Protein AF-A0A3N5IRU5-F1 (afdb_monomer)

Secondary structure (DSSP, 8-state):
-HHHHHHTS-GGGS-SSHHHHHHHHHHHHHHHTTS---PPP---------PPPP---TTSTTSSTTSSTTTHHHHHHTS---------------EEEEEEEEESS-EEEEEEETTEEEEEEEEE--SSEEEEEESEEEEEEEE-TTB--EEEEEEEPTTPEEEEEEEPPBP--PEEEEEEEESS--EEEETTEEEEESSEEEEEE-SEEEEEEEEETTEEEEEEEEEE-TT-SEEEEEEEPP----S---EEEEEEEEESSS-EEEE-STT----EE---SSSPEEEEEESEEEEEEEE-TTEE-EEEEEEEPTT-EEEEEEEPEEP-EEEEEEESSS-EEEETTEEEEESPEEEEE--SEEEEEEEE-TTB--EEEEEEE-SEEEEEEEPPBPEEEEEEEEESSTTEEEEETTEEE---SSEEEEEEESEEEEEEEEEEETTEEEEEEEEEEE-TT-EEEEEEETT-EEEEEEEEES---EEEETTEEPB-TTSPBPBSSEEEEEESEEEEEEEE-SS-TTSEEEEEEEE-GGGTT-EEEEETTTTEEEEE--

Radius of gyration: 56.51 Å; Cα contacts (8 Å, |Δi|>4): 1141; chains: 1; bounding box: 123×98×131 Å

Solvent-accessible surface area (backbone atoms only — not comparable to full-atom values): 31836 Å² total; per-residue (Å²): 109,68,70,60,58,57,69,72,41,57,82,93,70,45,77,91,47,70,68,60,51,52,54,52,49,54,54,50,56,60,62,54,75,74,56,82,83,80,84,79,84,87,76,90,78,80,97,70,91,82,86,87,84,88,82,88,76,96,80,66,78,82,72,65,67,71,67,60,68,67,64,59,62,66,64,57,70,78,73,74,80,84,85,82,92,74,95,72,75,88,76,77,75,48,42,11,35,40,34,38,37,56,41,70,67,50,37,32,34,25,40,48,56,96,88,43,77,43,82,73,43,70,63,45,77,58,80,62,34,76,45,82,41,62,44,42,81,44,36,37,38,39,38,40,88,43,36,46,71,46,78,47,79,46,79,36,48,57,82,38,76,48,79,48,79,48,75,62,51,67,53,84,64,59,24,27,39,28,40,39,42,44,71,66,63,22,42,31,24,50,73,87,39,79,76,49,51,29,71,40,74,71,42,77,39,63,33,32,80,45,38,42,35,37,39,39,95,97,43,59,69,38,74,50,76,51,76,41,56,92,80,49,72,67,46,82,45,77,48,67,55,57,91,68,96,70,88,74,74,51,43,11,34,40,33,40,30,37,40,66,45,60,34,43,38,32,41,67,53,94,87,50,72,50,84,45,78,31,87,44,53,84,57,55,41,77,41,83,39,60,45,39,84,40,40,40,38,40,38,40,93,62,34,50,67,48,75,47,79,44,76,34,50,61,80,40,76,47,79,48,78,49,72,57,50,76,38,24,27,41,28,41,40,41,41,69,63,63,21,44,31,22,54,76,81,44,79,75,50,51,29,69,40,76,69,40,79,50,76,76,42,82,43,40,42,36,41,39,42,92,49,34,50,69,44,76,46,78,46,72,34,64,39,79,34,81,47,78,46,80,47,54,66,38,50,12,36,39,38,39,33,38,36,65,48,71,55,50,49,38,26,49,76,88,40,81,48,85,71,85,45,41,66,37,79,44,82,39,64,31,43,81,45,40,42,41,38,38,38,55,56,91,95,46,75,37,38,42,76,49,78,47,70,36,43,75,86,36,75,42,77,49,78,48,48,57,77,44,70,26,42,30,32,41,34,44,41,79,60,68,24,36,39,24,51,72,87,40,74,40,54,48,99,86,69,47,69,38,42,29,68,38,80,45,78,38,56,29,22,54,41,41,42,32,42,24,36,78,93,46,66,86,50,59,54,70,48,79,44,76,40,49,81,90,47,56,57,32,26,42,38,39,32,66,88,72,77,44,75,48,81,41,84,108

pLDDT: mean 79.83, std 17.32, range [30.16, 98.25]

Mean predicted aligned error: 21.23 Å

Structure (mmCIF, N/CA/C/O backbone):
data_AF-A0A3N5IRU5-F1
#
_entry.id   AF-A0A3N5IRU5-F1
#
loop_
_atom_site.group_PDB
_atom_site.id
_atom_site.type_symbol
_atom_site.label_atom_id
_atom_site.label_alt_id
_atom_site.label_comp_id
_atom_site.label_asym_id
_atom_site.label_entity_id
_atom_site.label_seq_id
_atom_site.pdbx_PDB_ins_code
_atom_site.Cartn_x
_atom_site.Cartn_y
_atom_site.Cartn_z
_atom_site.occupancy
_atom_site.B_iso_or_equiv
_atom_site.auth_seq_id
_atom_site.auth_comp_id
_atom_site.auth_asym_id
_atom_site.auth_atom_id
_atom_site.pdbx_PDB_model_num
ATOM 1 N N . ARG A 1 1 ? -39.796 9.857 10.392 1.00 51.38 1 ARG A N 1
ATOM 2 C CA . ARG A 1 1 ? -41.106 9.360 9.883 1.00 51.38 1 ARG A CA 1
ATOM 3 C C . ARG A 1 1 ? -41.136 7.840 9.714 1.00 51.38 1 ARG A C 1
ATOM 5 O O . ARG A 1 1 ? -42.096 7.245 10.180 1.00 51.38 1 ARG A O 1
ATOM 12 N N . ILE A 1 2 ? -40.112 7.212 9.124 1.00 52.91 2 ILE A N 1
ATOM 13 C CA . ILE A 1 2 ? -40.054 5.744 8.968 1.00 52.91 2 ILE A CA 1
ATOM 14 C C . ILE A 1 2 ? -40.011 5.037 10.332 1.00 52.91 2 ILE A C 1
ATOM 16 O O . ILE A 1 2 ? -40.853 4.193 10.592 1.00 52.91 2 ILE A O 1
ATOM 20 N N . ILE A 1 3 ? -39.138 5.470 11.250 1.00 54.38 3 ILE A N 1
ATOM 21 C CA . ILE A 1 3 ? -39.042 4.907 12.615 1.00 54.38 3 ILE A CA 1
ATOM 22 C C . ILE A 1 3 ? -40.376 5.025 13.379 1.00 54.38 3 ILE A C 1
ATOM 24 O O . ILE A 1 3 ? -40.806 4.081 14.029 1.00 54.38 3 ILE A O 1
ATOM 28 N N . ALA A 1 4 ? -41.091 6.146 13.229 1.00 56.34 4 ALA A N 1
ATOM 29 C CA . ALA A 1 4 ? -42.418 6.321 13.825 1.00 56.34 4 ALA A CA 1
ATOM 30 C C . ALA A 1 4 ? -43.462 5.355 13.223 1.00 56.34 4 ALA A C 1
ATOM 32 O O . ALA A 1 4 ? -44.220 4.739 13.962 1.00 56.34 4 ALA A O 1
ATOM 33 N N . LYS A 1 5 ? -43.444 5.141 11.896 1.00 59.91 5 LYS A N 1
ATOM 34 C CA . LYS A 1 5 ? -44.290 4.137 11.223 1.00 59.91 5 LYS A CA 1
ATOM 35 C C . LYS A 1 5 ? -43.909 2.688 11.564 1.00 59.91 5 LYS A C 1
ATOM 37 O O . LYS A 1 5 ? -44.760 1.814 11.448 1.00 59.91 5 LYS A O 1
ATOM 42 N N . MET A 1 6 ? -42.664 2.417 11.967 1.00 57.34 6 MET A N 1
ATOM 43 C CA . MET A 1 6 ? -42.232 1.084 12.416 1.00 57.34 6 MET A CA 1
ATOM 44 C C . MET A 1 6 ? -42.795 0.732 13.799 1.00 57.34 6 MET A C 1
ATOM 46 O O . MET A 1 6 ? -43.127 -0.427 14.041 1.00 57.34 6 MET A O 1
ATOM 50 N N . ILE A 1 7 ? -42.924 1.722 14.689 1.00 58.00 7 ILE A N 1
ATOM 51 C CA . ILE A 1 7 ? -43.428 1.532 16.059 1.00 58.00 7 ILE A CA 1
ATOM 52 C C . ILE A 1 7 ? -44.951 1.299 16.068 1.00 58.00 7 ILE A C 1
ATOM 54 O O . ILE A 1 7 ? -45.430 0.470 16.842 1.00 58.00 7 ILE A O 1
ATOM 58 N N . ASP A 1 8 ? -45.685 1.940 15.153 1.00 62.62 8 ASP A N 1
ATOM 59 C CA . ASP A 1 8 ? -47.152 1.843 15.033 1.00 62.62 8 ASP A CA 1
ATOM 60 C C . ASP A 1 8 ? -47.670 0.557 14.354 1.00 62.62 8 ASP A C 1
ATOM 62 O O . ASP A 1 8 ? -48.881 0.356 14.248 1.00 62.62 8 ASP A O 1
ATOM 66 N N . LYS A 1 9 ? -46.798 -0.350 13.887 1.00 66.75 9 LYS A N 1
ATOM 67 C CA . LYS A 1 9 ? -47.245 -1.624 13.295 1.00 66.75 9 LYS A CA 1
ATOM 68 C C . LYS A 1 9 ? -47.661 -2.633 14.374 1.00 66.75 9 LYS A C 1
ATOM 70 O O . LYS A 1 9 ? -46.914 -2.886 15.327 1.00 66.75 9 LYS A O 1
ATOM 75 N N . GLU A 1 10 ? -48.827 -3.259 14.172 1.00 63.91 10 GLU A N 1
ATOM 76 C CA . GLU A 1 10 ? -49.318 -4.390 14.976 1.00 63.91 10 GLU A CA 1
ATOM 77 C C . GLU A 1 10 ? -48.222 -5.469 15.117 1.00 63.91 10 GLU A C 1
ATOM 79 O O . GLU A 1 10 ? -47.542 -5.755 14.128 1.00 63.91 10 GLU A O 1
ATOM 84 N N . PRO A 1 11 ? -48.036 -6.100 16.295 1.00 63.22 11 PRO A N 1
ATOM 85 C CA . PRO A 1 11 ? -46.896 -6.983 16.574 1.00 63.22 11 PRO A CA 1
ATOM 86 C C . PRO A 1 11 ? -46.661 -8.100 15.544 1.00 63.22 11 PRO A C 1
ATOM 88 O O . PRO A 1 11 ? -45.515 -8.379 15.207 1.00 63.22 11 PRO A O 1
ATOM 91 N N . GLY A 1 12 ? -47.727 -8.687 14.986 1.00 63.50 12 GLY A N 1
ATOM 92 C CA . GLY A 1 12 ? -47.637 -9.734 13.956 1.00 63.50 12 GLY A CA 1
ATOM 93 C C . GLY A 1 12 ? -47.301 -9.236 12.543 1.00 63.50 12 GLY A C 1
ATOM 94 O O . GLY A 1 12 ? -47.066 -10.046 11.654 1.00 63.50 12 GLY A O 1
ATOM 95 N N . LYS A 1 13 ? -47.276 -7.916 12.321 1.00 65.06 13 LYS A N 1
ATOM 96 C CA . LYS A 1 13 ? -46.966 -7.264 11.034 1.00 65.06 13 LYS A CA 1
ATOM 97 C C . LYS A 1 13 ? -45.659 -6.464 11.068 1.00 65.06 13 LYS A C 1
ATOM 99 O O . LYS A 1 13 ? -45.368 -5.718 10.130 1.00 65.06 13 LYS A O 1
ATOM 104 N N . ARG A 1 14 ? -44.892 -6.571 12.155 1.00 70.12 14 ARG A N 1
ATOM 105 C CA . ARG A 1 14 ? -43.560 -5.965 12.269 1.00 70.12 14 ARG A CA 1
ATOM 106 C C . ARG A 1 14 ? -42.564 -6.743 11.412 1.00 70.12 14 ARG A C 1
ATOM 108 O O . ARG A 1 14 ? -42.720 -7.945 11.212 1.00 70.12 14 ARG A O 1
ATOM 115 N N . TYR A 1 15 ? -41.563 -6.037 10.900 1.00 73.00 15 TYR A N 1
ATOM 116 C CA . TYR A 1 15 ? -40.494 -6.640 10.111 1.00 73.00 15 TYR A CA 1
ATOM 117 C C . TYR A 1 15 ? -39.727 -7.646 10.974 1.00 73.00 15 TYR A C 1
ATOM 119 O O . TYR A 1 15 ? -39.381 -7.339 12.114 1.00 73.00 15 TYR A O 1
ATOM 127 N N . GLN A 1 16 ? -39.513 -8.849 10.442 1.00 74.00 16 GLN A N 1
ATOM 128 C CA . GLN A 1 16 ? -38.939 -9.979 11.187 1.00 74.00 16 GLN A CA 1
ATOM 129 C C . GLN A 1 16 ? -37.425 -10.120 10.967 1.00 74.00 16 GLN A C 1
ATOM 131 O O . GLN A 1 16 ? -36.774 -10.914 11.641 1.00 74.00 16 GLN A O 1
ATOM 136 N N . SER A 1 17 ? -36.853 -9.350 10.037 1.00 77.38 17 SER A N 1
ATOM 137 C CA . SER A 1 17 ? -35.416 -9.315 9.766 1.00 77.38 17 SER A CA 1
ATOM 138 C C . SER A 1 17 ? -34.943 -7.908 9.399 1.00 77.38 17 SER A C 1
ATOM 140 O O . SER A 1 17 ? -35.727 -7.064 8.956 1.00 77.38 17 SER A O 1
ATOM 142 N N . ALA A 1 18 ? -33.644 -7.663 9.581 1.00 71.44 18 ALA A N 1
ATOM 143 C CA . ALA A 1 18 ? -33.001 -6.401 9.222 1.00 71.44 18 ALA A CA 1
ATOM 144 C C . ALA A 1 18 ? -33.104 -6.107 7.714 1.00 71.44 18 ALA A C 1
ATOM 146 O O . ALA A 1 18 ? -33.324 -4.960 7.330 1.00 71.44 18 ALA A O 1
ATOM 147 N N . ASP A 1 19 ? -33.052 -7.143 6.874 1.00 77.75 19 ASP A N 1
ATOM 148 C CA . ASP A 1 19 ? -33.130 -7.010 5.415 1.00 77.75 19 ASP A CA 1
ATOM 149 C C . ASP A 1 19 ? -34.468 -6.414 4.959 1.00 77.75 19 ASP A C 1
ATOM 151 O O . ASP A 1 19 ? -34.499 -5.523 4.113 1.00 77.75 19 ASP A O 1
ATOM 155 N N . GLN A 1 20 ? -35.579 -6.817 5.588 1.00 76.56 20 GLN A N 1
ATOM 156 C CA . GLN A 1 20 ? -36.905 -6.268 5.279 1.00 76.56 20 GLN A CA 1
ATOM 157 C C . GLN A 1 20 ? -37.032 -4.786 5.659 1.00 76.56 20 GLN A C 1
ATOM 159 O O . GLN A 1 20 ? -37.760 -4.032 5.014 1.00 76.56 20 GLN A O 1
ATOM 164 N N . VAL A 1 21 ? -36.334 -4.361 6.716 1.00 77.12 21 VAL A N 1
ATOM 165 C CA . VAL A 1 21 ? -36.304 -2.956 7.140 1.00 77.12 21 VAL A CA 1
ATOM 166 C C . VAL A 1 21 ? -35.479 -2.126 6.159 1.00 77.12 21 VAL A C 1
ATOM 168 O O . VAL A 1 21 ? -35.904 -1.035 5.779 1.00 77.12 21 VAL A O 1
ATOM 171 N N . LEU A 1 22 ? -34.331 -2.648 5.721 1.00 78.50 22 LEU A N 1
ATOM 172 C CA . LEU A 1 22 ? -33.447 -1.988 4.759 1.00 78.50 22 LEU A CA 1
ATOM 173 C C . LEU A 1 22 ? -34.115 -1.812 3.390 1.00 78.50 22 LEU A C 1
ATOM 175 O O . LEU A 1 22 ? -34.012 -0.742 2.789 1.00 78.50 22 LEU A O 1
ATOM 179 N N . GLU A 1 23 ? -34.863 -2.813 2.929 1.00 80.56 23 GLU A N 1
ATOM 180 C CA . GLU A 1 23 ? -35.589 -2.738 1.659 1.00 80.56 23 GLU A CA 1
ATOM 181 C C . GLU A 1 23 ? -36.679 -1.649 1.675 1.00 80.56 23 GLU A C 1
ATOM 183 O O . GLU A 1 23 ? -36.864 -0.913 0.701 1.00 80.56 23 GLU A O 1
ATOM 188 N N . GLU A 1 24 ? -37.373 -1.487 2.805 1.00 78.12 24 GLU A N 1
ATOM 189 C CA . GLU A 1 24 ? -38.404 -0.459 2.954 1.00 78.12 24 GLU A CA 1
ATOM 190 C C . GLU A 1 24 ? -37.813 0.955 3.078 1.00 78.12 24 GLU A C 1
ATOM 192 O O . GLU A 1 24 ? -38.398 1.918 2.574 1.00 78.12 24 GLU A O 1
ATOM 197 N N . ILE A 1 25 ? -36.645 1.089 3.720 1.00 76.62 25 ILE A N 1
ATOM 198 C CA . ILE A 1 25 ? -35.892 2.351 3.774 1.00 76.62 25 ILE A CA 1
ATOM 199 C C . ILE A 1 25 ? -35.480 2.763 2.359 1.00 76.62 25 ILE A C 1
ATOM 201 O O . ILE A 1 25 ? -35.762 3.890 1.957 1.00 76.62 25 ILE A O 1
ATOM 205 N N . SER A 1 26 ? -34.932 1.833 1.573 1.00 78.19 26 SER A N 1
ATOM 206 C CA . SER A 1 26 ? -34.519 2.101 0.192 1.00 78.19 26 SER A CA 1
ATOM 207 C C . SER A 1 26 ? -35.696 2.503 -0.711 1.00 78.19 26 SER A C 1
ATOM 209 O O . SER A 1 26 ? -35.582 3.436 -1.510 1.00 78.19 26 SER A O 1
ATOM 211 N N . ARG A 1 27 ? -36.874 1.874 -0.555 1.00 76.25 27 ARG A N 1
ATOM 212 C CA . ARG A 1 27 ? -38.096 2.296 -1.272 1.00 76.25 27 ARG A CA 1
ATOM 213 C C . ARG A 1 27 ? -38.570 3.692 -0.868 1.00 76.25 27 ARG A C 1
ATOM 215 O O . ARG A 1 27 ? -39.045 4.438 -1.721 1.00 76.25 27 ARG A O 1
ATOM 222 N N . PHE A 1 28 ? -38.460 4.052 0.409 1.00 73.38 28 PHE A N 1
ATOM 223 C CA . PHE A 1 28 ? -38.833 5.386 0.879 1.00 73.38 28 PHE A CA 1
ATOM 224 C C . PHE A 1 28 ? -37.863 6.467 0.383 1.00 73.38 28 PHE A C 1
ATOM 226 O O . PHE A 1 28 ? -38.312 7.533 -0.030 1.00 73.38 28 PHE A O 1
ATOM 233 N N . GLU A 1 29 ? -36.560 6.192 0.371 1.00 71.75 29 GLU A N 1
ATOM 234 C CA . GLU A 1 29 ? -35.548 7.112 -0.162 1.00 71.75 29 GLU A CA 1
ATOM 235 C C . GLU A 1 29 ? -35.773 7.399 -1.648 1.00 71.75 29 GLU A C 1
ATOM 237 O O . GLU A 1 29 ? -35.820 8.563 -2.036 1.00 71.75 29 GLU A O 1
ATOM 242 N N . LYS A 1 30 ? -36.081 6.373 -2.452 1.00 73.50 30 LYS A N 1
ATOM 243 C CA . LYS A 1 30 ? -36.492 6.570 -3.852 1.00 73.50 30 LYS A CA 1
ATOM 244 C C . LYS A 1 30 ? -37.750 7.427 -4.007 1.00 73.50 30 LYS A C 1
ATOM 246 O O . LYS A 1 30 ? -37.857 8.173 -4.969 1.00 73.50 30 LYS A O 1
ATOM 251 N N . SER A 1 31 ? -38.696 7.353 -3.068 1.00 68.81 31 SER A N 1
ATOM 252 C CA . SER A 1 31 ? -39.912 8.184 -3.113 1.00 68.81 31 SER A CA 1
ATOM 253 C C . SER A 1 31 ? -39.672 9.661 -2.775 1.00 68.81 31 SER A C 1
ATOM 255 O O . SER A 1 31 ? -40.542 10.486 -3.036 1.00 68.81 31 SER A O 1
ATOM 257 N N . LEU A 1 32 ? -38.513 9.998 -2.197 1.00 61.50 32 LEU A N 1
ATOM 258 C CA . LEU A 1 32 ? -38.115 11.375 -1.893 1.00 61.50 32 LEU A CA 1
ATOM 259 C C . LEU A 1 32 ? -37.395 12.061 -3.063 1.00 61.50 32 LEU A C 1
ATOM 261 O O . LEU A 1 32 ? -37.363 13.287 -3.098 1.00 61.50 32 LEU A O 1
ATOM 265 N N . GLU A 1 33 ? -36.837 11.303 -4.012 1.00 58.28 33 GLU A N 1
ATOM 266 C CA . GLU A 1 33 ? -36.152 11.857 -5.192 1.00 58.28 33 GLU A CA 1
ATOM 267 C C . GLU A 1 33 ? -37.126 12.459 -6.227 1.00 58.28 33 GLU A C 1
ATOM 269 O O . GLU A 1 33 ? -36.723 13.323 -7.003 1.00 58.28 33 GLU A O 1
ATOM 274 N N . ASP A 1 34 ? -38.411 12.079 -6.194 1.00 52.53 34 ASP A N 1
ATOM 275 C CA . ASP A 1 34 ? -39.458 12.596 -7.098 1.00 52.53 34 ASP A CA 1
ATOM 276 C C . ASP A 1 34 ? -40.180 13.861 -6.577 1.00 52.53 34 ASP A C 1
ATOM 278 O O . ASP A 1 34 ? -40.899 14.523 -7.332 1.00 52.53 34 ASP A O 1
ATOM 282 N N . GLU A 1 35 ? -39.999 14.256 -5.310 1.00 47.53 35 GLU A N 1
ATOM 283 C CA . GLU A 1 35 ? -40.574 15.503 -4.789 1.00 47.53 35 GLU A CA 1
ATOM 284 C C . GLU A 1 35 ? -39.601 16.674 -5.002 1.00 47.53 35 GLU A C 1
ATOM 286 O O . GLU A 1 35 ? -38.681 16.917 -4.222 1.00 47.53 35 GLU A O 1
ATOM 291 N N . THR A 1 36 ? -39.829 17.441 -6.074 1.00 45.06 36 THR A N 1
ATOM 292 C CA . THR A 1 36 ? -39.135 18.704 -6.375 1.00 45.06 36 THR A CA 1
ATOM 293 C C . THR A 1 36 ? -39.055 19.617 -5.147 1.00 45.06 36 THR A C 1
ATOM 295 O O . THR A 1 36 ? -40.063 20.175 -4.702 1.00 45.06 36 THR A O 1
ATOM 298 N N . ILE A 1 37 ? -37.842 19.805 -4.626 1.00 42.19 37 ILE A N 1
ATOM 299 C CA . ILE A 1 37 ? -37.542 20.705 -3.511 1.00 42.19 37 ILE A CA 1
ATOM 300 C C . ILE A 1 37 ? -37.709 22.155 -3.988 1.00 42.19 37 ILE A C 1
ATOM 302 O O . ILE A 1 37 ? -36.890 22.686 -4.735 1.00 42.19 37 ILE A O 1
ATOM 306 N N . ILE A 1 38 ? -38.779 22.815 -3.540 1.00 47.69 38 ILE A N 1
ATOM 307 C CA . ILE A 1 38 ? -38.935 24.270 -3.628 1.00 47.69 38 ILE A CA 1
ATOM 308 C C . ILE A 1 38 ? -38.273 24.873 -2.386 1.00 47.69 38 ILE A C 1
ATOM 310 O O . ILE A 1 38 ? -38.819 24.785 -1.287 1.00 47.69 38 ILE A O 1
ATOM 314 N N . GLU A 1 39 ? -37.110 25.504 -2.541 1.00 39.56 39 GLU A N 1
ATOM 315 C CA . GLU A 1 39 ? -36.483 26.277 -1.463 1.00 39.56 39 GLU A CA 1
ATOM 316 C C . GLU A 1 39 ? -37.209 27.618 -1.236 1.00 39.56 39 GLU A C 1
ATOM 318 O O . GLU A 1 39 ? -37.305 28.432 -2.163 1.00 39.56 39 GLU A O 1
ATOM 323 N N . PRO A 1 40 ? -37.660 27.946 -0.008 1.00 35.09 40 PRO A N 1
ATOM 324 C CA . PRO A 1 40 ? -38.080 29.296 0.318 1.00 35.09 40 PRO A CA 1
ATOM 325 C C . PRO A 1 40 ? -36.927 30.107 0.927 1.00 35.09 40 PRO A C 1
ATOM 327 O O . PRO A 1 40 ? -36.373 29.780 1.976 1.00 35.09 40 PRO A O 1
ATOM 330 N N . LYS A 1 41 ? -36.627 31.237 0.277 1.00 32.91 41 LYS A N 1
ATOM 331 C CA . LYS A 1 41 ? -35.730 32.304 0.749 1.00 32.91 41 LYS A CA 1
ATOM 332 C C . LYS A 1 41 ? -36.099 32.773 2.162 1.00 32.91 41 LYS A C 1
ATOM 334 O O . LYS A 1 41 ? -37.170 33.345 2.372 1.00 32.91 41 LYS A O 1
ATOM 339 N N . VAL A 1 42 ? -35.165 32.647 3.101 1.00 31.64 42 VAL A N 1
ATOM 340 C CA . VAL A 1 42 ? -35.280 33.226 4.446 1.00 31.64 42 VAL A CA 1
ATOM 341 C C . VAL A 1 42 ? -35.001 34.732 4.380 1.00 31.64 42 VAL A C 1
ATOM 343 O O . VAL A 1 42 ? -33.878 35.162 4.128 1.00 31.64 42 VAL A O 1
ATOM 346 N N . LYS A 1 43 ? -36.035 35.551 4.610 1.00 32.12 43 LYS A N 1
ATOM 347 C CA . LYS A 1 43 ? -35.902 36.980 4.934 1.00 32.12 43 LYS A CA 1
ATOM 348 C C . LYS A 1 43 ? -36.055 37.171 6.440 1.00 32.12 43 LYS A C 1
ATOM 350 O O . LYS A 1 43 ? -37.096 36.869 7.012 1.00 32.12 43 LYS A O 1
ATOM 355 N N . THR A 1 44 ? -35.025 37.731 7.057 1.00 34.81 44 THR A N 1
ATOM 356 C CA . THR A 1 44 ? -34.999 38.214 8.439 1.00 34.81 44 THR A CA 1
ATOM 357 C C . THR A 1 44 ? -36.016 39.343 8.634 1.00 34.81 44 THR A C 1
ATOM 359 O O . THR A 1 44 ? -35.964 40.322 7.888 1.00 34.81 44 THR A O 1
ATOM 362 N N . ARG A 1 45 ? -36.890 39.267 9.654 1.00 30.16 45 ARG A N 1
ATOM 363 C CA . ARG A 1 45 ? -37.422 40.448 10.370 1.00 30.16 45 ARG A CA 1
ATOM 364 C C . ARG A 1 45 ? -38.194 40.096 11.651 1.00 30.16 45 ARG A C 1
ATOM 366 O O . ARG A 1 45 ? -39.165 39.356 11.622 1.00 30.16 45 ARG A O 1
ATOM 373 N N . GLN A 1 46 ? -37.691 40.689 12.734 1.00 33.03 46 GLN A N 1
ATOM 374 C CA . GLN A 1 46 ? -38.329 41.248 13.934 1.00 33.03 46 GLN A CA 1
ATOM 375 C C . GLN A 1 46 ? -39.746 40.790 14.326 1.00 33.03 46 GLN A C 1
ATOM 377 O O . GLN A 1 46 ? -40.718 40.951 13.593 1.00 33.03 46 GLN A O 1
ATOM 382 N N . HIS A 1 47 ? -39.831 40.315 15.571 1.00 32.56 47 HIS A N 1
ATOM 383 C CA . HIS A 1 47 ? -41.048 39.971 16.296 1.00 32.56 47 HIS A CA 1
ATOM 384 C C . HIS A 1 47 ? -41.883 41.235 16.564 1.00 32.56 47 HIS A C 1
ATOM 386 O O . HIS A 1 47 ? -41.507 42.079 17.374 1.00 32.56 47 HIS A O 1
ATOM 392 N N . GLY A 1 48 ? -43.001 41.358 15.851 1.00 31.91 48 GLY A N 1
ATOM 393 C CA . GLY A 1 48 ? -44.091 42.282 16.138 1.00 31.91 48 GLY A CA 1
ATOM 394 C C . GLY A 1 48 ? -45.352 41.477 16.438 1.00 31.91 48 GLY A C 1
ATOM 395 O O . GLY A 1 48 ? -45.692 40.555 15.696 1.00 31.91 48 GLY A O 1
ATOM 396 N N . GLU A 1 49 ? -46.005 41.818 17.543 1.00 35.16 49 GLU A N 1
ATOM 397 C CA . GLU A 1 49 ? -47.259 41.249 18.038 1.00 35.16 49 GLU A CA 1
ATOM 398 C C . GLU A 1 49 ? -48.353 41.181 16.963 1.00 35.16 49 GLU A C 1
ATOM 400 O O . GLU A 1 49 ? -48.565 42.148 16.225 1.00 35.16 49 GLU A O 1
ATOM 405 N N . ARG A 1 50 ? -49.119 40.078 16.936 1.00 31.02 50 ARG A N 1
ATOM 406 C CA . ARG A 1 50 ? -50.455 40.027 16.318 1.00 31.02 50 ARG A CA 1
ATOM 407 C C . ARG A 1 50 ? -51.428 39.094 17.064 1.00 31.02 50 ARG A C 1
ATOM 409 O O . ARG A 1 50 ? -50.985 38.162 17.729 1.00 31.02 50 ARG A O 1
ATOM 416 N N . PRO A 1 51 ? -52.747 39.364 16.967 1.00 39.31 51 PRO A N 1
ATOM 417 C CA . PRO A 1 51 ? -53.767 38.956 17.932 1.00 39.31 51 PRO A CA 1
ATOM 418 C C . PRO A 1 51 ? -54.504 37.660 17.555 1.00 39.31 51 PRO A C 1
ATOM 420 O O . PRO A 1 51 ? -54.535 37.257 16.394 1.00 39.31 51 PRO A O 1
ATOM 423 N N . VAL A 1 52 ? -55.174 37.055 18.543 1.00 36.66 52 VAL A N 1
ATOM 424 C CA . VAL A 1 52 ? -56.066 35.892 18.379 1.00 36.66 52 VAL A CA 1
ATOM 425 C C . VAL A 1 52 ? -57.525 36.359 18.208 1.00 36.66 52 VAL A C 1
ATOM 427 O O . VAL A 1 52 ? -58.011 37.102 19.064 1.00 36.66 52 VAL A O 1
ATOM 430 N N . PRO A 1 53 ? -58.259 35.930 17.158 1.00 36.75 53 PRO A N 1
ATOM 431 C CA . PRO A 1 53 ? -59.680 36.228 16.994 1.00 36.75 53 PRO A CA 1
ATOM 432 C C . PRO A 1 53 ? -60.622 35.231 17.686 1.00 36.75 53 PRO A C 1
ATOM 434 O O . PRO A 1 53 ? -60.344 34.045 17.844 1.00 36.75 53 PRO A O 1
ATOM 437 N N . HIS A 1 54 ? -61.783 35.779 18.039 1.00 36.88 54 HIS A N 1
ATOM 438 C CA . HIS A 1 54 ? -62.954 35.208 18.697 1.00 36.88 5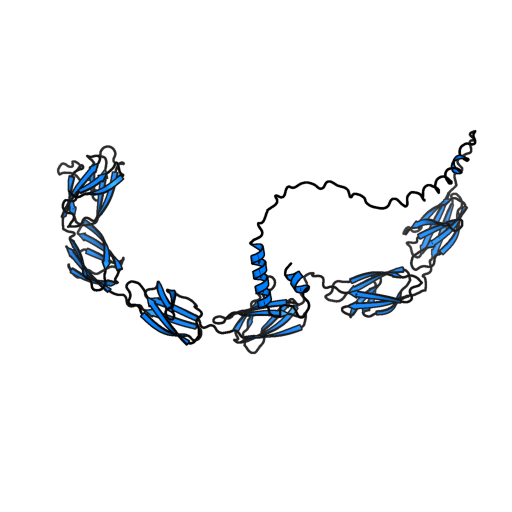4 HIS A CA 1
ATOM 439 C C . HIS A 1 54 ? -63.562 33.943 18.072 1.00 36.88 54 HIS A C 1
ATOM 441 O O . HIS A 1 54 ? -63.908 33.939 16.895 1.00 36.88 54 HIS A O 1
ATOM 447 N N . SER A 1 55 ? -63.995 33.013 18.933 1.00 32.84 55 SER A N 1
ATOM 448 C CA . SER A 1 55 ? -65.416 32.637 18.964 1.00 32.84 55 SER A CA 1
ATOM 449 C C . SER A 1 55 ? -65.843 32.053 20.322 1.00 32.84 55 SER A C 1
ATOM 451 O O . SER A 1 55 ? -65.139 31.268 20.943 1.00 32.84 5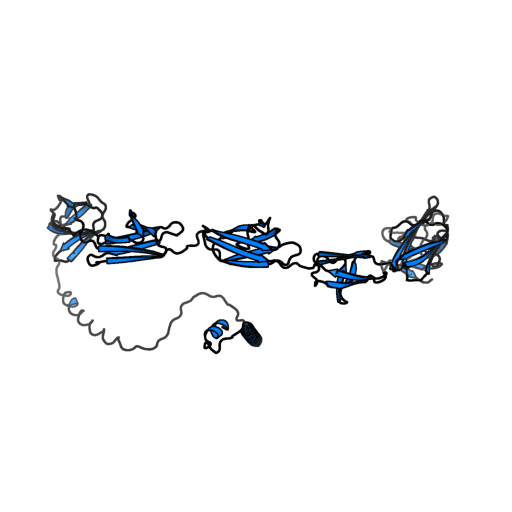5 SER A O 1
ATOM 453 N N . ILE A 1 56 ? -67.056 32.443 20.729 1.00 37.28 56 ILE A N 1
ATOM 454 C CA . ILE A 1 56 ? -67.894 31.904 21.813 1.00 37.28 56 ILE A CA 1
ATOM 455 C C . ILE A 1 56 ? -67.467 32.248 23.255 1.00 37.28 56 ILE A C 1
ATOM 457 O O . ILE A 1 56 ? -66.722 31.526 23.903 1.00 37.28 56 ILE A O 1
ATOM 461 N N . ARG A 1 57 ? -68.097 33.291 23.819 1.00 33.75 57 ARG A N 1
ATOM 462 C CA . ARG A 1 57 ? -69.063 33.162 24.941 1.00 33.75 57 ARG A CA 1
ATOM 463 C C . ARG A 1 57 ? -69.632 34.534 25.343 1.00 33.75 57 ARG A C 1
ATOM 465 O O . ARG A 1 57 ? -69.397 35.060 26.427 1.00 33.75 57 ARG A O 1
ATOM 472 N N . LYS A 1 58 ? -70.502 35.083 24.486 1.00 37.97 58 LYS A N 1
ATOM 473 C CA . LYS A 1 58 ? -71.605 35.947 24.938 1.00 37.97 58 LYS A CA 1
ATOM 474 C C . LYS A 1 58 ? -72.522 35.091 25.821 1.00 37.97 58 LYS A C 1
ATOM 476 O O . LYS A 1 58 ? -73.362 34.396 25.260 1.00 37.97 58 LYS A O 1
ATOM 481 N N . LYS A 1 59 ? -72.321 35.072 27.151 1.00 47.53 59 LYS A N 1
ATOM 482 C CA . LYS A 1 59 ? -73.353 34.673 28.146 1.00 47.53 59 LYS A CA 1
ATOM 483 C C . LYS A 1 59 ? -73.024 34.857 29.646 1.00 47.53 59 LYS A C 1
ATOM 485 O O . LYS A 1 59 ? -73.754 34.309 30.457 1.00 47.53 59 LYS A O 1
ATOM 490 N N . ILE A 1 60 ? -72.009 35.633 30.056 1.00 45.75 60 ILE A N 1
ATOM 491 C CA . ILE A 1 60 ? -71.734 35.844 31.507 1.00 45.75 60 ILE A CA 1
ATOM 492 C C . ILE A 1 60 ? -71.741 37.327 31.953 1.00 45.75 60 ILE A C 1
ATOM 494 O O . ILE A 1 60 ? -71.842 37.618 33.138 1.00 45.75 60 ILE A O 1
ATOM 498 N N . ILE A 1 61 ? -71.784 38.302 31.036 1.00 45.94 61 ILE A N 1
ATOM 499 C CA . ILE A 1 61 ? -71.682 39.736 31.399 1.00 45.94 61 ILE A CA 1
ATOM 500 C C . ILE A 1 61 ? -73.019 40.365 31.867 1.00 45.94 61 ILE A C 1
ATOM 502 O O . ILE A 1 61 ? -73.025 41.448 32.439 1.00 45.94 61 ILE A O 1
ATOM 506 N N . ALA A 1 62 ? -74.158 39.676 31.745 1.00 43.28 62 ALA A N 1
ATOM 507 C CA . ALA A 1 62 ? -75.453 40.225 32.180 1.00 43.28 62 ALA A CA 1
ATOM 508 C C . ALA A 1 62 ? -75.766 40.043 33.684 1.00 43.28 62 ALA A C 1
ATOM 510 O O . ALA A 1 62 ? -76.689 40.676 34.183 1.00 43.28 62 ALA A O 1
ATOM 511 N N . ALA A 1 63 ? -75.012 39.221 34.425 1.00 45.72 63 ALA A N 1
ATOM 512 C CA . ALA A 1 63 ? -75.315 38.926 35.834 1.00 45.72 63 ALA A CA 1
ATOM 513 C C . ALA A 1 63 ? -74.509 39.765 36.848 1.00 45.72 63 ALA A C 1
ATOM 515 O O . ALA A 1 63 ? -74.891 39.858 38.009 1.00 45.72 63 ALA A O 1
ATOM 516 N N . VAL A 1 64 ? -73.420 40.415 36.424 1.00 48.66 64 VAL A N 1
ATOM 517 C CA . VAL A 1 64 ? -72.523 41.166 37.330 1.00 48.66 64 VAL A CA 1
ATOM 518 C C . VAL A 1 64 ? -72.899 42.657 37.428 1.00 48.66 64 VAL A C 1
ATOM 520 O O . VAL A 1 64 ? -72.499 43.340 38.366 1.00 48.66 64 VAL A O 1
ATOM 523 N N . LEU A 1 65 ? -73.752 43.165 36.529 1.00 47.69 65 LEU A N 1
ATOM 524 C CA . LEU A 1 65 ? -74.130 44.586 36.491 1.00 47.69 65 LEU A CA 1
ATOM 525 C C . LEU A 1 65 ? -75.234 44.986 37.493 1.00 47.69 65 LEU A C 1
ATOM 527 O O . LEU A 1 65 ? -75.398 46.170 37.769 1.00 47.69 65 LEU A O 1
ATOM 531 N N . PHE A 1 66 ? -75.963 44.029 38.077 1.00 52.84 66 PHE A N 1
ATOM 532 C CA . PHE A 1 66 ? -77.041 44.324 39.037 1.00 52.84 66 PHE A CA 1
ATOM 533 C C . PHE A 1 66 ? -76.580 44.422 40.501 1.00 52.84 66 PHE A C 1
ATOM 535 O O . PHE A 1 66 ? -77.309 44.959 41.329 1.00 52.84 66 PHE A O 1
ATOM 542 N N . LEU A 1 67 ? -75.361 43.978 40.833 1.00 49.31 67 LEU A N 1
ATOM 543 C CA . LEU A 1 67 ? -74.844 44.043 42.208 1.00 49.31 67 LEU A CA 1
ATOM 544 C C . LEU A 1 67 ? -74.107 45.364 42.520 1.00 49.31 67 LEU A C 1
ATOM 546 O O . LEU A 1 67 ? -73.954 45.727 43.683 1.00 49.31 67 LEU A O 1
ATOM 550 N N . PHE A 1 68 ? -73.685 46.116 41.496 1.00 48.50 68 PHE A N 1
ATOM 551 C CA . PHE A 1 68 ? -72.887 47.341 41.666 1.00 48.50 68 PHE A CA 1
ATOM 552 C C . PHE A 1 68 ? -73.712 48.624 41.881 1.00 48.50 68 PHE A C 1
ATOM 554 O O . PHE A 1 68 ? -73.187 49.607 42.399 1.00 48.50 68 PHE A O 1
ATOM 561 N N . ILE A 1 69 ? -75.009 48.620 41.554 1.00 52.16 69 ILE A N 1
ATOM 562 C CA . ILE A 1 69 ? -75.877 49.810 41.665 1.00 52.16 69 ILE A CA 1
ATOM 563 C C . ILE A 1 69 ? -76.447 49.986 43.090 1.00 52.16 69 ILE A C 1
ATOM 565 O O . ILE A 1 69 ? -76.826 51.088 43.473 1.00 52.16 69 ILE A O 1
ATOM 569 N N . GLY A 1 70 ? -76.417 48.948 43.934 1.00 47.28 70 GLY A N 1
ATOM 570 C CA . GLY A 1 70 ? -76.877 49.038 45.329 1.00 47.28 70 GLY A CA 1
ATOM 571 C C . GLY A 1 70 ? -75.862 49.642 46.311 1.00 47.28 70 GLY A C 1
ATOM 572 O O . GLY A 1 70 ? -76.253 50.248 47.304 1.00 47.28 70 GLY A O 1
ATOM 573 N N . ILE A 1 71 ? -74.558 49.517 46.043 1.00 51.72 71 ILE A N 1
ATOM 574 C CA . ILE A 1 71 ? -73.503 49.881 47.012 1.00 51.72 71 ILE A CA 1
ATOM 575 C C . ILE A 1 71 ? -73.082 51.359 46.882 1.00 51.72 71 ILE A C 1
ATOM 577 O O . ILE A 1 71 ? -72.646 51.973 47.853 1.00 51.72 71 ILE A O 1
ATOM 581 N N . LEU A 1 72 ? -73.303 51.983 45.721 1.00 49.47 72 LEU A N 1
ATOM 582 C CA . LEU A 1 72 ? -72.981 53.397 45.476 1.00 49.47 72 LEU A CA 1
ATOM 583 C C . LEU A 1 72 ? -74.043 54.386 45.998 1.00 49.47 72 LEU A C 1
ATOM 585 O O . LEU A 1 72 ? -73.728 55.553 46.211 1.00 49.47 72 LEU A O 1
ATOM 589 N N . GLY A 1 73 ? -75.270 53.928 46.275 1.00 49.91 73 GLY A N 1
ATOM 590 C CA . GLY A 1 73 ? -76.356 54.778 46.789 1.00 49.91 73 GLY A CA 1
ATOM 591 C C . GLY A 1 73 ? -76.229 55.149 48.272 1.00 49.91 73 GLY A C 1
ATOM 592 O O . GLY A 1 73 ? -76.639 56.233 48.675 1.00 49.91 73 GLY A O 1
ATOM 593 N N . VAL A 1 74 ? -75.601 54.296 49.087 1.00 55.12 74 VAL A N 1
ATOM 594 C CA . VAL A 1 74 ? -75.389 54.564 50.525 1.00 55.12 74 VAL A CA 1
ATOM 595 C C . VAL A 1 74 ? -74.148 55.440 50.757 1.00 55.12 74 VAL A C 1
ATOM 597 O O . VAL A 1 74 ? -74.091 56.199 51.722 1.00 55.12 74 VAL A O 1
ATOM 600 N N . GLY A 1 75 ? -73.182 55.411 49.832 1.00 51.47 75 GLY A N 1
ATOM 601 C CA . GLY A 1 75 ? -71.960 56.221 49.898 1.00 51.47 75 GLY A CA 1
ATOM 602 C C . GLY A 1 75 ? -72.162 57.716 49.625 1.00 51.47 75 GLY A C 1
ATOM 603 O O . GLY A 1 75 ? -71.351 58.521 50.072 1.00 51.47 75 GLY A O 1
ATOM 604 N N . LEU A 1 76 ? -73.245 58.107 48.942 1.00 48.50 76 LEU A N 1
ATOM 605 C CA . LEU A 1 76 ? -73.489 59.503 48.556 1.00 48.50 76 LEU A CA 1
ATOM 606 C C . LEU A 1 76 ? -74.396 60.269 49.540 1.00 48.50 76 LEU A C 1
ATOM 608 O O . LEU A 1 76 ? -74.364 61.495 49.572 1.00 48.50 76 LEU A O 1
ATOM 612 N N . TYR A 1 77 ? -75.150 59.567 50.396 1.00 51.59 77 TYR A N 1
ATOM 613 C CA . TYR A 1 77 ? -76.028 60.192 51.398 1.00 51.59 77 TYR A CA 1
ATOM 614 C C . TYR A 1 77 ? -75.259 60.754 52.612 1.00 51.59 77 TYR A C 1
ATOM 616 O O . TYR A 1 77 ? -75.704 61.714 53.232 1.00 51.59 77 TYR A O 1
ATOM 624 N N . ASN A 1 78 ? -74.062 60.234 52.910 1.00 49.06 78 ASN A N 1
ATOM 625 C CA . ASN A 1 78 ? -73.210 60.742 53.998 1.00 49.06 78 ASN A CA 1
ATOM 626 C C . ASN A 1 78 ? -72.214 61.840 53.572 1.00 49.06 78 ASN A C 1
ATOM 628 O O . ASN A 1 78 ? -71.439 62.296 54.409 1.00 49.06 78 ASN A O 1
ATOM 632 N N . LEU A 1 79 ? -72.216 62.279 52.305 1.00 45.78 79 LEU A N 1
ATOM 633 C CA . LEU A 1 79 ? -71.230 63.245 51.790 1.00 45.78 79 LEU A CA 1
ATOM 634 C C . LEU A 1 79 ? -71.801 64.648 51.495 1.00 45.78 79 LEU A C 1
ATOM 636 O O . LEU A 1 79 ? -71.070 65.505 51.009 1.00 45.78 79 LEU A O 1
ATOM 640 N N . LEU A 1 80 ? -73.087 64.907 51.761 1.00 48.44 80 LEU A N 1
ATOM 641 C CA . LEU A 1 80 ? -73.747 66.170 51.379 1.00 48.44 80 LEU A CA 1
ATOM 642 C C . LEU A 1 80 ? -74.682 66.748 52.458 1.00 48.44 80 LEU A C 1
ATOM 644 O O . LEU A 1 80 ? -75.684 67.383 52.138 1.00 48.44 80 LEU A O 1
ATOM 648 N N . VAL A 1 81 ? -74.337 66.588 53.741 1.00 47.16 81 VAL A N 1
ATOM 649 C CA . VAL A 1 81 ? -74.872 67.454 54.807 1.00 47.16 81 VAL A CA 1
ATOM 650 C C . VAL A 1 81 ? -73.766 68.390 55.276 1.00 47.16 81 VAL A C 1
ATOM 652 O O . VAL A 1 81 ? -72.681 67.983 55.681 1.00 47.16 81 VAL A O 1
ATOM 655 N N . THR A 1 82 ? -74.071 69.667 55.115 1.00 35.84 82 THR A N 1
ATOM 656 C CA . THR A 1 82 ? -73.196 70.826 55.118 1.00 35.84 82 THR A CA 1
ATOM 657 C C . THR A 1 82 ? -72.791 71.300 56.516 1.00 35.84 82 THR A C 1
ATOM 659 O O . THR A 1 82 ? -73.614 71.371 57.424 1.00 35.84 82 THR A O 1
ATOM 662 N N . ASP A 1 83 ? -71.570 71.827 56.559 1.00 31.20 83 ASP A N 1
ATOM 663 C CA . ASP A 1 83 ? -71.212 73.142 57.106 1.00 31.20 83 ASP A CA 1
ATOM 664 C C . ASP A 1 83 ? -70.528 73.273 58.482 1.00 31.20 83 ASP A C 1
ATOM 666 O O . ASP A 1 83 ? -70.971 72.776 59.516 1.00 31.20 83 ASP A O 1
ATOM 670 N N . LYS A 1 84 ? -69.521 74.156 58.430 1.00 33.12 84 LYS A N 1
ATOM 671 C CA . LYS A 1 84 ? -68.796 74.909 59.467 1.00 33.12 84 LYS A CA 1
ATOM 672 C C . LYS A 1 84 ? -67.539 74.306 60.119 1.00 33.12 84 LYS A C 1
ATOM 674 O O . LYS A 1 84 ? -67.575 73.223 60.699 1.00 33.12 84 LYS A O 1
ATOM 679 N N . PRO A 1 85 ? -66.422 75.069 60.118 1.00 40.44 85 PRO A N 1
ATOM 680 C CA . PRO A 1 85 ? -65.171 74.652 60.725 1.00 40.44 85 PRO A CA 1
ATOM 681 C C . PRO A 1 85 ? -65.243 74.826 62.243 1.00 40.44 85 PRO A C 1
ATOM 683 O O . PRO A 1 85 ? -65.645 75.874 62.754 1.00 40.44 85 PRO A O 1
ATOM 686 N N . LYS A 1 86 ? -64.795 73.806 62.974 1.00 34.91 86 LYS A N 1
ATOM 687 C CA . LYS A 1 86 ? -64.416 73.932 64.380 1.00 34.91 86 LYS A CA 1
ATOM 688 C C . LYS A 1 86 ? -62.994 73.425 64.543 1.00 34.91 86 LYS A C 1
ATOM 690 O O . LYS A 1 86 ? -62.722 72.240 64.390 1.00 34.91 86 LYS A O 1
ATOM 695 N N . ASN A 1 87 ? -62.110 74.367 64.850 1.00 32.88 87 ASN A N 1
ATOM 696 C CA . ASN A 1 87 ? -60.790 74.121 65.406 1.00 32.88 87 ASN A CA 1
ATOM 697 C C . ASN A 1 87 ? -60.906 73.170 66.600 1.00 32.88 87 ASN A C 1
ATOM 699 O O . ASN A 1 87 ? -61.448 73.564 67.628 1.00 32.88 87 ASN A O 1
ATOM 703 N N . HIS A 1 88 ? -60.348 71.968 66.478 1.00 38.41 88 HIS A N 1
ATOM 704 C CA . HIS A 1 88 ? -59.941 71.147 67.612 1.00 38.41 88 HIS A CA 1
ATOM 705 C C . HIS A 1 88 ? -58.640 70.432 67.240 1.00 38.41 88 HIS A C 1
ATOM 707 O O . HIS A 1 88 ? -58.635 69.396 66.589 1.00 38.41 88 HIS A O 1
ATOM 713 N N . THR A 1 89 ? -57.550 71.113 67.589 1.00 33.19 89 THR A N 1
ATOM 714 C CA . THR A 1 89 ? -56.365 70.587 68.272 1.00 33.19 89 THR A CA 1
ATOM 715 C C . THR A 1 89 ? -55.932 69.163 67.914 1.00 33.19 89 THR A C 1
ATOM 717 O O . THR A 1 89 ? -56.586 68.193 68.292 1.00 33.19 89 THR A O 1
ATOM 720 N N . GLU A 1 90 ? -54.755 69.047 67.291 1.00 35.09 90 GLU A N 1
ATOM 721 C CA . GLU A 1 90 ? -53.938 67.831 67.296 1.00 35.09 90 GLU A CA 1
ATOM 722 C C . GLU A 1 90 ? -53.843 67.279 68.728 1.00 35.09 90 GLU A C 1
ATOM 724 O O . GLU A 1 90 ? -53.113 67.799 69.570 1.00 35.09 90 GLU A O 1
ATOM 729 N N . GLN A 1 91 ? -54.588 66.213 69.028 1.00 34.50 91 GLN A N 1
ATOM 730 C CA . GLN A 1 91 ? -54.258 65.362 70.161 1.00 34.50 91 GLN A CA 1
ATOM 731 C C . GLN A 1 91 ? -53.025 64.563 69.752 1.00 34.50 91 GLN A C 1
ATOM 733 O O . GLN A 1 91 ? -53.124 63.536 69.082 1.00 34.50 91 GLN A O 1
ATOM 738 N N . GLN A 1 92 ? -51.850 65.064 70.140 1.00 40.78 92 GLN A N 1
ATOM 739 C CA . GLN A 1 92 ? -50.640 64.260 70.257 1.00 40.78 92 GLN A CA 1
ATOM 740 C C . GLN A 1 92 ? -51.002 62.989 71.036 1.00 40.78 92 GLN A C 1
ATOM 742 O O . GLN A 1 92 ? -51.149 63.020 72.255 1.00 40.78 92 GLN A O 1
ATOM 747 N N . THR A 1 93 ? -51.185 61.860 70.344 1.00 52.03 93 THR A N 1
ATOM 748 C CA . THR A 1 93 ? -51.214 60.551 71.001 1.00 52.03 93 THR A CA 1
ATOM 749 C C . THR A 1 93 ? -49.841 60.353 71.605 1.00 52.03 93 THR A C 1
ATOM 751 O O . THR A 1 93 ? -48.883 60.039 70.893 1.00 52.03 93 THR A O 1
ATOM 754 N N . GLU A 1 94 ? -49.730 60.609 72.900 1.00 72.88 94 GLU A N 1
ATOM 755 C CA . GLU A 1 94 ? -48.475 60.447 73.596 1.00 72.88 94 GLU A CA 1
ATOM 756 C C . GLU A 1 94 ? -48.052 58.968 73.506 1.00 72.88 94 GLU A C 1
ATOM 758 O O . GLU A 1 94 ? -48.819 58.058 73.832 1.00 72.88 94 GLU A O 1
ATOM 763 N N . LYS A 1 95 ? -46.855 58.701 72.973 1.00 80.31 95 LYS A N 1
ATOM 764 C CA . LYS A 1 95 ? -46.329 57.340 72.791 1.00 80.31 95 LYS A CA 1
ATOM 765 C C . LYS A 1 95 ? -45.412 56.962 73.953 1.00 80.31 95 LYS A C 1
ATOM 767 O O . LYS A 1 95 ? -44.727 57.814 74.517 1.00 80.31 95 LYS A O 1
ATOM 772 N N . GLY A 1 96 ? -45.375 55.677 74.288 1.00 83.31 96 GLY A N 1
ATOM 773 C CA . GLY A 1 96 ? -44.353 55.068 75.143 1.00 83.31 96 GLY A CA 1
ATOM 774 C C . GLY A 1 96 ? -43.474 54.101 74.345 1.00 83.31 96 GLY A C 1
ATOM 775 O O . GLY A 1 96 ? -43.741 53.820 73.173 1.00 83.31 96 GLY A O 1
ATOM 776 N N . THR A 1 97 ? -42.412 53.590 74.970 1.00 84.25 97 THR A N 1
ATOM 777 C CA . THR A 1 97 ? -41.501 52.613 74.344 1.00 84.25 97 THR A CA 1
ATOM 778 C C . THR A 1 97 ? -41.573 51.273 75.074 1.00 84.25 97 THR A C 1
ATOM 780 O O . THR A 1 97 ? -41.428 51.212 76.289 1.00 84.25 97 THR A O 1
ATOM 783 N N . LEU A 1 98 ? -41.772 50.177 74.350 1.00 85.38 98 LEU A N 1
ATOM 784 C CA . LEU A 1 98 ? -41.596 48.818 74.861 1.00 85.38 98 LEU A CA 1
ATOM 785 C C . LEU A 1 98 ? -40.189 48.339 74.506 1.00 85.38 98 LEU A C 1
ATOM 787 O O . LEU A 1 98 ? -39.833 48.340 73.335 1.00 85.38 98 LEU A O 1
ATOM 791 N N . SER A 1 99 ? -39.420 47.910 75.501 1.00 85.88 99 SER A N 1
ATOM 792 C CA . SER A 1 99 ? -38.119 47.254 75.361 1.00 85.88 99 SER A CA 1
ATOM 793 C C . SER A 1 99 ? -38.295 45.756 75.633 1.00 85.88 99 SER A C 1
ATOM 795 O O . SER A 1 99 ? -38.486 45.352 76.778 1.00 85.88 99 SER A O 1
ATOM 797 N N . LEU A 1 100 ? -38.273 44.928 74.592 1.00 85.75 100 LEU A N 1
ATOM 798 C CA . LEU A 1 100 ? -38.584 43.499 74.656 1.00 85.75 100 LEU A CA 1
ATOM 799 C C . LEU A 1 100 ? -37.342 42.641 74.380 1.00 85.75 100 LEU A C 1
ATOM 801 O O . LEU A 1 100 ? -36.706 42.788 73.341 1.00 85.75 100 LEU A O 1
ATOM 805 N N . THR A 1 101 ? -37.057 41.695 75.271 1.00 84.44 101 THR A N 1
ATOM 806 C CA . THR A 1 101 ? -36.039 40.648 75.074 1.00 84.44 101 THR A CA 1
ATOM 807 C C . THR A 1 101 ? -36.728 39.288 75.005 1.00 84.44 101 THR A C 1
ATOM 809 O O . THR A 1 101 ? -37.459 38.933 75.932 1.00 84.44 101 THR A O 1
ATOM 812 N N . THR A 1 102 ? -36.495 38.510 73.944 1.00 83.50 102 THR A N 1
ATOM 813 C CA . THR A 1 102 ? -37.072 37.164 73.784 1.00 83.50 102 THR A CA 1
ATOM 814 C C . THR A 1 102 ? -36.011 36.071 73.763 1.00 83.50 102 THR A C 1
ATOM 816 O O . THR A 1 102 ? -34.934 36.249 73.205 1.00 83.50 102 THR A O 1
ATOM 819 N N . ILE A 1 103 ? -36.327 34.917 74.350 1.00 80.56 103 ILE A N 1
ATOM 820 C CA . ILE A 1 103 ? -35.513 33.700 74.271 1.00 80.56 103 ILE A CA 1
ATOM 821 C C . ILE A 1 103 ? -36.406 32.583 73.712 1.00 80.56 103 ILE A C 1
ATOM 823 O O . ILE A 1 103 ? -37.373 32.212 74.377 1.00 80.56 103 ILE A O 1
ATOM 827 N N . PRO A 1 104 ? -36.125 32.028 72.519 1.00 81.62 104 PRO A N 1
ATOM 828 C CA . PRO A 1 104 ? -35.072 32.421 71.571 1.00 81.62 104 PRO A CA 1
ATOM 829 C C . PRO A 1 104 ? -35.340 33.773 70.869 1.00 81.62 104 PRO A C 1
ATOM 831 O O . PRO A 1 104 ? -36.443 34.320 70.921 1.00 81.62 104 PRO A O 1
ATOM 834 N N . TYR A 1 105 ? -34.317 34.284 70.176 1.00 80.19 105 TYR A N 1
ATOM 835 C CA . TYR A 1 105 ? -34.391 35.447 69.277 1.00 80.19 105 TYR A CA 1
ATOM 836 C C . TYR A 1 105 ? -35.146 35.119 67.973 1.00 80.19 105 TYR A C 1
ATOM 838 O O . TYR A 1 105 ? -35.515 33.964 67.757 1.00 80.19 105 TYR A O 1
ATOM 846 N N . ASP A 1 106 ? -35.380 36.101 67.095 1.00 81.06 106 ASP A N 1
ATOM 847 C CA . ASP A 1 106 ? -36.102 35.961 65.816 1.00 81.06 106 ASP A CA 1
ATOM 848 C C . ASP A 1 106 ? -37.544 35.461 65.980 1.00 81.06 106 ASP A C 1
ATOM 850 O O . ASP A 1 106 ? -37.919 34.375 65.518 1.00 81.06 106 ASP A O 1
ATOM 854 N N . VAL A 1 107 ? -38.340 36.257 66.687 1.00 83.69 107 VAL A N 1
ATOM 855 C CA . VAL A 1 107 ? -39.775 36.035 66.900 1.00 83.69 107 VAL A CA 1
ATOM 856 C C . VAL A 1 107 ? -40.596 37.026 66.074 1.00 83.69 107 VAL A C 1
ATOM 858 O O . VAL A 1 107 ? -40.131 38.130 65.773 1.00 83.69 107 VAL A O 1
ATOM 861 N N . ASP A 1 108 ? -41.827 36.649 65.739 1.00 87.38 108 ASP A N 1
ATOM 862 C CA . ASP A 1 108 ? -42.823 37.556 65.174 1.00 87.38 108 ASP A CA 1
ATOM 863 C C . ASP A 1 108 ? -43.723 38.084 66.295 1.00 87.38 108 ASP A C 1
ATOM 865 O O . ASP A 1 108 ? -44.217 37.318 67.124 1.00 87.38 108 ASP A O 1
ATOM 869 N N . ILE A 1 109 ? -43.940 39.397 66.331 1.00 85.94 109 ILE A N 1
ATOM 870 C CA . ILE A 1 109 ? -44.699 40.074 67.386 1.00 85.94 109 ILE A CA 1
ATOM 871 C C . ILE A 1 109 ? -45.914 40.738 66.762 1.00 85.94 109 ILE A C 1
ATOM 873 O O . ILE A 1 109 ? -45.796 41.535 65.831 1.00 85.94 109 ILE A O 1
ATOM 877 N N . TYR A 1 110 ? -47.077 40.456 67.326 1.00 86.88 110 TYR A N 1
ATOM 878 C CA . TYR A 1 110 ? -48.366 40.961 66.886 1.00 86.88 110 TYR A CA 1
ATOM 879 C C . TYR A 1 110 ? -49.014 41.771 68.007 1.00 86.88 110 TYR A C 1
ATOM 881 O O . TYR A 1 110 ? -48.930 41.399 69.176 1.00 86.88 110 TYR A O 1
ATOM 889 N N . SER A 1 111 ? -49.696 42.856 67.648 1.00 84.38 111 SER A N 1
ATOM 890 C CA . SER A 1 111 ? -50.693 43.492 68.509 1.00 84.38 111 SER A CA 1
ATOM 891 C C . SER A 1 111 ? -52.048 42.858 68.231 1.00 84.38 111 SER A C 1
ATOM 893 O O . SER A 1 111 ? -52.423 42.678 67.070 1.00 84.38 111 SER A O 1
ATOM 895 N N . VAL A 1 112 ? -52.790 42.535 69.283 1.00 82.38 112 VAL A N 1
ATOM 896 C CA . VAL A 1 112 ? -54.119 41.936 69.190 1.00 82.38 112 VAL A CA 1
ATOM 897 C C . VAL A 1 112 ? -55.148 42.959 69.655 1.00 82.38 112 VAL A C 1
ATOM 899 O O . VAL A 1 112 ? -55.165 43.370 70.811 1.00 82.38 112 VAL A O 1
ATOM 902 N N . THR A 1 113 ? -56.029 43.395 68.753 1.00 75.38 113 THR A N 1
ATOM 903 C CA . THR A 1 113 ? -57.132 44.312 69.088 1.00 75.38 113 THR A CA 1
ATOM 904 C C . THR A 1 113 ? -58.446 43.733 68.586 1.00 75.38 113 THR A C 1
ATOM 906 O O . THR A 1 113 ? -58.610 43.495 67.391 1.00 75.38 113 THR A O 1
ATOM 909 N N . ARG A 1 114 ? -59.403 43.501 69.497 1.00 70.12 114 ARG A N 1
ATOM 910 C CA . ARG A 1 114 ? -60.724 42.910 69.184 1.00 70.12 114 ARG A CA 1
ATOM 911 C C . ARG A 1 114 ? -60.622 41.634 68.324 1.00 70.12 114 ARG A C 1
ATOM 913 O O . ARG A 1 114 ? -61.373 41.462 67.369 1.00 70.12 114 ARG A O 1
ATOM 920 N N . GLY A 1 115 ? -59.657 40.769 68.641 1.00 67.88 115 GLY A N 1
ATOM 921 C CA . GLY A 1 115 ? -59.440 39.489 67.958 1.00 67.88 115 GLY A CA 1
ATOM 922 C C . GLY A 1 115 ? -58.754 39.568 66.588 1.00 67.88 115 GLY A C 1
ATOM 923 O O . GLY A 1 115 ? -58.531 38.525 65.981 1.00 67.88 115 GLY A O 1
ATOM 924 N N . LYS A 1 116 ? -58.393 40.760 66.092 1.00 74.19 116 LYS A N 1
ATOM 925 C CA . LYS A 1 116 ? -57.550 40.913 64.897 1.00 74.19 116 LYS A CA 1
ATOM 926 C C . LYS A 1 116 ? -56.088 41.085 65.298 1.00 74.19 116 LYS A C 1
ATOM 928 O O . LYS A 1 116 ? -55.781 41.918 66.149 1.00 74.19 116 LYS A O 1
ATOM 933 N N . GLU A 1 117 ? -55.215 40.304 64.667 1.00 85.69 117 GLU A N 1
ATOM 934 C CA . GLU A 1 117 ? -53.763 40.388 64.823 1.00 85.69 117 GLU A CA 1
ATOM 935 C C . GLU A 1 117 ? -53.179 41.357 63.785 1.00 85.69 117 GLU A C 1
ATOM 937 O O . GLU A 1 117 ? -53.428 41.218 62.587 1.00 85.69 117 GLU A O 1
ATOM 942 N N . SER A 1 118 ? -52.378 42.315 64.245 1.00 82.38 118 SER A N 1
ATOM 943 C CA . SER A 1 118 ? -51.598 43.226 63.405 1.00 82.38 118 SER A CA 1
ATOM 944 C C . SER A 1 118 ? -50.119 43.016 63.697 1.00 82.38 118 SER A C 1
ATOM 946 O O . SER A 1 118 ? -49.686 43.208 64.834 1.00 82.38 118 SER A O 1
ATOM 948 N N . LEU A 1 119 ? -49.342 42.620 62.688 1.00 84.19 119 LEU A N 1
ATOM 949 C CA . LEU A 1 119 ? -47.901 42.413 62.825 1.00 84.19 119 LEU A CA 1
ATOM 950 C C . LEU A 1 119 ? -47.222 43.736 63.203 1.00 84.19 119 LEU A C 1
ATOM 952 O O . LEU A 1 119 ? -47.282 44.708 62.453 1.00 84.19 119 LEU A O 1
ATOM 956 N N . LEU A 1 120 ? -46.582 43.763 64.368 1.00 81.94 120 LEU A N 1
ATOM 957 C CA . LEU A 1 120 ? -45.772 44.890 64.826 1.00 81.94 120 LEU A CA 1
ATOM 958 C C . LEU A 1 120 ? -44.335 44.775 64.323 1.00 81.94 120 LEU A C 1
ATOM 960 O O . LEU A 1 120 ? -43.743 45.774 63.932 1.00 81.94 120 LEU A O 1
ATOM 964 N N . GLN A 1 121 ? -43.779 43.563 64.348 1.00 79.31 121 GLN A N 1
ATOM 965 C CA . GLN A 1 121 ? -42.417 43.289 63.906 1.00 79.31 121 GLN A CA 1
ATOM 966 C C . GLN A 1 121 ? -42.284 41.815 63.525 1.00 79.31 121 GLN A C 1
ATOM 968 O O . GLN A 1 121 ? -42.744 40.951 64.269 1.00 79.31 121 GLN A O 1
ATOM 973 N N . SER A 1 122 ? -41.621 41.528 62.404 1.00 79.38 122 SER A N 1
ATOM 974 C CA . SER A 1 122 ? -41.255 40.160 62.021 1.00 79.38 122 SER A CA 1
ATOM 975 C C . SER A 1 122 ? -39.756 39.925 62.177 1.00 79.38 122 SER A C 1
ATOM 977 O O . SER A 1 122 ? -38.970 40.850 61.940 1.00 79.38 122 SER A O 1
ATOM 979 N N . LYS A 1 123 ? -39.387 38.702 62.587 1.00 70.19 123 LYS A N 1
ATOM 980 C CA . LYS A 1 123 ? -38.013 38.161 62.633 1.00 70.19 123 LYS A CA 1
ATOM 981 C C . LYS A 1 123 ? -36.956 39.160 63.122 1.00 70.19 123 LYS A C 1
ATOM 983 O O . LYS A 1 123 ? -35.960 39.409 62.447 1.00 70.19 123 LYS A O 1
ATOM 988 N N . SER A 1 124 ? -37.192 39.779 64.277 1.00 62.47 124 SER A N 1
ATOM 989 C CA . SER A 1 124 ? -36.237 40.741 64.834 1.00 62.47 124 SER A CA 1
ATOM 990 C C . SER A 1 124 ? -35.140 40.049 65.642 1.00 62.47 124 SER A C 1
ATOM 992 O O . SER A 1 124 ? -35.437 39.338 66.604 1.00 62.47 124 SER A O 1
ATOM 994 N N . SER A 1 125 ? -33.886 40.358 65.310 1.00 58.00 125 SER A N 1
ATOM 995 C CA . SER A 1 125 ? -32.680 39.944 66.038 1.00 58.00 125 SER A CA 1
ATOM 996 C C . SER A 1 125 ? -32.153 41.008 67.014 1.00 58.00 125 SER A C 1
ATOM 998 O O . SER A 1 125 ? -31.154 40.783 67.694 1.00 58.00 125 SER A O 1
ATOM 1000 N N . ALA A 1 126 ? -32.803 42.177 67.098 1.00 63.00 126 ALA A N 1
ATOM 1001 C CA . ALA A 1 126 ? -32.415 43.247 68.016 1.00 63.00 126 ALA A CA 1
ATOM 1002 C C . ALA A 1 126 ? -32.735 42.880 69.479 1.00 63.00 126 ALA A C 1
ATOM 1004 O O . ALA A 1 126 ? -33.885 42.565 69.789 1.00 63.00 126 ALA A O 1
ATOM 1005 N N . ASP A 1 127 ? -31.742 42.972 70.373 1.00 69.81 127 ASP A N 1
ATOM 1006 C CA . ASP A 1 127 ? -31.892 42.720 71.814 1.00 69.81 127 ASP A CA 1
ATOM 1007 C C . ASP A 1 127 ? -31.358 43.905 72.655 1.00 69.81 127 ASP A C 1
ATOM 1009 O O . ASP A 1 127 ? -30.160 44.197 72.604 1.00 69.81 127 ASP A O 1
ATOM 1013 N N . PRO A 1 128 ? -32.208 44.612 73.426 1.00 78.50 128 PRO A N 1
ATOM 1014 C CA . PRO A 1 128 ? -33.664 44.502 73.435 1.00 78.50 128 PRO A CA 1
ATOM 1015 C C . PRO A 1 128 ? -34.295 45.194 72.216 1.00 78.50 128 PRO A C 1
ATOM 1017 O O . PRO A 1 128 ? -33.900 46.298 71.826 1.00 78.50 128 PRO A O 1
ATOM 1020 N N . LEU A 1 129 ? -35.342 44.592 71.653 1.00 82.25 129 LEU A N 1
ATOM 1021 C CA . LEU A 1 129 ? -36.162 45.199 70.609 1.00 82.25 129 LEU A CA 1
ATOM 1022 C C . LEU A 1 129 ? -36.972 46.362 71.194 1.00 82.25 129 LEU A C 1
ATOM 1024 O O . LEU A 1 129 ? -37.726 46.181 72.149 1.00 82.25 129 LEU A O 1
ATOM 1028 N N . ARG A 1 130 ? -36.855 47.553 70.598 1.00 84.50 130 ARG A N 1
ATOM 1029 C CA . ARG A 1 130 ? -37.600 48.749 71.017 1.00 84.50 130 ARG A CA 1
ATOM 1030 C C . ARG A 1 130 ? -38.759 49.047 70.068 1.00 84.50 130 ARG A C 1
ATOM 1032 O O . ARG A 1 130 ? -38.531 49.394 68.915 1.00 84.50 130 ARG A O 1
ATOM 1039 N N . LEU A 1 131 ? -39.993 48.961 70.564 1.00 83.69 131 LEU A N 1
ATOM 1040 C CA . LEU A 1 131 ? -41.216 49.280 69.819 1.00 83.69 131 LEU A CA 1
ATOM 1041 C C . LEU A 1 131 ? -41.873 50.541 70.389 1.00 83.69 131 LEU A C 1
ATOM 1043 O O . LEU A 1 131 ? -42.108 50.631 71.593 1.00 83.69 131 LEU A O 1
ATOM 1047 N N . SER A 1 132 ? -42.196 51.511 69.531 1.00 84.56 132 SER A N 1
ATOM 1048 C CA . SER A 1 132 ? -42.955 52.702 69.933 1.00 84.56 132 SER A CA 1
ATOM 1049 C C . SER A 1 132 ? -44.451 52.431 69.791 1.00 84.56 132 SER A C 1
ATOM 1051 O O . SER A 1 132 ? -44.954 52.267 68.680 1.00 84.56 132 SER A O 1
ATOM 1053 N N . LEU A 1 133 ? -45.158 52.379 70.919 1.00 84.44 133 LEU A N 1
ATOM 1054 C CA . LEU A 1 133 ? -46.588 52.075 70.992 1.00 84.44 133 LEU A CA 1
ATOM 1055 C C . LEU A 1 133 ? -47.337 53.274 71.590 1.00 84.44 133 LEU A C 1
ATOM 1057 O O . LEU A 1 133 ? -46.799 53.999 72.426 1.00 84.44 133 LEU A O 1
ATOM 1061 N N . ALA A 1 134 ? -48.579 53.507 71.160 1.00 82.00 134 ALA A N 1
ATOM 1062 C CA . ALA A 1 134 ? -49.423 54.546 71.758 1.00 82.00 134 ALA A CA 1
ATOM 1063 C C . ALA A 1 134 ? -49.636 54.274 73.258 1.00 82.00 134 ALA A C 1
ATOM 1065 O O . ALA A 1 134 ? -49.712 53.111 73.655 1.00 82.00 134 ALA A O 1
ATOM 1066 N N . ALA A 1 135 ? -49.741 55.309 74.095 1.00 80.88 135 ALA A N 1
ATOM 1067 C CA . ALA A 1 135 ? -50.072 55.106 75.502 1.00 80.88 135 ALA A CA 1
ATOM 1068 C C . ALA A 1 135 ? -51.443 54.414 75.639 1.00 80.88 135 ALA A C 1
ATOM 1070 O O . ALA A 1 135 ? -52.409 54.789 74.975 1.00 80.88 135 ALA A O 1
ATOM 1071 N N . GLY A 1 136 ? -51.519 53.378 76.474 1.00 81.81 136 GLY A N 1
ATOM 1072 C CA . GLY A 1 136 ? -52.703 52.536 76.638 1.00 81.81 136 GLY A CA 1
ATOM 1073 C C . GLY A 1 136 ? -52.376 51.063 76.889 1.00 81.81 136 GLY A C 1
ATOM 1074 O O . GLY A 1 136 ? -51.214 50.667 76.990 1.00 81.81 136 GLY A O 1
ATOM 1075 N N . SER A 1 137 ? -53.426 50.251 77.005 1.00 82.44 137 SER A N 1
ATOM 1076 C CA . SER A 1 137 ? -53.315 48.798 77.164 1.00 82.44 137 SER A CA 1
ATOM 1077 C C . SER A 1 137 ? -53.161 48.124 75.800 1.00 82.44 137 SER A C 1
ATOM 1079 O O . SER A 1 137 ? -53.966 48.374 74.903 1.00 82.44 137 SER A O 1
ATOM 1081 N N . HIS A 1 138 ? -52.152 47.267 75.645 1.00 84.69 138 HIS A N 1
ATOM 1082 C CA . HIS A 1 138 ? -51.892 46.505 74.420 1.00 84.69 138 HIS A CA 1
ATOM 1083 C C . HIS A 1 138 ? -51.822 45.016 74.733 1.00 84.69 138 HIS A C 1
ATOM 1085 O O . HIS A 1 138 ? -51.071 44.613 75.618 1.00 84.69 138 HIS A O 1
ATOM 1091 N N . GLN A 1 139 ? -52.553 44.194 73.978 1.00 88.81 139 GLN A N 1
ATOM 1092 C CA . GLN A 1 139 ? -52.335 42.749 73.965 1.00 88.81 139 GLN A CA 1
ATOM 1093 C C . GLN A 1 139 ? -51.287 42.411 72.913 1.00 88.81 139 GLN A C 1
ATOM 1095 O O . GLN A 1 139 ? -51.432 42.769 71.746 1.00 88.81 139 GLN A O 1
ATOM 1100 N N . LEU A 1 140 ? -50.234 41.730 73.336 1.00 89.25 140 LEU A N 1
ATOM 1101 C CA . LEU A 1 140 ? -49.158 41.258 72.490 1.00 89.25 140 LEU A CA 1
ATOM 1102 C C . LEU A 1 140 ? -49.242 39.748 72.357 1.00 89.25 140 LEU A C 1
ATOM 1104 O O . LEU A 1 140 ? -49.379 39.053 73.361 1.00 89.25 140 LEU A O 1
ATOM 1108 N N . ARG A 1 141 ? -49.077 39.269 71.126 1.00 89.56 141 ARG A N 1
ATOM 1109 C CA . ARG A 1 141 ? -48.851 37.862 70.817 1.00 89.56 141 ARG A CA 1
ATOM 1110 C C . ARG A 1 141 ? -47.484 37.703 70.179 1.00 89.56 141 ARG A C 1
ATOM 1112 O O . ARG A 1 141 ? -47.188 38.362 69.185 1.00 89.56 141 ARG A O 1
ATOM 1119 N N . ILE A 1 142 ? -46.663 36.831 70.739 1.00 89.12 142 ILE A N 1
ATOM 1120 C CA . ILE A 1 142 ? -45.322 36.531 70.247 1.00 89.12 142 ILE A CA 1
ATOM 1121 C C . ILE A 1 142 ? -45.339 35.107 69.709 1.00 89.12 142 ILE A C 1
ATOM 1123 O O . ILE A 1 142 ? -45.664 34.172 70.440 1.00 89.12 142 ILE A O 1
ATOM 1127 N N . LYS A 1 143 ? -45.002 34.950 68.430 1.00 87.75 143 LYS A N 1
ATOM 1128 C CA . LYS A 1 143 ? -44.997 33.666 67.729 1.00 87.75 143 LYS A CA 1
ATOM 1129 C C . LYS A 1 143 ? -43.591 33.322 67.269 1.00 87.75 143 LYS A C 1
ATOM 1131 O O . LYS A 1 143 ? -42.842 34.182 66.803 1.00 87.75 143 LYS A O 1
ATOM 1136 N N . LYS A 1 144 ? -43.257 32.038 67.348 1.00 84.38 144 LYS A N 1
ATOM 1137 C CA . LYS A 1 144 ? -42.092 31.465 66.678 1.00 84.38 144 LYS A CA 1
ATOM 1138 C C . LYS A 1 144 ? -42.407 30.044 66.244 1.00 84.38 144 LYS A C 1
ATOM 1140 O O . LYS A 1 144 ? -42.995 29.272 66.996 1.00 84.38 144 LYS A O 1
ATOM 1145 N N . GLU A 1 145 ? -42.005 29.701 65.029 1.00 78.81 145 GLU A N 1
ATOM 1146 C CA . GLU A 1 145 ? -42.149 28.349 64.495 1.00 78.81 145 GLU A CA 1
ATOM 1147 C C . GLU A 1 145 ? -41.474 27.315 65.415 1.00 78.81 145 GLU A C 1
ATOM 1149 O O . GLU A 1 145 ? -40.355 27.536 65.875 1.00 78.81 145 GLU A O 1
ATOM 1154 N N . GLY A 1 146 ? -42.172 26.218 65.730 1.00 72.69 146 GLY A N 1
ATOM 1155 C CA . GLY A 1 146 ? -41.727 25.200 66.695 1.00 72.69 146 GLY A CA 1
ATOM 1156 C C . GLY A 1 146 ? -41.938 25.549 68.178 1.00 72.69 146 GLY A C 1
ATOM 1157 O O . GLY A 1 146 ? -41.705 24.706 69.046 1.00 72.69 146 GLY A O 1
ATOM 1158 N N . TYR A 1 147 ? -42.428 26.751 68.495 1.00 83.69 147 TYR A N 1
ATOM 1159 C CA . TYR A 1 147 ? -42.691 27.211 69.863 1.00 83.69 147 TYR A CA 1
ATOM 1160 C C . TYR A 1 147 ? -44.179 27.476 70.092 1.00 83.69 147 TYR A C 1
ATOM 1162 O O . TYR A 1 147 ? -44.954 27.654 69.151 1.00 83.69 147 TYR A O 1
ATOM 1170 N N . GLN A 1 148 ? -44.595 27.437 71.355 1.00 83.38 148 GLN A N 1
ATOM 1171 C CA . GLN A 1 148 ? -45.932 27.838 71.773 1.00 83.38 148 GLN A CA 1
ATOM 1172 C C . GLN A 1 148 ? -46.063 29.362 71.676 1.00 83.38 148 GLN A C 1
ATOM 1174 O O . GLN A 1 148 ? -45.140 30.090 72.047 1.00 83.38 148 GLN A O 1
ATOM 1179 N N . ASP A 1 149 ? -47.204 29.832 71.174 1.00 88.69 149 ASP A N 1
ATOM 1180 C CA . ASP A 1 149 ? -47.509 31.260 71.108 1.00 88.69 149 ASP A CA 1
ATOM 1181 C C . ASP A 1 149 ? -47.595 31.829 72.532 1.00 88.69 149 ASP A C 1
ATOM 1183 O O . ASP A 1 149 ? -48.202 31.223 73.417 1.00 88.69 149 ASP A O 1
ATOM 1187 N N . PHE A 1 150 ? -47.000 33.001 72.755 1.00 87.06 150 PHE A N 1
ATOM 1188 C CA . PHE A 1 150 ? -47.047 33.688 74.043 1.00 87.06 150 PHE A CA 1
ATOM 1189 C C . PHE A 1 150 ? -47.929 34.928 73.959 1.00 87.06 150 PHE A C 1
ATOM 1191 O O . PHE A 1 150 ? -47.658 35.829 73.166 1.00 87.06 150 PHE A O 1
ATOM 1198 N N . ASP A 1 151 ? -48.947 34.992 74.812 1.00 89.31 151 ASP A N 1
ATOM 1199 C CA . ASP A 1 151 ? -49.879 36.111 74.913 1.00 89.31 151 ASP A CA 1
ATOM 1200 C C . ASP A 1 151 ? -49.658 36.897 76.210 1.00 89.31 151 ASP A C 1
ATOM 1202 O O . ASP A 1 151 ? -49.585 36.324 77.297 1.00 89.31 151 ASP A O 1
ATOM 1206 N N . SER A 1 152 ? -49.585 38.226 76.122 1.00 85.06 152 SER A N 1
ATOM 1207 C CA . SER A 1 152 ? -49.459 39.094 77.297 1.00 85.06 152 SER A CA 1
ATOM 1208 C C . SER A 1 152 ? -50.139 40.442 77.093 1.00 85.06 152 SER A C 1
ATOM 1210 O O . SER A 1 152 ? -50.136 40.989 75.996 1.00 85.06 152 SER A O 1
ATOM 1212 N N . THR A 1 153 ? -50.713 41.005 78.156 1.00 86.62 153 THR A N 1
ATOM 1213 C CA . THR A 1 153 ? -51.256 42.370 78.138 1.00 86.62 153 THR A CA 1
ATOM 1214 C C . THR A 1 153 ? -50.282 43.303 78.842 1.00 86.62 153 THR A C 1
ATOM 1216 O O . THR A 1 153 ? -49.969 43.097 80.013 1.00 86.62 153 THR A O 1
ATOM 1219 N N . ILE A 1 154 ? -49.824 44.340 78.146 1.00 87.25 154 ILE A N 1
ATOM 1220 C CA . ILE A 1 154 ? -48.930 45.359 78.698 1.00 87.25 154 ILE A CA 1
ATOM 1221 C C . ILE A 1 154 ? -49.635 46.711 78.777 1.00 87.25 154 ILE A C 1
ATOM 1223 O O . ILE A 1 154 ? -50.446 47.059 77.921 1.00 87.25 154 ILE A O 1
ATOM 1227 N N . GLN A 1 155 ? -49.290 47.501 79.790 1.00 84.25 155 GLN A N 1
ATOM 1228 C CA . GLN A 1 155 ? -49.738 48.884 79.911 1.00 84.25 155 GLN A CA 1
ATOM 1229 C C . GLN A 1 155 ? -48.593 49.816 79.511 1.00 84.25 155 GLN A C 1
ATOM 1231 O O . GLN A 1 155 ? -47.577 49.901 80.203 1.00 84.25 155 GLN A O 1
ATOM 1236 N N . VAL A 1 156 ? -48.750 50.517 78.392 1.00 84.94 156 VAL A N 1
ATOM 1237 C CA . VAL A 1 156 ? -47.765 51.482 77.897 1.00 84.94 156 VAL A CA 1
ATOM 1238 C C . VAL A 1 156 ? -48.153 52.864 78.405 1.00 84.94 156 VAL A C 1
ATOM 1240 O O . VAL A 1 156 ? -49.227 53.368 78.095 1.00 84.94 156 VAL A O 1
ATOM 1243 N N . ASN A 1 157 ? -47.276 53.486 79.186 1.00 82.44 157 ASN A N 1
ATOM 1244 C CA . ASN A 1 157 ? -47.470 54.855 79.655 1.00 82.44 157 ASN A CA 1
ATOM 1245 C C . ASN A 1 157 ? -46.695 55.826 78.760 1.00 82.44 157 ASN A C 1
ATOM 1247 O O . ASN A 1 157 ? -45.573 55.532 78.344 1.00 82.44 157 ASN A O 1
ATOM 1251 N N . SER A 1 158 ? -47.289 56.989 78.507 1.00 81.56 158 SER A N 1
ATOM 1252 C CA . SER A 1 158 ? -46.676 58.094 77.769 1.00 81.56 158 SER A CA 1
ATOM 1253 C C . SER A 1 158 ? -45.261 58.422 78.261 1.00 81.56 158 SER A C 1
ATOM 1255 O O . SER A 1 158 ? -45.017 58.482 79.469 1.00 81.56 158 SER A O 1
ATOM 1257 N N . GLY A 1 159 ? -44.315 58.578 77.328 1.00 78.88 159 GLY A N 1
ATOM 1258 C CA . GLY A 1 159 ? -42.932 58.994 77.593 1.00 78.88 159 GLY A CA 1
ATOM 1259 C C . GLY A 1 159 ? -42.069 58.001 78.386 1.00 78.88 159 GLY A C 1
ATOM 1260 O O . GLY A 1 159 ? -40.870 58.227 78.541 1.00 78.88 159 GLY A O 1
ATOM 1261 N N . LYS A 1 160 ? -42.635 56.892 78.883 1.00 84.19 160 LYS A N 1
ATOM 1262 C CA . LYS A 1 160 ? -41.917 55.879 79.670 1.00 84.19 160 LYS A CA 1
ATOM 1263 C C . LYS A 1 160 ? -41.492 54.696 78.803 1.00 84.19 160 LYS A C 1
ATOM 1265 O O . LYS A 1 160 ? -42.143 54.358 77.814 1.00 84.19 160 LYS A O 1
ATOM 1270 N N . THR A 1 161 ? -40.402 54.048 79.214 1.00 82.62 161 THR A N 1
ATOM 1271 C CA . THR A 1 161 ? -39.979 52.758 78.658 1.00 82.62 161 THR A CA 1
ATOM 1272 C C . THR A 1 161 ? -40.396 51.631 79.598 1.00 82.62 161 THR A C 1
ATOM 1274 O O . THR A 1 161 ? -40.062 51.678 80.781 1.00 82.62 161 THR A O 1
ATOM 1277 N N . ILE A 1 162 ? -41.117 50.632 79.090 1.00 85.56 162 ILE A N 1
ATOM 1278 C CA . ILE A 1 162 ? -41.437 49.394 79.812 1.00 85.56 162 ILE A CA 1
ATOM 1279 C C . ILE A 1 162 ? -40.552 48.265 79.291 1.00 85.56 162 ILE A C 1
ATOM 1281 O O . ILE A 1 162 ? -40.443 48.079 78.082 1.00 85.56 162 ILE A O 1
ATOM 1285 N N . SER A 1 163 ? -39.924 47.514 80.193 1.00 83.25 163 SER A N 1
ATOM 1286 C CA . SER A 1 163 ? -39.067 46.384 79.830 1.00 83.25 163 SER A CA 1
ATOM 1287 C C . SER A 1 163 ? -39.779 45.063 80.094 1.00 83.25 163 SER A C 1
ATOM 1289 O O . SER A 1 163 ? -40.283 44.845 81.194 1.00 83.25 163 SER A O 1
ATOM 1291 N N . CYS A 1 164 ? -39.804 44.177 79.101 1.00 83.25 164 CYS A N 1
ATOM 1292 C CA . CYS A 1 164 ? -40.387 42.843 79.207 1.00 83.25 164 CYS A CA 1
ATOM 1293 C C . CYS A 1 164 ? -39.377 41.799 78.722 1.00 83.25 164 CYS A C 1
ATOM 1295 O O . CYS A 1 164 ? -38.730 41.987 77.691 1.00 83.25 164 CYS A O 1
ATOM 1297 N N . LYS A 1 165 ? -39.244 40.694 79.459 1.00 85.00 165 LYS A N 1
ATOM 1298 C CA . LYS A 1 165 ? -38.436 39.543 79.053 1.00 85.00 165 LYS A CA 1
ATOM 1299 C C . LYS A 1 165 ? -39.348 38.333 78.901 1.00 85.00 165 LYS A C 1
ATOM 1301 O O . LYS A 1 165 ? -40.038 37.975 79.851 1.00 85.00 165 LYS A O 1
ATOM 1306 N N . VAL A 1 166 ? -39.340 37.716 77.724 1.00 85.69 166 VAL A N 1
ATOM 1307 C CA . VAL A 1 166 ? -40.203 36.580 77.375 1.00 85.69 166 VAL A CA 1
ATOM 1308 C C . VAL A 1 166 ? -39.340 35.380 77.010 1.00 85.69 166 VAL A C 1
ATOM 1310 O O . VAL A 1 166 ? -38.432 35.490 76.193 1.00 85.69 166 VAL A O 1
ATOM 1313 N N . SER A 1 167 ? -39.628 34.224 77.600 1.00 86.81 167 SER A N 1
ATOM 1314 C CA . SER A 1 167 ? -39.026 32.951 77.203 1.00 86.81 167 SER A CA 1
ATOM 1315 C C . SER A 1 167 ? -40.123 32.076 76.608 1.00 86.81 167 SER A C 1
ATOM 1317 O O . SER A 1 167 ? -41.080 31.760 77.307 1.00 86.81 167 SER A O 1
ATOM 1319 N N . LEU A 1 168 ? -40.012 31.721 75.327 1.00 85.69 168 LEU A N 1
ATOM 1320 C CA . LEU A 1 168 ? -40.985 30.859 74.656 1.00 85.69 168 LEU A CA 1
ATOM 1321 C C . LEU A 1 168 ? -40.690 29.386 74.962 1.00 85.69 168 LEU A C 1
ATOM 1323 O O . LEU A 1 168 ? -39.535 28.956 74.931 1.00 85.69 168 LEU A O 1
ATOM 1327 N N . GLU A 1 169 ? -41.736 28.598 75.195 1.00 82.94 169 GLU A N 1
ATOM 1328 C CA . GLU A 1 169 ? -41.630 27.147 75.372 1.00 82.94 169 GLU A CA 1
ATOM 1329 C C . GLU A 1 169 ? -41.727 26.423 74.022 1.00 82.94 169 GLU A C 1
ATOM 1331 O O . GLU A 1 169 ? -42.585 26.742 73.198 1.00 82.94 169 GLU A O 1
ATOM 1336 N N . GLN A 1 170 ? -40.865 25.432 73.775 1.00 79.44 170 GLN A N 1
ATOM 1337 C CA . GLN A 1 170 ? -40.962 24.598 72.569 1.00 79.44 170 GLN A CA 1
ATOM 1338 C C . GLN A 1 170 ? -42.221 23.722 72.606 1.00 79.44 170 GLN A C 1
ATOM 1340 O O . GLN A 1 170 ? -42.610 23.197 73.655 1.00 79.44 170 GLN A O 1
ATOM 1345 N N . LYS A 1 171 ? -42.860 23.531 71.448 1.00 76.62 171 LYS A N 1
ATOM 1346 C CA . LYS A 1 171 ? -43.958 22.567 71.303 1.00 76.62 171 LYS A CA 1
ATOM 1347 C C . LYS A 1 171 ? -43.407 21.148 71.490 1.00 76.62 171 LYS A C 1
ATOM 1349 O O . LYS A 1 171 ? -42.392 20.795 70.903 1.00 76.62 171 LYS A O 1
ATOM 1354 N N . LYS A 1 172 ? -44.088 20.332 72.304 1.00 65.69 172 LYS A N 1
ATOM 1355 C CA . LYS A 1 172 ? -43.684 18.946 72.627 1.00 65.69 172 LYS A CA 1
ATOM 1356 C C . LYS A 1 172 ? -44.262 17.877 71.689 1.00 65.69 172 LYS A C 1
ATOM 1358 O O . LYS A 1 172 ? -44.033 16.697 71.917 1.00 65.69 172 LYS A O 1
ATOM 1363 N N . ILE A 1 173 ? -45.044 18.261 70.682 1.00 64.44 173 ILE A N 1
ATOM 1364 C CA . ILE A 1 173 ? -45.632 17.304 69.736 1.00 64.44 173 ILE A CA 1
ATOM 1365 C C . ILE A 1 173 ? -44.539 16.911 68.746 1.00 64.44 173 ILE A C 1
ATOM 1367 O O . ILE A 1 173 ? -44.113 17.757 67.971 1.00 64.44 173 ILE A O 1
ATOM 1371 N N . THR A 1 174 ? -44.071 15.666 68.784 1.00 67.62 174 THR A N 1
ATOM 1372 C CA . THR A 1 174 ? -43.101 15.147 67.817 1.00 67.62 174 THR A CA 1
ATOM 1373 C C . THR A 1 174 ? -43.803 14.270 66.783 1.00 67.62 174 THR A C 1
ATOM 1375 O O . THR A 1 174 ? -44.545 13.349 67.121 1.00 67.62 174 THR A O 1
ATOM 1378 N N . SER A 1 175 ? -43.583 14.563 65.505 1.00 78.06 175 SER A N 1
ATOM 1379 C CA . SER A 1 175 ? -43.920 13.661 64.400 1.00 78.06 175 SER A CA 1
ATOM 1380 C C . SER A 1 175 ? -42.808 12.619 64.245 1.00 78.06 175 SER A C 1
ATOM 1382 O O . SER A 1 175 ? -41.684 12.831 64.707 1.00 78.06 175 SER A O 1
ATOM 1384 N N . LEU A 1 176 ? -43.083 11.492 63.582 1.00 85.44 176 LEU A N 1
ATOM 1385 C CA . LEU A 1 176 ? -42.064 10.474 63.297 1.00 85.44 176 LEU A CA 1
ATOM 1386 C C . LEU A 1 176 ? -41.532 10.607 61.864 1.00 85.44 176 LEU A C 1
ATOM 1388 O O . LEU A 1 176 ? -42.269 10.439 60.895 1.00 85.44 176 LEU A O 1
ATOM 1392 N N . LEU A 1 177 ? -40.234 10.861 61.717 1.00 87.19 177 LEU A N 1
ATOM 1393 C CA . LEU A 1 177 ? -39.530 10.909 60.440 1.00 87.19 177 LEU A CA 1
ATOM 1394 C C . LEU A 1 177 ? -38.963 9.530 60.073 1.00 87.19 177 LEU A C 1
ATOM 1396 O O . LEU A 1 177 ? -38.258 8.889 60.861 1.00 87.19 177 LEU A O 1
ATOM 1400 N N . ALA A 1 178 ? -39.221 9.110 58.837 1.00 88.94 178 ALA A N 1
ATOM 1401 C CA . ALA A 1 178 ? -38.589 7.978 58.182 1.00 88.94 178 ALA A CA 1
ATOM 1402 C C . ALA A 1 178 ? -37.894 8.436 56.890 1.00 88.94 178 ALA A C 1
ATOM 1404 O O . ALA A 1 178 ? -38.504 9.090 56.043 1.00 88.94 178 ALA A O 1
ATOM 1405 N N . VAL A 1 179 ? -36.622 8.073 56.721 1.00 90.69 179 VAL A N 1
ATOM 1406 C CA . VAL A 1 179 ? -35.810 8.459 55.556 1.00 90.69 179 VAL A CA 1
ATOM 1407 C C . VAL A 1 179 ? -35.212 7.216 54.918 1.00 90.69 179 VAL A C 1
ATOM 1409 O O . VAL A 1 179 ? -34.537 6.428 55.578 1.00 90.69 179 VAL A O 1
ATOM 1412 N N . THR A 1 180 ? -35.431 7.060 53.617 1.00 89.12 180 THR A N 1
ATOM 1413 C CA . THR A 1 180 ? -34.837 6.001 52.792 1.00 89.12 180 THR A CA 1
ATOM 1414 C C . THR A 1 180 ? -34.063 6.626 51.638 1.00 89.12 180 THR A C 1
ATOM 1416 O O . THR A 1 180 ? -34.427 7.701 51.154 1.00 89.12 180 THR A O 1
ATOM 1419 N N . THR A 1 181 ? -32.991 5.967 51.202 1.00 86.50 181 THR A N 1
ATOM 1420 C CA . THR A 1 181 ? -32.199 6.408 50.049 1.00 86.50 181 THR A CA 1
ATOM 1421 C C . THR A 1 181 ? -32.018 5.279 49.054 1.00 86.50 181 THR A C 1
ATOM 1423 O O . THR A 1 181 ? -32.030 4.105 49.427 1.00 86.50 181 THR A O 1
ATOM 1426 N N . ASP A 1 182 ? -31.847 5.663 47.796 1.00 79.25 182 ASP A N 1
ATOM 1427 C CA . ASP A 1 182 ? -31.531 4.776 46.683 1.00 79.25 182 ASP A CA 1
ATOM 1428 C C . ASP A 1 182 ? -30.306 5.355 45.941 1.00 79.25 182 ASP A C 1
ATOM 1430 O O . ASP A 1 182 ? -30.447 6.424 45.332 1.00 79.25 182 ASP A O 1
ATOM 1434 N N . PRO A 1 183 ? -29.099 4.760 46.073 1.00 81.81 183 PRO A N 1
ATOM 1435 C CA . PRO A 1 183 ? -28.792 3.547 46.839 1.00 81.81 183 PRO A CA 1
ATOM 1436 C C . PRO A 1 183 ? -28.867 3.740 48.370 1.00 81.81 183 PRO A C 1
ATOM 1438 O O . PRO A 1 183 ? -28.799 4.859 48.889 1.00 81.81 183 PRO A O 1
ATOM 1441 N N . SER A 1 184 ? -29.043 2.638 49.111 1.00 84.31 184 SER A N 1
ATOM 1442 C CA . SER A 1 184 ? -29.147 2.622 50.585 1.00 84.31 184 SER A CA 1
ATOM 1443 C C . SER A 1 184 ? -27.808 2.909 51.290 1.00 84.31 184 SER A C 1
ATOM 1445 O O . SER A 1 184 ? -26.764 2.878 50.646 1.00 84.31 184 SER A O 1
ATOM 1447 N N . ASN A 1 185 ? -27.815 3.086 52.621 1.00 86.44 185 ASN A N 1
ATOM 1448 C CA . ASN A 1 185 ? -26.625 3.299 53.471 1.00 86.44 185 ASN A CA 1
ATOM 1449 C C . ASN A 1 185 ? -25.974 4.696 53.365 1.00 86.44 185 ASN A C 1
ATOM 1451 O O . ASN A 1 185 ? -24.817 4.881 53.745 1.00 86.44 185 ASN A O 1
ATOM 1455 N N . ALA A 1 186 ? -26.721 5.694 52.890 1.00 87.00 186 ALA A N 1
ATOM 1456 C CA . ALA A 1 186 ? -26.280 7.087 52.844 1.00 87.00 186 ALA A CA 1
ATOM 1457 C C . ALA A 1 186 ? -26.280 7.721 54.245 1.00 87.00 186 ALA A C 1
ATOM 1459 O O . ALA A 1 186 ? -27.190 7.489 55.040 1.00 87.00 186 ALA A O 1
ATOM 1460 N N . GLN A 1 187 ? -25.291 8.560 54.539 1.00 92.19 187 GLN A N 1
ATOM 1461 C CA . GLN A 1 187 ? -25.213 9.405 55.724 1.00 92.19 187 GLN A CA 1
ATOM 1462 C C . GLN A 1 187 ? -26.282 10.507 55.663 1.00 92.19 187 GLN A C 1
ATOM 1464 O O . GLN A 1 187 ? -26.319 11.296 54.724 1.00 92.19 187 GLN A O 1
ATOM 1469 N N . ILE A 1 188 ? -27.155 10.573 56.668 1.00 93.19 188 ILE A N 1
ATOM 1470 C CA . ILE A 1 188 ? -28.285 11.506 56.719 1.00 93.19 188 ILE A CA 1
ATOM 1471 C C . ILE A 1 188 ? -28.028 12.624 57.730 1.00 93.19 188 ILE A C 1
ATOM 1473 O O . ILE A 1 188 ? -27.649 12.387 58.886 1.00 93.19 188 ILE A O 1
ATOM 1477 N N . TYR A 1 189 ? -28.309 13.842 57.284 1.00 92.00 189 TYR A N 1
ATOM 1478 C CA . TYR A 1 189 ? -28.280 15.081 58.041 1.00 92.00 189 TYR A CA 1
ATOM 1479 C C . TYR A 1 189 ? -29.704 15.637 58.125 1.00 92.00 189 TYR A C 1
ATOM 1481 O O . TYR A 1 189 ? -30.380 15.746 57.105 1.00 92.00 189 TYR A O 1
ATOM 1489 N N . LEU A 1 190 ? -30.142 16.013 59.325 1.00 90.06 190 LEU A N 1
ATOM 1490 C CA . LEU A 1 190 ? -31.367 16.774 59.574 1.00 90.06 190 LEU A CA 1
ATOM 1491 C C . LEU A 1 190 ? -30.963 18.126 60.160 1.00 90.06 190 LEU A C 1
ATOM 1493 O O . LEU A 1 190 ? -30.268 18.169 61.176 1.00 90.06 190 LEU A O 1
ATOM 1497 N N . ASP A 1 191 ? -31.340 19.214 59.495 1.00 88.94 191 ASP A N 1
ATOM 1498 C CA . ASP A 1 191 ? -30.975 20.589 59.862 1.00 88.94 191 ASP A CA 1
ATOM 1499 C C . ASP A 1 191 ? -29.471 20.744 60.131 1.00 88.94 191 ASP A C 1
ATOM 1501 O O . ASP A 1 191 ? -29.032 21.317 61.128 1.00 88.94 191 ASP A O 1
ATOM 1505 N N . ARG A 1 192 ? -28.662 20.186 59.216 1.00 87.62 192 ARG A N 1
ATOM 1506 C CA . ARG A 1 192 ? -27.184 20.158 59.250 1.00 87.62 192 ARG A CA 1
ATOM 1507 C C . ARG A 1 192 ? -26.573 19.295 60.361 1.00 87.62 192 ARG A C 1
ATOM 1509 O O . ARG A 1 192 ? -25.351 19.192 60.439 1.00 87.62 192 ARG A O 1
ATOM 1516 N N . LYS A 1 193 ? -27.382 18.630 61.188 1.00 88.62 193 LYS A N 1
ATOM 1517 C CA . LYS A 1 193 ? -26.917 17.695 62.216 1.00 88.62 193 LYS A CA 1
ATOM 1518 C C . LYS A 1 193 ? -27.017 16.255 61.723 1.00 88.62 193 LYS A C 1
ATOM 1520 O O . LYS A 1 193 ? -28.066 15.819 61.261 1.00 88.62 193 LYS A O 1
ATOM 1525 N N . VAL A 1 194 ? -25.936 15.496 61.874 1.00 89.81 194 VAL A N 1
ATOM 1526 C CA . VAL A 1 194 ? -25.912 14.061 61.564 1.00 89.81 194 VAL A CA 1
ATOM 1527 C C . VAL A 1 194 ? -26.915 13.307 62.442 1.00 89.81 194 VAL A C 1
ATOM 1529 O O . VAL A 1 194 ? -26.872 13.419 63.670 1.00 89.81 194 VAL A O 1
ATOM 1532 N N . ILE A 1 195 ? -27.799 12.522 61.816 1.00 90.94 195 ILE A N 1
ATOM 1533 C CA . ILE A 1 195 ? -28.787 11.684 62.518 1.00 90.94 195 ILE A CA 1
ATOM 1534 C C . ILE A 1 195 ? -28.582 10.175 62.330 1.00 90.94 195 ILE A C 1
ATOM 1536 O O . ILE A 1 195 ? -29.199 9.403 63.059 1.00 90.94 195 ILE A O 1
ATOM 1540 N N . GLY A 1 196 ? -27.704 9.748 61.417 1.00 90.44 196 GLY A N 1
ATOM 1541 C CA . GLY A 1 196 ? -27.367 8.335 61.187 1.00 90.44 196 GLY A CA 1
ATOM 1542 C C . GLY A 1 196 ? -27.284 7.988 59.702 1.00 90.44 196 GLY A C 1
ATOM 1543 O O . GLY A 1 196 ? -27.305 8.886 58.866 1.00 90.44 196 GLY A O 1
ATOM 1544 N N . LYS A 1 197 ? -27.183 6.697 59.373 1.00 89.38 197 LYS A N 1
ATOM 1545 C CA . LYS A 1 197 ? -27.220 6.202 57.987 1.00 89.38 197 LYS A CA 1
ATOM 1546 C C . LYS A 1 197 ? -28.623 5.710 57.624 1.00 89.38 197 LYS A C 1
ATOM 1548 O O . LYS A 1 197 ? -29.356 5.267 58.504 1.00 89.38 197 LYS A O 1
ATOM 1553 N N . SER A 1 198 ? -29.004 5.794 56.351 1.00 88.19 198 SER A N 1
ATOM 1554 C CA . SER A 1 198 ? -30.282 5.276 55.853 1.00 88.19 198 SER A CA 1
ATOM 1555 C C . SER A 1 198 ? -30.293 3.736 55.795 1.00 88.19 198 SER A C 1
ATOM 1557 O O . SER A 1 198 ? -29.261 3.128 55.504 1.00 88.19 198 SER A O 1
ATOM 1559 N N . PRO A 1 199 ? -31.452 3.083 55.996 1.00 89.19 199 PRO A N 1
ATOM 1560 C CA . PRO A 1 199 ? -32.752 3.673 56.312 1.00 89.19 199 PRO A CA 1
ATOM 1561 C C . PRO A 1 199 ? -32.868 4.124 57.780 1.00 89.19 199 PRO A C 1
ATOM 1563 O O . PRO A 1 199 ? -32.394 3.457 58.693 1.00 89.19 199 PRO A O 1
ATOM 1566 N N . ILE A 1 200 ? -33.540 5.258 58.001 1.00 87.19 200 ILE A N 1
ATOM 1567 C CA . ILE A 1 200 ? -33.899 5.768 59.332 1.00 87.19 200 ILE A CA 1
ATOM 1568 C C . ILE A 1 200 ? -35.398 5.568 59.529 1.00 87.19 200 ILE A C 1
ATOM 1570 O O . ILE A 1 200 ? -36.187 5.933 58.656 1.00 87.19 200 ILE A O 1
ATOM 1574 N N . HIS A 1 201 ? -35.791 5.030 60.682 1.00 86.38 201 HIS A N 1
ATOM 1575 C CA . HIS A 1 201 ? -37.188 4.793 61.041 1.00 86.38 201 HIS A CA 1
ATOM 1576 C C . HIS A 1 201 ? -37.521 5.442 62.386 1.00 86.38 201 HIS A C 1
ATOM 1578 O O . HIS A 1 201 ? -36.747 5.331 63.333 1.00 86.38 201 HIS A O 1
ATOM 1584 N N . GLY A 1 202 ? -38.688 6.090 62.473 1.00 77.19 202 GLY A N 1
ATOM 1585 C CA . GLY A 1 202 ? -39.274 6.515 63.748 1.00 77.19 202 GLY A CA 1
ATOM 1586 C C . GLY A 1 202 ? -38.506 7.614 64.485 1.00 77.19 202 GLY A C 1
ATOM 1587 O O . GLY A 1 202 ? -38.536 7.655 65.711 1.00 77.19 202 GLY A O 1
ATOM 1588 N N . ARG A 1 203 ? -37.784 8.490 63.776 1.00 84.12 203 ARG A N 1
ATOM 1589 C CA . ARG A 1 203 ? -37.032 9.581 64.408 1.00 84.12 203 ARG A CA 1
ATOM 1590 C C . ARG A 1 203 ? -37.981 10.716 64.789 1.00 84.12 203 ARG A C 1
ATOM 1592 O O . ARG A 1 203 ? -38.602 11.297 63.910 1.00 84.12 203 ARG A O 1
ATOM 1599 N N . GLU A 1 204 ? -38.054 11.059 66.069 1.00 84.62 204 GLU A N 1
ATOM 1600 C CA . GLU A 1 204 ? -38.841 12.208 66.528 1.00 84.62 204 GLU A CA 1
ATOM 1601 C C . GLU A 1 204 ? -38.338 13.524 65.919 1.00 84.62 204 GLU A C 1
ATOM 1603 O O . GLU A 1 204 ? -37.135 13.810 65.922 1.00 84.62 204 GLU A O 1
ATOM 1608 N N . ILE A 1 205 ? -39.271 14.321 65.405 1.00 86.00 205 ILE A N 1
ATOM 1609 C CA . ILE A 1 205 ? -39.017 15.627 64.801 1.00 86.00 205 ILE A CA 1
ATOM 1610 C C . ILE A 1 205 ? -40.112 16.608 65.228 1.00 86.00 205 ILE A C 1
ATOM 1612 O O . ILE A 1 205 ? -41.281 16.241 65.334 1.00 86.00 205 ILE A O 1
ATOM 1616 N N . ILE A 1 206 ? -39.722 17.838 65.549 1.00 84.00 206 ILE A N 1
ATOM 1617 C CA . ILE A 1 206 ? -40.650 18.873 66.020 1.00 84.00 206 ILE A CA 1
ATOM 1618 C C . ILE A 1 206 ? -41.434 19.487 64.846 1.00 84.00 206 ILE A C 1
ATOM 1620 O O . ILE A 1 206 ? -41.030 19.322 63.700 1.00 84.00 206 ILE A O 1
ATOM 1624 N N . PRO A 1 207 ? -42.543 20.205 65.088 1.00 82.62 207 PRO A N 1
ATOM 1625 C CA . PRO A 1 207 ? -43.263 20.889 64.027 1.00 82.62 207 PRO A CA 1
ATOM 1626 C C . PRO A 1 207 ? -42.459 22.104 63.558 1.00 82.62 207 PRO A C 1
ATOM 1628 O O . PRO A 1 207 ? -41.976 22.891 64.379 1.00 82.62 207 PRO A O 1
ATOM 1631 N N . GLY A 1 208 ? -42.366 22.283 62.245 1.00 82.56 208 GLY A N 1
ATOM 1632 C CA . GLY A 1 208 ? -41.667 23.393 61.612 1.00 82.56 208 GLY A CA 1
ATOM 1633 C C . GLY A 1 208 ? -41.023 23.025 60.276 1.00 82.56 208 GLY A C 1
ATOM 1634 O O . GLY A 1 208 ? -41.203 21.927 59.748 1.00 82.56 208 GLY A O 1
ATOM 1635 N N . ASN A 1 209 ? -40.280 23.971 59.713 1.00 84.00 209 ASN A N 1
ATOM 1636 C CA . ASN A 1 209 ? -39.482 23.798 58.508 1.00 84.00 209 ASN A CA 1
ATOM 1637 C C . ASN A 1 209 ? -38.186 23.046 58.808 1.00 84.00 209 ASN A C 1
ATOM 1639 O O . ASN A 1 209 ? -37.374 23.487 59.622 1.00 84.00 209 ASN A O 1
ATOM 1643 N N . HIS A 1 210 ? -37.970 21.959 58.078 1.00 87.88 210 HIS A N 1
ATOM 1644 C CA . HIS A 1 210 ? -36.808 21.096 58.208 1.00 87.88 210 HIS A CA 1
ATOM 1645 C C . HIS A 1 210 ? -36.150 20.850 56.856 1.00 87.88 210 HIS A C 1
ATOM 1647 O O . HIS A 1 210 ? -36.795 20.876 55.806 1.00 87.88 210 HIS A O 1
ATOM 1653 N N . THR A 1 211 ? -34.844 20.597 56.877 1.00 88.75 211 THR A N 1
ATOM 1654 C CA . THR A 1 211 ? -34.086 20.186 55.690 1.00 88.75 211 THR A CA 1
ATOM 1655 C C . THR A 1 211 ? -33.355 18.881 55.960 1.00 88.75 211 THR A C 1
ATOM 1657 O O . THR A 1 211 ? -32.621 18.761 56.942 1.00 88.75 211 THR A O 1
ATOM 1660 N N . VAL A 1 212 ? -33.555 17.898 55.081 1.00 91.69 212 VAL A N 1
ATOM 1661 C CA . VAL A 1 212 ? -32.854 16.613 55.116 1.00 91.69 212 VAL A CA 1
ATOM 1662 C C . VAL A 1 212 ? -31.883 16.546 53.947 1.00 91.69 212 VAL A C 1
ATOM 1664 O O . VAL A 1 212 ? -32.274 16.721 52.795 1.00 91.69 212 VAL A O 1
ATOM 1667 N N . ARG A 1 213 ? -30.619 16.253 54.256 1.00 88.94 213 ARG A N 1
ATOM 1668 C CA . ARG A 1 213 ? -29.544 16.033 53.285 1.00 88.94 213 ARG A CA 1
ATOM 1669 C C . ARG A 1 213 ? -29.007 14.615 53.425 1.00 88.94 213 ARG A C 1
ATOM 1671 O O . ARG A 1 213 ? -28.727 14.171 54.536 1.00 88.94 213 ARG A O 1
ATOM 1678 N N . ALA A 1 214 ? -28.866 13.912 52.311 1.00 88.81 214 ALA A N 1
ATOM 1679 C CA . ALA A 1 214 ? -28.228 12.606 52.232 1.00 88.81 214 ALA A CA 1
ATOM 1680 C C . ALA A 1 214 ? -26.900 12.712 51.489 1.00 88.81 214 ALA A C 1
ATOM 1682 O O . ALA A 1 214 ? -26.832 13.309 50.415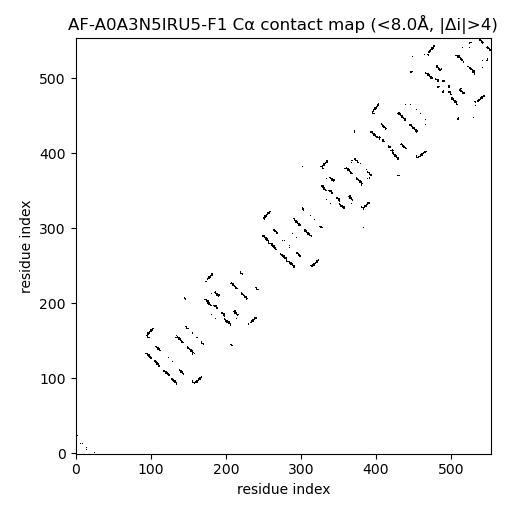 1.00 88.81 214 ALA A O 1
ATOM 1683 N N . GLU A 1 215 ? -25.870 12.086 52.043 1.00 84.00 215 GLU A N 1
ATOM 1684 C CA . GLU A 1 215 ? -24.544 11.969 51.449 1.00 84.00 215 GLU A CA 1
ATOM 1685 C C . GLU A 1 215 ? -24.143 10.504 51.400 1.00 84.00 215 GLU A C 1
ATOM 1687 O O . GLU A 1 215 ? -24.206 9.796 52.402 1.00 84.00 215 GLU A O 1
ATOM 1692 N N . LEU A 1 216 ? -23.713 10.034 50.240 1.00 79.88 216 LEU A N 1
ATOM 1693 C CA . LEU A 1 216 ? -23.148 8.705 50.087 1.00 79.88 216 LEU A CA 1
ATOM 1694 C C . LEU A 1 216 ? -21.853 8.855 49.305 1.00 79.88 216 LEU A C 1
ATOM 1696 O O . LEU A 1 216 ? -21.805 9.610 48.336 1.00 79.88 216 LEU A O 1
ATOM 1700 N N . GLU A 1 217 ? -20.811 8.157 49.743 1.00 69.94 217 GLU A N 1
ATOM 1701 C CA . GLU A 1 217 ? -19.527 8.162 49.052 1.00 69.94 217 GLU A CA 1
ATOM 1702 C C . GLU A 1 217 ? -19.732 7.778 47.580 1.00 69.94 217 GLU A C 1
ATOM 1704 O O . GLU A 1 217 ? -20.364 6.768 47.269 1.00 69.94 217 GLU A O 1
ATOM 1709 N N . GLY A 1 218 ? -19.263 8.642 46.682 1.00 57.72 218 GLY A N 1
ATOM 1710 C CA . GLY A 1 218 ? -19.401 8.482 45.239 1.00 57.72 218 GLY A CA 1
ATOM 1711 C C . GLY A 1 218 ? -20.722 8.962 44.609 1.00 57.72 218 GLY A C 1
ATOM 1712 O O . GLY A 1 218 ? -20.954 8.775 43.414 1.00 57.72 218 GLY A O 1
ATOM 1713 N N . TYR A 1 219 ? -21.595 9.617 45.375 1.00 66.50 219 TYR A N 1
ATOM 1714 C CA . TYR A 1 219 ? -22.828 10.217 44.864 1.00 66.50 219 TYR A CA 1
ATOM 1715 C C . TYR A 1 219 ? -22.934 11.687 45.287 1.00 66.50 219 TYR A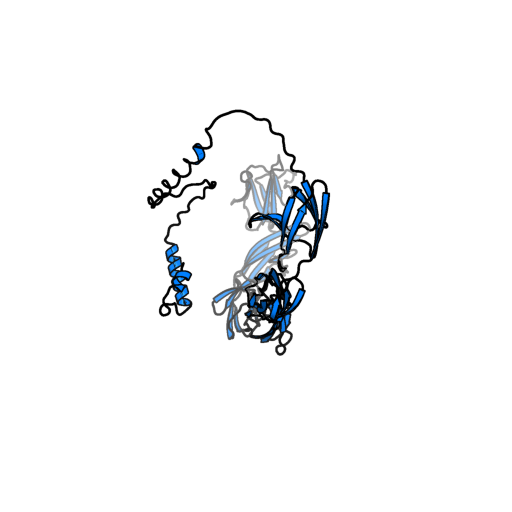 C 1
ATOM 1717 O O . TYR A 1 219 ? -22.541 12.038 46.402 1.00 66.50 219 TYR A O 1
ATOM 1725 N N . PRO A 1 220 ? -23.490 12.574 44.442 1.00 63.62 220 PRO A N 1
ATOM 1726 C CA . PRO A 1 220 ? -23.738 13.950 44.846 1.00 63.62 220 PRO A CA 1
ATOM 1727 C C . PRO A 1 220 ? -24.756 13.991 45.988 1.00 63.62 220 PRO A C 1
ATOM 1729 O O . PRO A 1 220 ? -25.724 13.224 46.012 1.00 63.62 220 PRO A O 1
ATOM 1732 N N . ALA A 1 221 ? -24.542 14.915 46.926 1.00 77.50 221 ALA A N 1
ATOM 1733 C CA . ALA A 1 221 ? -25.448 15.111 48.045 1.00 77.50 221 ALA A CA 1
ATOM 1734 C C . ALA A 1 221 ? -26.852 15.486 47.542 1.00 77.50 221 ALA A C 1
ATOM 1736 O O . ALA A 1 221 ? -27.008 16.368 46.696 1.00 77.50 221 ALA A O 1
ATOM 1737 N N . SER A 1 222 ? -27.873 14.819 48.075 1.00 82.25 222 SER A N 1
ATOM 1738 C CA . SER A 1 222 ? -29.280 15.108 47.783 1.00 82.25 222 SER A CA 1
ATOM 1739 C C . SER A 1 222 ? -29.884 15.851 48.967 1.00 82.25 222 SER A C 1
ATOM 1741 O O . SER A 1 222 ? -29.743 15.393 50.099 1.00 82.25 222 SER A O 1
ATOM 1743 N N . GLU A 1 223 ? -30.532 16.990 48.732 1.00 86.12 223 GLU A N 1
ATOM 1744 C CA . GLU A 1 223 ? -31.111 17.831 49.782 1.00 86.12 223 GLU A CA 1
ATOM 1745 C C . GLU A 1 223 ? -32.584 18.129 49.487 1.00 86.12 223 GLU A C 1
ATOM 1747 O O . GLU A 1 223 ? -32.953 18.468 48.362 1.00 86.12 223 GLU A O 1
ATOM 1752 N N . GLN A 1 224 ? -33.433 17.988 50.506 1.00 85.44 224 GLN A N 1
ATOM 1753 C CA . GLN A 1 224 ? -34.868 18.226 50.419 1.00 85.44 224 GLN A CA 1
ATOM 1754 C C . GLN A 1 224 ? -35.358 18.984 51.655 1.00 85.44 224 GLN A C 1
ATOM 1756 O O . GLN A 1 224 ? -35.140 18.556 52.790 1.00 85.44 224 GLN A O 1
ATOM 1761 N N . SER A 1 225 ? -36.072 20.088 51.432 1.00 87.12 225 SER A N 1
ATOM 1762 C CA . SER A 1 225 ? -36.770 20.829 52.486 1.00 87.12 225 SER A CA 1
ATOM 1763 C C . SER A 1 225 ? -38.244 20.435 52.546 1.00 87.12 225 SER A C 1
ATOM 1765 O O . SER A 1 225 ? -38.874 20.176 51.519 1.00 87.12 225 SER A O 1
ATOM 1767 N N . PHE A 1 226 ? -38.797 20.388 53.754 1.00 84.62 226 PHE A N 1
ATOM 1768 C CA . PHE A 1 226 ? -40.195 20.054 54.014 1.00 84.62 226 PHE A CA 1
ATOM 1769 C C . PHE A 1 226 ? -40.681 20.754 55.287 1.00 84.62 226 PHE A C 1
ATOM 1771 O O . PHE A 1 226 ? -39.885 21.145 56.138 1.00 84.62 226 PHE A O 1
ATOM 1778 N N . THR A 1 227 ? -41.995 20.916 55.410 1.00 83.50 227 THR A N 1
ATOM 1779 C CA . THR A 1 227 ? -42.638 21.542 56.571 1.00 83.50 227 THR A CA 1
ATOM 1780 C C . THR A 1 227 ? -43.469 20.498 57.294 1.00 83.50 227 THR A C 1
ATOM 1782 O O . THR A 1 227 ? -44.227 19.769 56.656 1.00 83.50 227 THR A O 1
ATOM 1785 N N . ILE A 1 228 ? -43.339 20.442 58.616 1.00 82.06 228 ILE A N 1
ATOM 1786 C CA . ILE A 1 228 ? -44.086 19.535 59.486 1.00 82.06 228 ILE A CA 1
ATOM 1787 C C . ILE A 1 228 ? -45.091 20.343 60.289 1.00 82.06 228 ILE A C 1
ATOM 1789 O O . ILE A 1 228 ? -44.738 21.323 60.949 1.00 82.06 228 ILE A O 1
ATOM 1793 N N . THR A 1 229 ? -46.345 19.918 60.247 1.00 79.06 229 THR A N 1
ATOM 1794 C CA . THR A 1 229 ? -47.422 20.491 61.051 1.00 79.06 229 THR A CA 1
ATOM 1795 C C . THR A 1 229 ? -47.684 19.638 62.288 1.00 79.06 229 THR A C 1
ATOM 1797 O O . THR A 1 229 ? -47.302 18.475 62.365 1.00 79.06 229 THR A O 1
ATOM 1800 N N . ASP A 1 230 ? -48.388 20.195 63.270 1.00 71.19 230 ASP A N 1
ATOM 1801 C CA . ASP A 1 230 ? -48.792 19.489 64.494 1.00 71.19 230 ASP A CA 1
ATOM 1802 C C . ASP A 1 230 ? -49.790 18.336 64.263 1.00 71.19 230 ASP A C 1
ATOM 1804 O O . ASP A 1 230 ? -50.148 17.631 65.206 1.00 71.19 230 ASP A O 1
ATOM 1808 N N . ARG A 1 231 ? -50.234 18.131 63.017 1.00 70.62 231 ARG A N 1
ATOM 1809 C CA . ARG A 1 231 ? -51.152 17.060 62.608 1.00 70.62 231 ARG A CA 1
ATOM 1810 C C . ARG A 1 231 ? -50.454 15.854 61.987 1.00 70.62 231 ARG A C 1
ATOM 1812 O O . ARG A 1 231 ? -51.105 14.828 61.800 1.00 70.62 231 ARG A O 1
ATOM 1819 N N . ASP A 1 232 ? -49.172 15.957 61.653 1.00 72.62 232 ASP A N 1
ATOM 1820 C CA . ASP A 1 232 ? -48.470 14.890 60.950 1.00 72.62 232 ASP A CA 1
ATOM 1821 C C . ASP A 1 232 ? -48.053 13.785 61.929 1.00 72.62 232 ASP A C 1
ATOM 1823 O O . ASP A 1 232 ? -47.263 14.008 62.844 1.00 72.62 232 ASP A O 1
ATOM 1827 N N . SER A 1 233 ? -48.561 12.564 61.743 1.00 72.62 233 SER A N 1
ATOM 1828 C CA . SER A 1 233 ? -48.169 11.408 62.563 1.00 72.62 233 SER A CA 1
ATOM 1829 C C . SER A 1 233 ? -46.894 10.722 62.053 1.00 72.62 233 SER A C 1
ATOM 1831 O O . SER A 1 233 ? -46.147 10.145 62.842 1.00 72.62 233 SER A O 1
ATOM 1833 N N . SER A 1 234 ? -46.619 10.788 60.744 1.00 77.00 234 SER A N 1
ATOM 1834 C CA . SER A 1 234 ? -45.433 10.180 60.121 1.00 77.00 234 SER A CA 1
ATOM 1835 C C . SER A 1 234 ? -45.060 10.840 58.791 1.00 77.00 234 SER A C 1
ATOM 1837 O O . SER A 1 234 ? -45.929 11.023 57.940 1.00 77.00 234 SER A O 1
ATOM 1839 N N . ILE A 1 235 ? -43.770 11.103 58.568 1.00 78.62 235 ILE A N 1
ATOM 1840 C CA . ILE A 1 235 ? -43.221 11.650 57.317 1.00 78.62 235 ILE A CA 1
ATOM 1841 C C . ILE A 1 235 ? -42.265 10.633 56.691 1.00 78.62 235 ILE A C 1
ATOM 1843 O O . ILE A 1 235 ? -41.291 10.231 57.324 1.00 78.62 235 ILE A O 1
ATOM 1847 N N . HIS A 1 236 ? -42.512 10.250 55.436 1.00 81.44 236 HIS A N 1
ATOM 1848 C CA . HIS A 1 236 ? -41.636 9.364 54.667 1.00 81.44 236 HIS A CA 1
ATOM 1849 C C . HIS A 1 236 ? -40.930 10.137 53.554 1.00 81.44 236 HIS A C 1
ATOM 1851 O O . HIS A 1 236 ? -41.571 10.604 52.614 1.00 81.44 236 HIS A O 1
ATOM 1857 N N . LEU A 1 237 ? -39.604 10.225 53.634 1.00 79.44 237 LEU A N 1
ATOM 1858 C CA . LEU A 1 237 ? -38.768 10.812 52.591 1.00 79.44 237 LEU A CA 1
ATOM 1859 C C . LEU A 1 237 ? -38.025 9.709 51.838 1.00 79.44 237 LEU A C 1
ATOM 1861 O O . LEU A 1 237 ? -37.372 8.849 52.440 1.00 79.44 237 LEU A O 1
ATOM 1865 N N . LYS A 1 238 ? -38.114 9.751 50.508 1.00 79.19 238 LYS A N 1
ATOM 1866 C CA . LYS A 1 238 ? -37.306 8.927 49.611 1.00 79.19 238 LYS A CA 1
ATOM 1867 C C . LYS A 1 238 ? -36.390 9.843 48.815 1.00 79.19 238 LYS A C 1
ATOM 1869 O O . LYS A 1 238 ? -36.854 10.554 47.928 1.00 79.19 238 LYS A O 1
ATOM 1874 N N . LEU A 1 239 ? -35.099 9.805 49.125 1.00 74.00 239 LEU A N 1
ATOM 1875 C CA . LEU A 1 239 ? -34.086 10.554 48.388 1.00 74.00 239 LEU A CA 1
ATOM 1876 C C . LEU A 1 239 ? -33.494 9.652 47.306 1.00 74.00 239 LEU A C 1
ATOM 1878 O O . LEU A 1 239 ? -33.107 8.514 47.575 1.00 74.00 239 LEU A O 1
ATOM 1882 N N . GLN A 1 240 ? -33.443 10.162 46.079 1.00 68.44 240 GLN A N 1
ATOM 1883 C CA . GLN A 1 240 ? -32.773 9.495 44.968 1.00 68.44 240 GLN A CA 1
ATOM 1884 C C . GLN A 1 240 ? -31.414 10.151 44.773 1.00 68.44 240 GLN A C 1
ATOM 1886 O O . GLN A 1 240 ? -31.334 11.358 44.522 1.00 68.44 240 GLN A O 1
ATOM 1891 N N . ALA A 1 241 ? -30.352 9.362 44.888 1.00 58.59 241 ALA A N 1
ATOM 1892 C CA . ALA A 1 241 ? -29.049 9.800 44.436 1.00 58.59 241 ALA A CA 1
ATOM 1893 C C . ALA A 1 241 ? -29.017 9.658 42.910 1.00 58.59 241 ALA A C 1
ATOM 1895 O O . ALA A 1 241 ? -29.228 8.576 42.365 1.00 58.59 241 ALA A O 1
ATOM 1896 N N . ARG A 1 242 ? -28.787 10.763 42.203 1.00 52.88 242 ARG A N 1
ATOM 1897 C CA . ARG A 1 242 ? -28.604 10.750 40.750 1.00 52.88 242 ARG A CA 1
ATOM 1898 C C . ARG A 1 242 ? -27.117 10.857 40.458 1.00 52.88 242 ARG A C 1
ATOM 1900 O O . ARG A 1 242 ? -26.455 11.705 41.041 1.00 52.88 242 ARG A O 1
ATOM 1907 N N . ILE A 1 243 ? -26.606 10.045 39.538 1.00 50.09 243 ILE A N 1
ATOM 1908 C CA . ILE A 1 243 ? -25.258 10.243 38.997 1.00 50.09 243 ILE A CA 1
ATOM 1909 C C . ILE A 1 243 ? -25.267 11.598 38.278 1.00 50.09 243 ILE A C 1
ATOM 1911 O O . ILE A 1 243 ? -25.972 11.772 37.282 1.00 50.09 243 ILE A O 1
ATOM 1915 N N . VAL A 1 244 ? -24.552 12.579 38.828 1.00 44.41 244 VAL A N 1
ATOM 1916 C CA . VAL A 1 244 ? -24.235 13.828 38.134 1.00 44.41 244 VAL A CA 1
ATOM 1917 C C . VAL A 1 244 ? -22.838 13.641 37.562 1.00 44.41 244 VAL A C 1
ATOM 1919 O O . VAL A 1 244 ? -21.913 13.298 38.292 1.00 44.41 244 VAL A O 1
ATOM 1922 N N . ASP A 1 245 ? -22.717 13.837 36.253 1.00 46.44 245 ASP A N 1
ATOM 1923 C CA . ASP A 1 245 ? -21.473 13.794 35.486 1.00 46.44 245 ASP A CA 1
ATOM 1924 C C . ASP A 1 245 ? -20.538 14.936 35.933 1.00 46.44 245 ASP A C 1
ATOM 1926 O O . ASP A 1 245 ? -20.505 16.018 35.350 1.00 46.44 245 ASP A O 1
ATOM 1930 N N . GLN A 1 246 ? -19.849 14.734 37.059 1.00 39.09 246 GLN A N 1
ATOM 1931 C CA . GLN A 1 246 ? -18.784 15.601 37.567 1.00 39.09 246 GLN A CA 1
ATOM 1932 C C . GLN A 1 246 ? -17.465 14.830 37.621 1.00 39.09 246 GLN A C 1
ATOM 1934 O O . GLN A 1 246 ? -16.866 14.703 38.679 1.00 39.09 246 GLN A O 1
ATOM 1939 N N . GLY A 1 247 ? -17.013 14.307 36.479 1.00 46.09 247 GLY A N 1
ATOM 1940 C CA . GLY A 1 247 ? -15.590 14.053 36.215 1.00 46.09 247 GLY A CA 1
ATOM 1941 C C . GLY A 1 247 ? -14.844 13.016 37.071 1.00 46.09 247 GLY A C 1
ATOM 1942 O O . GLY A 1 247 ? -13.709 12.695 36.727 1.00 46.09 247 GLY A O 1
ATOM 1943 N N . GLU A 1 248 ? -15.433 12.444 38.120 1.00 47.66 248 GLU A N 1
ATOM 1944 C CA . GLU A 1 248 ? -14.854 11.309 38.838 1.00 47.66 248 GLU A CA 1
ATOM 1945 C C . GLU A 1 248 ? -15.283 10.019 38.142 1.00 47.66 248 GLU A C 1
ATOM 1947 O O . GLU A 1 248 ? -16.401 9.522 38.277 1.00 47.66 248 GLU A O 1
ATOM 1952 N N . THR A 1 249 ? -14.392 9.516 37.293 1.00 51.53 249 THR A N 1
ATOM 1953 C CA . THR A 1 249 ? -14.623 8.302 36.515 1.00 51.53 249 THR A CA 1
ATOM 1954 C C . THR A 1 249 ? -14.461 7.084 37.418 1.00 51.53 249 THR A C 1
ATOM 1956 O O . THR A 1 249 ? -13.352 6.688 37.774 1.00 51.53 249 THR A O 1
ATOM 1959 N N . TYR A 1 250 ? -15.577 6.464 37.798 1.00 60.72 250 TYR A N 1
ATOM 1960 C CA . TYR A 1 250 ? -15.542 5.150 38.436 1.00 60.72 250 TYR A CA 1
ATOM 1961 C C . TYR A 1 250 ? -14.999 4.135 37.436 1.00 60.72 250 TYR A C 1
ATOM 1963 O O . TYR A 1 250 ? -15.529 4.015 36.332 1.00 60.72 250 TYR A O 1
ATOM 1971 N N . LYS A 1 251 ? -13.930 3.422 37.806 1.00 75.12 251 LYS A N 1
ATOM 1972 C CA . LYS A 1 251 ? -13.308 2.410 36.947 1.00 75.12 251 LYS A CA 1
ATOM 1973 C C . LYS A 1 251 ? -13.737 0.996 37.336 1.00 75.12 251 LYS A C 1
ATOM 1975 O O . LYS A 1 251 ? -13.946 0.699 38.513 1.00 75.12 251 LYS A O 1
ATOM 1980 N N . GLY A 1 252 ? -13.843 0.123 36.342 1.00 83.12 252 GLY A N 1
ATOM 1981 C CA . GLY A 1 252 ? -13.841 -1.334 36.501 1.00 83.12 252 GLY A CA 1
ATOM 1982 C C . GLY A 1 252 ? -12.591 -1.937 35.854 1.00 83.12 252 GLY A C 1
ATOM 1983 O O . GLY A 1 252 ? -11.780 -1.215 35.267 1.00 83.12 252 GLY A O 1
ATOM 1984 N N . ILE A 1 253 ? -12.417 -3.254 35.961 1.00 84.38 253 ILE A N 1
ATOM 1985 C CA . ILE A 1 253 ? -11.288 -3.977 35.357 1.00 84.38 253 ILE A CA 1
ATOM 1986 C C . ILE A 1 253 ? -11.805 -4.867 34.223 1.00 84.38 253 ILE A C 1
ATOM 1988 O O . ILE A 1 253 ? -12.673 -5.701 34.436 1.00 84.38 253 ILE A O 1
ATOM 1992 N N . LEU A 1 254 ? -11.244 -4.753 33.023 1.00 90.00 254 LEU A N 1
ATOM 1993 C CA . LEU A 1 254 ? -11.378 -5.764 31.977 1.00 90.00 254 LEU A CA 1
ATOM 1994 C C . LEU A 1 254 ? -10.178 -6.711 32.051 1.00 90.00 254 LEU A C 1
ATOM 1996 O O . LEU A 1 254 ? -9.045 -6.289 31.847 1.00 90.00 254 LEU A O 1
ATOM 2000 N N . ALA A 1 255 ? -10.433 -7.986 32.320 1.00 89.62 255 ALA A N 1
ATOM 2001 C CA . ALA A 1 255 ? -9.471 -9.074 32.236 1.00 89.62 255 ALA A CA 1
ATOM 2002 C C . ALA A 1 255 ? -9.608 -9.767 30.870 1.00 89.62 255 ALA A C 1
ATOM 2004 O O . ALA A 1 255 ? -10.516 -10.575 30.657 1.00 89.62 255 ALA A O 1
ATOM 2005 N N . LEU A 1 256 ? -8.721 -9.431 29.931 1.00 89.31 256 LEU A N 1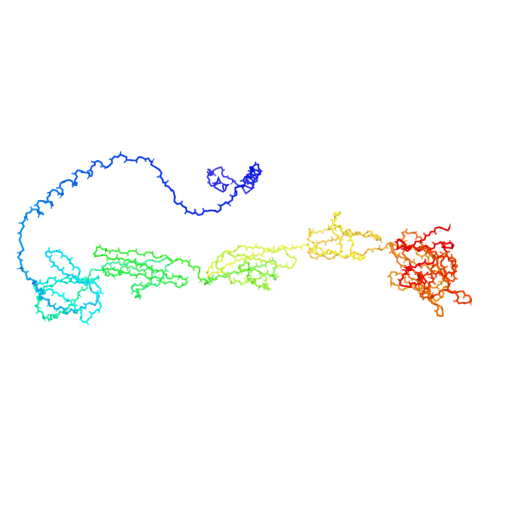
ATOM 2006 C CA . LEU A 1 256 ? -8.784 -9.882 28.541 1.00 89.31 256 LEU A CA 1
ATOM 2007 C C . LEU A 1 256 ? -7.744 -10.971 28.257 1.00 89.31 256 LEU A C 1
ATOM 2009 O O . LEU A 1 256 ? -6.548 -10.751 28.423 1.00 89.31 256 LEU A O 1
ATOM 2013 N N . THR A 1 257 ? -8.192 -12.127 27.771 1.00 88.88 257 THR A N 1
ATOM 2014 C CA . THR A 1 257 ? -7.308 -13.174 27.226 1.00 88.88 257 THR A CA 1
ATOM 2015 C C . THR A 1 257 ? -7.378 -13.177 25.706 1.00 88.88 257 THR A C 1
ATOM 2017 O O . THR A 1 257 ? -8.457 -13.009 25.134 1.00 88.88 257 THR A O 1
ATOM 2020 N N . THR A 1 258 ? -6.243 -13.353 25.030 1.00 88.69 258 THR A N 1
ATOM 2021 C CA . THR A 1 258 ? -6.181 -13.311 23.563 1.00 88.69 258 THR A CA 1
ATOM 2022 C C . THR A 1 258 ? -5.520 -14.561 23.000 1.00 88.69 258 THR A C 1
ATOM 2024 O O . THR A 1 258 ? -4.567 -15.088 23.572 1.00 88.69 258 THR A O 1
ATOM 2027 N N . ASN A 1 259 ? -6.023 -15.035 21.863 1.00 88.12 259 ASN A N 1
ATOM 2028 C CA . ASN A 1 259 ? -5.359 -16.042 21.047 1.00 88.12 259 ASN A CA 1
ATOM 2029 C C . ASN A 1 259 ? -5.168 -15.490 19.624 1.00 88.12 259 ASN A C 1
ATOM 2031 O O . ASN A 1 259 ? -6.167 -15.230 18.956 1.00 88.12 259 ASN A O 1
ATOM 2035 N N . PRO A 1 260 ? -3.936 -15.280 19.144 1.00 88.38 260 PRO A N 1
ATOM 2036 C CA . PRO A 1 260 ? -2.654 -15.569 19.799 1.00 88.38 260 PRO A CA 1
ATOM 2037 C C . PRO A 1 260 ? -2.342 -14.645 20.998 1.00 88.38 260 PRO A C 1
ATOM 2039 O O . PRO A 1 260 ? -3.013 -13.633 21.216 1.00 88.38 260 PRO A O 1
ATOM 2042 N N . ALA A 1 261 ? -1.305 -14.996 21.771 1.00 84.62 261 ALA A N 1
ATOM 2043 C CA . ALA A 1 261 ? -0.662 -14.093 22.738 1.00 84.62 261 ALA A CA 1
ATOM 2044 C C . ALA A 1 261 ? -0.001 -12.899 22.027 1.00 84.62 261 ALA A C 1
ATOM 2046 O O . ALA A 1 261 ? 0.110 -12.912 20.800 1.00 84.62 261 ALA A O 1
ATOM 2047 N N . GLU A 1 262 ? 0.523 -11.921 22.774 1.00 83.50 262 GLU A N 1
ATOM 2048 C CA . GLU A 1 262 ? 1.341 -10.819 22.233 1.00 83.50 262 GLU A CA 1
ATOM 2049 C C . GLU A 1 262 ? 0.595 -10.013 21.174 1.00 83.50 262 GLU A C 1
ATOM 2051 O O . GLU A 1 262 ? 0.960 -9.971 19.997 1.00 83.50 262 GLU A O 1
ATOM 2056 N N . VAL A 1 263 ? -0.510 -9.420 21.615 1.00 85.00 263 VAL A N 1
ATOM 2057 C CA . VAL A 1 263 ? -1.338 -8.512 20.825 1.00 85.00 263 VAL A CA 1
ATOM 2058 C C . VAL A 1 263 ? -1.238 -7.101 21.393 1.00 85.00 263 VAL A C 1
ATOM 2060 O O . VAL A 1 263 ? -0.985 -6.913 22.587 1.00 85.00 263 VAL A O 1
ATOM 2063 N N . ASN A 1 264 ? -1.510 -6.122 20.541 1.00 85.12 264 ASN A N 1
ATOM 2064 C CA . ASN A 1 264 ? -1.713 -4.736 20.924 1.00 85.12 264 ASN A CA 1
ATOM 2065 C C . ASN A 1 264 ? -3.197 -4.517 21.221 1.00 85.12 264 ASN A C 1
ATOM 2067 O O . ASN A 1 264 ? -4.055 -4.826 20.392 1.00 85.12 264 ASN A O 1
ATOM 2071 N N . ILE A 1 265 ? -3.503 -3.974 22.395 1.00 84.06 265 ILE A N 1
ATOM 2072 C CA . ILE A 1 265 ? -4.871 -3.644 22.808 1.00 84.06 265 ILE A CA 1
ATOM 2073 C C . ILE A 1 265 ? -4.995 -2.126 22.875 1.00 84.06 265 ILE A C 1
ATOM 2075 O O . ILE A 1 265 ? -4.129 -1.469 23.443 1.00 84.06 265 ILE A O 1
ATOM 2079 N N . PHE A 1 266 ? -6.077 -1.583 22.324 1.00 80.50 266 PHE A N 1
ATOM 2080 C CA . PHE A 1 266 ? -6.395 -0.160 22.325 1.00 80.50 266 PHE A CA 1
ATOM 2081 C C . PHE A 1 266 ? -7.797 0.039 22.893 1.00 80.50 266 PHE A C 1
ATOM 2083 O O . PHE A 1 266 ? -8.754 -0.564 22.411 1.00 80.50 266 PHE A O 1
ATOM 2090 N N . SER A 1 267 ? -7.934 0.922 23.880 1.00 74.75 267 SER A N 1
ATOM 2091 C CA . SER A 1 267 ? -9.244 1.458 24.260 1.00 74.75 267 SER A CA 1
ATOM 2092 C C . SER A 1 267 ? -9.579 2.656 23.373 1.00 74.75 267 SER A C 1
ATOM 2094 O O . SER A 1 267 ? -8.768 3.570 23.229 1.00 74.75 267 SER A O 1
ATOM 2096 N N . ILE A 1 268 ? -10.768 2.659 22.773 1.00 68.44 268 ILE A N 1
ATOM 2097 C CA . ILE A 1 268 ? -11.289 3.765 21.962 1.00 68.44 268 ILE A CA 1
ATOM 2098 C C . ILE A 1 268 ? -12.286 4.557 22.814 1.00 68.44 268 ILE A C 1
ATOM 2100 O O . ILE A 1 268 ? -13.464 4.678 22.489 1.00 68.44 268 ILE A O 1
ATOM 2104 N N . VAL A 1 269 ? -11.829 5.081 23.950 1.00 62.22 269 VAL A N 1
ATOM 2105 C CA . VAL A 1 269 ? -12.629 5.980 24.792 1.00 62.22 269 VAL A CA 1
ATOM 2106 C C . VAL A 1 269 ? -11.941 7.338 24.844 1.00 62.22 269 VAL A C 1
ATOM 2108 O O . VAL A 1 269 ? -10.750 7.430 25.134 1.00 62.22 269 VAL A O 1
ATOM 2111 N N . LYS A 1 270 ? -12.684 8.401 24.501 1.00 53.81 270 LYS A N 1
ATOM 2112 C CA . LYS A 1 270 ? -12.244 9.810 24.584 1.00 53.81 270 LYS A CA 1
ATOM 2113 C C . LYS A 1 270 ? -10.859 10.104 23.962 1.00 53.81 270 LYS A C 1
ATOM 2115 O O . LYS A 1 270 ? -10.130 10.959 24.453 1.00 53.81 270 LYS A O 1
ATOM 2120 N N . HIS A 1 271 ? -10.497 9.420 22.873 1.00 41.94 271 HIS A N 1
ATOM 2121 C CA . HIS A 1 271 ? -9.236 9.618 22.137 1.00 41.94 271 HIS A CA 1
ATOM 2122 C C . HIS A 1 271 ? -7.931 9.367 22.928 1.00 41.94 271 HIS A C 1
ATOM 2124 O O . HIS A 1 271 ? -6.875 9.818 22.487 1.00 41.94 271 HIS A O 1
ATOM 2130 N N . GLN A 1 272 ? -7.956 8.631 24.048 1.00 45.09 272 GLN A N 1
ATOM 2131 C CA . GLN A 1 272 ? -6.727 8.225 24.746 1.00 45.09 272 GLN A CA 1
ATOM 2132 C C . GLN A 1 272 ? -6.398 6.749 24.481 1.00 45.09 272 GLN A C 1
ATOM 2134 O O . GLN A 1 272 ? -7.017 5.869 25.080 1.00 45.09 272 GLN A O 1
ATOM 2139 N N . PRO A 1 273 ? -5.421 6.445 23.605 1.00 49.69 273 PRO A N 1
ATOM 2140 C CA . PRO A 1 273 ? -4.976 5.075 23.410 1.00 49.69 273 PRO A CA 1
ATOM 2141 C C . PRO A 1 273 ? -4.210 4.604 24.651 1.00 49.69 273 PRO A C 1
ATOM 2143 O O . PRO A 1 273 ? -3.121 5.089 24.955 1.00 49.69 273 PRO A O 1
ATOM 2146 N N . ILE A 1 274 ? -4.776 3.639 25.370 1.00 57.50 274 ILE A N 1
ATOM 2147 C CA . ILE A 1 274 ? -4.036 2.857 26.364 1.00 57.50 274 ILE A CA 1
ATOM 2148 C C . ILE A 1 274 ? -3.316 1.754 25.591 1.00 57.50 274 ILE A C 1
ATOM 2150 O O . ILE A 1 274 ? -3.983 0.867 25.070 1.00 57.50 274 ILE A O 1
ATOM 2154 N N . PHE A 1 275 ? -1.988 1.824 25.497 1.00 56.06 275 PHE A N 1
ATOM 2155 C CA . PHE A 1 275 ? -1.169 0.766 24.906 1.00 56.06 275 PHE A CA 1
ATOM 2156 C C . PHE A 1 275 ? -0.826 -0.267 25.971 1.00 56.06 275 PHE A C 1
ATOM 2158 O O . PHE A 1 275 ? -0.162 0.047 26.960 1.00 56.06 275 PHE A O 1
ATOM 2165 N N . LEU A 1 276 ? -1.263 -1.503 25.759 1.00 58.72 276 LEU A N 1
ATOM 2166 C CA . LEU A 1 276 ? -0.849 -2.644 26.565 1.00 58.72 276 LEU A CA 1
ATOM 2167 C C . LEU A 1 276 ? -0.419 -3.770 25.629 1.00 58.72 276 LEU A C 1
ATOM 2169 O O . LEU A 1 276 ? -1.213 -4.239 24.814 1.00 58.72 276 LEU A O 1
ATOM 2173 N N . GLU A 1 277 ? 0.834 -4.195 25.766 1.00 56.59 277 GLU A N 1
ATOM 2174 C CA . GLU A 1 277 ? 1.336 -5.434 25.175 1.00 56.59 277 GLU A CA 1
ATOM 2175 C C . GLU A 1 277 ? 1.009 -6.588 26.130 1.00 56.59 277 GLU A C 1
ATOM 2177 O O . GLU A 1 277 ? 1.516 -6.645 27.255 1.00 56.59 277 GLU A O 1
ATOM 2182 N N . SER A 1 278 ? 0.149 -7.517 25.706 1.00 59.03 278 SER A N 1
ATOM 2183 C CA . SER A 1 278 ? -0.125 -8.725 26.495 1.00 59.03 278 SER A CA 1
ATOM 2184 C C . SER A 1 278 ? 0.968 -9.768 26.262 1.00 59.03 278 SER A C 1
ATOM 2186 O O . SER A 1 278 ? 1.013 -10.378 25.200 1.00 59.03 278 SER A O 1
ATOM 2188 N N . LYS A 1 279 ? 1.852 -10.007 27.238 1.00 55.16 279 LYS A N 1
ATOM 2189 C CA . LYS A 1 279 ? 3.018 -10.896 27.059 1.00 55.16 279 LYS A CA 1
ATOM 2190 C C . LYS A 1 279 ? 2.717 -12.403 27.050 1.00 55.16 279 LYS A C 1
ATOM 2192 O O . LYS A 1 279 ? 3.613 -13.166 26.713 1.00 55.16 279 LYS A O 1
ATOM 2197 N N . THR A 1 280 ? 1.520 -12.877 27.416 1.00 52.53 280 THR A N 1
ATOM 2198 C CA . THR A 1 280 ? 1.226 -14.330 27.456 1.00 52.53 280 THR A CA 1
ATOM 2199 C C . THR A 1 280 ? -0.228 -14.659 27.080 1.00 52.53 280 THR A C 1
ATOM 2201 O O . THR A 1 280 ? -1.112 -13.819 27.217 1.00 52.53 280 THR A O 1
ATOM 2204 N N . SER A 1 281 ? -0.491 -15.881 26.578 1.00 58.62 281 SER A N 1
ATOM 2205 C CA . SER A 1 281 ? -1.866 -16.339 26.255 1.00 58.62 281 SER A CA 1
ATOM 2206 C C . SER A 1 281 ? -2.656 -16.808 27.483 1.00 58.62 281 SER A C 1
ATOM 2208 O O . SER A 1 281 ? -3.880 -16.916 27.423 1.00 58.62 281 SER A O 1
ATOM 2210 N N . GLU A 1 282 ? -1.961 -17.097 28.588 1.00 65.00 282 GLU A N 1
ATOM 2211 C CA . GLU A 1 282 ? -2.533 -17.760 29.765 1.00 65.00 282 GLU A CA 1
ATOM 2212 C C . GLU A 1 282 ? -2.948 -16.780 30.870 1.00 65.00 282 GLU A C 1
ATOM 2214 O O . GLU A 1 282 ? -3.930 -17.031 31.568 1.00 65.00 282 GLU A O 1
ATOM 2219 N N . ALA A 1 283 ? -2.247 -15.649 31.021 1.00 72.62 283 ALA A N 1
ATOM 2220 C CA . ALA A 1 283 ? -2.604 -14.623 31.997 1.00 72.62 283 ALA A CA 1
ATOM 2221 C C . ALA A 1 283 ? -3.419 -13.506 31.319 1.00 72.62 283 ALA A C 1
ATOM 2223 O O . ALA A 1 283 ? -2.979 -12.970 30.301 1.00 72.62 283 ALA A O 1
ATOM 2224 N N . PRO A 1 284 ? -4.593 -13.123 31.856 1.00 79.50 284 PRO A N 1
ATOM 2225 C CA . PRO A 1 284 ? -5.378 -12.041 31.280 1.00 79.50 284 PRO A CA 1
ATOM 2226 C C . PRO A 1 284 ? -4.654 -10.698 31.420 1.00 79.50 284 PRO A C 1
ATOM 2228 O O . PRO A 1 284 ? -4.184 -10.343 32.502 1.00 79.50 284 PRO A O 1
ATOM 2231 N N . ALA A 1 285 ? -4.638 -9.910 30.346 1.00 82.69 285 ALA A N 1
ATOM 2232 C CA . ALA A 1 285 ? -4.280 -8.501 30.415 1.00 82.69 285 ALA A CA 1
ATOM 2233 C C . ALA A 1 285 ? -5.358 -7.752 31.215 1.00 82.69 285 ALA A C 1
ATOM 2235 O O . ALA A 1 285 ? -6.543 -7.857 30.898 1.00 82.69 285 ALA A O 1
ATOM 2236 N N . LEU A 1 286 ? -4.957 -7.017 32.256 1.00 85.31 286 LEU A N 1
ATOM 2237 C CA . LEU A 1 286 ? -5.870 -6.259 33.116 1.00 85.31 286 LEU A CA 1
ATOM 2238 C C . LEU A 1 286 ? -5.906 -4.788 32.685 1.00 85.31 286 LEU A C 1
ATOM 2240 O O . LEU A 1 286 ? -4.897 -4.090 32.773 1.00 85.31 286 LEU A O 1
ATOM 2244 N N . LEU A 1 287 ? -7.071 -4.310 32.247 1.00 83.19 287 LEU A N 1
ATOM 2245 C CA . LEU A 1 287 ? -7.296 -2.926 31.829 1.00 83.19 287 LEU A CA 1
ATOM 2246 C C . LEU A 1 287 ? -8.255 -2.229 32.794 1.00 83.19 287 LEU A C 1
ATOM 2248 O O . LEU A 1 287 ? -9.402 -2.642 32.925 1.00 83.19 287 LEU A O 1
ATOM 2252 N N . ALA A 1 288 ? -7.810 -1.147 33.433 1.00 82.81 288 ALA A N 1
ATOM 2253 C CA . ALA A 1 288 ? -8.686 -0.290 34.229 1.00 82.81 288 ALA A CA 1
ATOM 2254 C C . ALA A 1 288 ? -9.410 0.711 33.313 1.00 82.81 288 ALA A C 1
ATOM 2256 O O . ALA A 1 288 ? -8.789 1.646 32.801 1.00 82.81 288 ALA A O 1
ATOM 2257 N N . LEU A 1 289 ? -10.711 0.513 33.110 1.00 83.69 289 LEU A N 1
ATOM 2258 C CA . LEU A 1 289 ? -11.541 1.255 32.154 1.00 83.69 289 LEU A CA 1
ATOM 2259 C C . LEU A 1 289 ? -12.659 2.014 32.873 1.00 83.69 289 LEU A C 1
ATOM 2261 O O . LEU A 1 289 ? -13.092 1.588 33.941 1.00 83.69 289 LEU A O 1
ATOM 2265 N N . GLU A 1 290 ? -13.120 3.129 32.300 1.00 80.31 290 GLU A N 1
ATOM 2266 C CA . GLU A 1 290 ? -14.281 3.865 32.823 1.00 80.31 290 GLU A CA 1
ATOM 2267 C C . GLU A 1 290 ? -15.521 2.958 32.809 1.00 80.31 290 GLU A C 1
ATOM 2269 O O . GLU A 1 290 ? -15.707 2.180 31.875 1.00 80.31 290 GLU A O 1
ATOM 2274 N N . ALA A 1 291 ? -16.364 3.034 33.837 1.00 80.88 291 ALA A N 1
ATOM 2275 C CA . ALA A 1 291 ? -17.600 2.267 33.879 1.00 80.88 291 ALA A CA 1
ATOM 2276 C C . ALA A 1 291 ? -18.560 2.683 32.746 1.00 80.88 291 ALA A C 1
ATOM 2278 O O . ALA A 1 291 ? -18.665 3.862 32.405 1.00 80.88 291 ALA A O 1
ATOM 2279 N N . GLY A 1 292 ? -19.274 1.708 32.183 1.00 79.31 292 GLY A N 1
ATOM 2280 C CA . GLY A 1 292 ? -20.142 1.832 31.017 1.00 79.31 292 GLY A CA 1
ATOM 2281 C C . GLY A 1 292 ? -19.574 1.151 29.769 1.00 79.31 292 GLY A C 1
ATOM 2282 O O . GLY A 1 292 ? -18.636 0.351 29.825 1.00 79.31 292 GLY A O 1
ATOM 2283 N N . LEU A 1 293 ? -20.148 1.479 28.611 1.00 83.38 293 LEU A N 1
ATOM 2284 C CA . LEU A 1 293 ? -19.759 0.894 27.329 1.00 83.38 293 LEU A CA 1
ATOM 2285 C C . LEU A 1 293 ? -18.387 1.408 26.873 1.00 83.38 293 LEU A C 1
ATOM 2287 O O . LEU A 1 293 ? -18.201 2.596 26.619 1.00 83.38 293 LEU A O 1
ATOM 2291 N N . ASN A 1 294 ? -17.443 0.487 26.707 1.00 83.31 294 ASN A N 1
ATOM 2292 C CA . ASN A 1 294 ? -16.105 0.726 26.182 1.00 83.31 294 ASN A CA 1
ATOM 2293 C C . ASN A 1 294 ? -15.921 -0.051 24.874 1.00 83.31 294 ASN A C 1
ATOM 2295 O O . ASN A 1 294 ? -16.384 -1.185 24.752 1.00 83.31 294 ASN A O 1
ATOM 2299 N N . VAL A 1 295 ? -15.204 0.526 23.909 1.00 87.12 295 VAL A N 1
ATOM 2300 C CA . VAL A 1 295 ? -14.806 -0.172 22.678 1.00 87.12 295 VAL A CA 1
ATOM 2301 C C . VAL A 1 295 ? -13.326 -0.511 22.761 1.00 87.12 295 VAL A C 1
ATOM 2303 O O . VAL A 1 295 ? -12.489 0.375 22.937 1.00 87.12 295 VAL A O 1
ATOM 2306 N N . ILE A 1 296 ? -13.009 -1.794 22.631 1.00 88.44 296 ILE A N 1
ATOM 2307 C CA . ILE A 1 296 ? -11.649 -2.320 22.673 1.00 88.44 296 ILE A CA 1
ATOM 2308 C C . ILE A 1 296 ? -11.289 -2.821 21.285 1.00 88.44 296 ILE A C 1
ATOM 2310 O O . ILE A 1 296 ? -12.006 -3.640 20.718 1.00 88.44 296 ILE A O 1
ATOM 2314 N N . ARG A 1 297 ? -10.166 -2.352 20.749 1.00 89.19 297 ARG A N 1
ATOM 2315 C CA . ARG A 1 297 ? -9.566 -2.858 19.516 1.00 89.19 297 ARG A CA 1
ATOM 2316 C C . ARG A 1 297 ? -8.352 -3.702 19.862 1.00 89.19 297 ARG A C 1
ATOM 2318 O O . ARG A 1 297 ? -7.513 -3.285 20.654 1.00 89.19 297 ARG A O 1
ATOM 2325 N N . VAL A 1 298 ? -8.246 -4.867 19.246 1.00 90.12 298 VAL A N 1
ATOM 2326 C CA . VAL A 1 298 ? -7.131 -5.797 19.408 1.00 90.12 298 VAL A CA 1
ATOM 2327 C C . VAL A 1 298 ? -6.469 -5.993 18.047 1.00 90.12 298 VAL A C 1
ATOM 2329 O O . VAL A 1 298 ? -7.148 -6.311 17.068 1.00 90.12 298 VAL A O 1
ATOM 2332 N N . THR A 1 299 ? -5.155 -5.782 17.967 1.00 89.19 299 THR A N 1
ATOM 2333 C CA . THR A 1 299 ? -4.378 -5.909 16.726 1.00 89.19 299 THR A CA 1
ATOM 2334 C C . THR A 1 299 ? -3.113 -6.735 16.940 1.00 89.19 299 THR A C 1
ATOM 2336 O O . THR A 1 299 ? -2.540 -6.762 18.029 1.00 89.19 299 THR A O 1
ATOM 2339 N N . LYS A 1 300 ? -2.661 -7.423 15.891 1.00 86.69 300 LYS A N 1
ATOM 2340 C CA . LYS A 1 300 ? -1.367 -8.111 15.838 1.00 86.69 300 LYS A CA 1
ATOM 2341 C C . LYS A 1 300 ? -0.931 -8.212 14.382 1.00 86.69 300 LYS A C 1
ATOM 2343 O O . LYS A 1 300 ? -1.771 -8.410 13.507 1.00 86.69 300 LYS A O 1
ATOM 2348 N N . GLU A 1 301 ? 0.363 -8.071 14.121 1.00 84.75 301 GLU A N 1
ATOM 2349 C CA . GLU A 1 301 ? 0.911 -8.230 12.773 1.00 84.75 301 GLU A CA 1
ATOM 2350 C C . GLU A 1 301 ? 0.599 -9.626 12.213 1.00 84.75 301 GLU A C 1
ATOM 2352 O O . GLU A 1 301 ? 0.760 -10.629 12.909 1.00 84.75 301 GLU A O 1
ATOM 2357 N N . GLY A 1 302 ? 0.122 -9.685 10.966 1.00 84.06 302 GLY A N 1
ATOM 2358 C CA . GLY A 1 302 ? -0.300 -10.929 10.316 1.00 84.06 302 GLY A CA 1
ATOM 2359 C C . GLY A 1 302 ? -1.672 -11.455 10.758 1.00 84.06 302 GLY A C 1
ATOM 2360 O O . GLY A 1 302 ? -2.028 -12.571 10.392 1.00 84.06 302 GLY A O 1
ATOM 2361 N N . TYR A 1 303 ? -2.449 -10.685 11.528 1.00 88.81 303 TYR A N 1
ATOM 2362 C CA . TYR A 1 303 ? -3.804 -11.047 11.953 1.00 88.81 303 TYR A CA 1
ATOM 2363 C C . TYR A 1 303 ? -4.801 -9.932 11.641 1.00 88.81 303 TYR A C 1
ATOM 2365 O O . TYR A 1 303 ? -4.492 -8.742 11.732 1.00 88.81 303 TYR A O 1
ATOM 2373 N N . ARG A 1 304 ? -6.041 -10.320 11.341 1.00 89.06 304 ARG A N 1
ATOM 2374 C CA . ARG A 1 304 ? -7.143 -9.384 11.137 1.00 89.06 304 ARG A CA 1
ATOM 2375 C C . ARG A 1 304 ? -7.492 -8.730 12.472 1.00 89.06 304 ARG A C 1
ATOM 2377 O O . ARG A 1 304 ? -7.785 -9.424 13.445 1.00 89.06 304 ARG A O 1
ATOM 2384 N N . GLN A 1 305 ? -7.458 -7.399 12.514 1.00 90.50 305 GLN A N 1
ATOM 2385 C CA . GLN A 1 305 ? -7.844 -6.644 13.706 1.00 90.50 305 GLN A CA 1
ATOM 2386 C C . GLN A 1 305 ? -9.302 -6.911 14.091 1.00 90.50 305 GLN A C 1
ATOM 2388 O O . GLN A 1 305 ? -10.157 -7.105 13.225 1.00 90.50 305 GLN A O 1
ATOM 2393 N N . GLN A 1 306 ? -9.584 -6.873 15.390 1.00 91.19 306 GLN A N 1
ATOM 2394 C CA . GLN A 1 306 ? -10.924 -7.090 15.923 1.00 91.19 306 GLN A CA 1
ATOM 2395 C C . GLN A 1 306 ? -11.306 -5.981 16.898 1.00 91.19 306 GLN A C 1
ATOM 2397 O O . GLN A 1 306 ? -10.490 -5.554 17.713 1.00 91.19 306 GLN A O 1
ATOM 2402 N N . GLU A 1 307 ? -12.562 -5.548 16.839 1.00 91.75 307 GLU A N 1
ATOM 2403 C CA . GLU A 1 307 ? -13.154 -4.612 17.791 1.00 91.75 307 GLU A CA 1
ATOM 2404 C C . GLU A 1 307 ? -14.269 -5.298 18.581 1.00 91.75 307 GLU A C 1
ATOM 2406 O O . GLU A 1 307 ? -15.027 -6.101 18.035 1.00 91.75 307 GLU A O 1
ATOM 2411 N N . LEU A 1 308 ? -14.361 -4.994 19.873 1.00 89.62 308 LEU A N 1
ATOM 2412 C CA . LEU A 1 308 ? -15.413 -5.481 20.757 1.00 89.62 308 LEU A CA 1
ATOM 2413 C C . LEU A 1 308 ? -15.941 -4.347 21.637 1.00 89.62 308 LEU A C 1
ATOM 2415 O O . LEU A 1 308 ? -15.178 -3.525 22.141 1.00 89.62 308 LEU A O 1
ATOM 2419 N N . THR A 1 309 ? -17.253 -4.330 21.854 1.00 90.06 309 THR A N 1
ATOM 2420 C CA . THR A 1 309 ? -17.894 -3.449 22.833 1.00 90.06 309 THR A CA 1
ATOM 2421 C C . THR A 1 309 ? -18.107 -4.222 24.128 1.00 90.06 309 THR A C 1
ATOM 2423 O O . THR A 1 309 ? -18.681 -5.310 24.115 1.00 90.06 309 THR A O 1
ATOM 2426 N N . VAL A 1 310 ? -17.637 -3.672 25.244 1.00 90.56 310 VAL A N 1
ATOM 2427 C CA . VAL A 1 310 ? -17.756 -4.263 26.581 1.00 90.56 310 VAL A CA 1
ATOM 2428 C C . VAL A 1 310 ? -18.439 -3.283 27.522 1.00 90.56 310 VAL A C 1
ATOM 2430 O O . VAL A 1 310 ? -18.127 -2.098 27.498 1.00 90.56 310 VAL A O 1
ATOM 2433 N N . ASP A 1 311 ? -19.358 -3.769 28.350 1.00 88.25 311 ASP A N 1
ATOM 2434 C CA . ASP A 1 311 ? -19.981 -2.969 29.406 1.00 88.25 311 ASP A CA 1
ATOM 2435 C C . ASP A 1 311 ? -19.227 -3.191 30.721 1.00 88.25 311 ASP A C 1
ATOM 2437 O O . ASP A 1 311 ? -19.167 -4.311 31.234 1.00 88.25 311 ASP A O 1
ATOM 2441 N N . ILE A 1 312 ? -18.570 -2.147 31.218 1.00 87.69 312 ILE A N 1
ATOM 2442 C CA . ILE A 1 312 ? -17.709 -2.206 32.398 1.00 87.69 312 ILE A CA 1
ATOM 2443 C C . ILE A 1 312 ? -18.492 -1.719 33.611 1.00 87.69 312 ILE A C 1
ATOM 2445 O O . ILE A 1 312 ? -18.884 -0.562 33.695 1.00 87.69 312 ILE A O 1
ATOM 2449 N N . GLU A 1 313 ? -18.675 -2.579 34.604 1.00 82.31 313 GLU A N 1
ATOM 2450 C CA . GLU A 1 313 ? -19.290 -2.176 35.867 1.00 82.31 313 GLU A CA 1
ATOM 2451 C C . GLU A 1 313 ? -18.240 -1.637 36.852 1.00 82.31 313 GLU A C 1
ATOM 2453 O O . GLU A 1 313 ? -17.164 -2.218 37.027 1.00 82.31 313 GLU A O 1
ATOM 2458 N N . ALA A 1 314 ? -18.560 -0.533 37.533 1.00 80.62 314 ALA A N 1
ATOM 2459 C CA . ALA A 1 314 ? -17.678 0.091 38.519 1.00 80.62 314 ALA A CA 1
ATOM 2460 C C . ALA A 1 314 ? -17.275 -0.891 39.636 1.00 80.62 314 ALA A C 1
ATOM 2462 O O . ALA A 1 314 ? -18.124 -1.561 40.227 1.00 80.62 314 ALA A O 1
ATOM 2463 N N . GLY A 1 315 ? -15.973 -0.973 39.931 1.00 77.31 315 GLY A N 1
ATOM 2464 C CA . GLY A 1 315 ? -15.424 -1.833 40.987 1.00 77.31 315 GLY A CA 1
ATOM 2465 C C . GLY A 1 315 ? -15.484 -3.343 40.714 1.00 77.31 315 GLY A C 1
ATOM 2466 O O . GLY A 1 315 ? -15.060 -4.122 41.567 1.00 77.31 315 GLY A O 1
ATOM 2467 N N . LYS A 1 316 ? -15.985 -3.777 39.548 1.00 84.81 316 LYS A N 1
ATOM 2468 C CA . LYS A 1 316 ? -16.037 -5.191 39.151 1.00 84.81 316 LYS A CA 1
ATOM 2469 C C . LYS A 1 316 ? -14.987 -5.524 38.094 1.00 84.81 316 LYS A C 1
ATOM 2471 O O . LYS A 1 316 ? -14.492 -4.645 37.387 1.00 84.81 316 LYS A O 1
ATOM 2476 N N . THR A 1 317 ? -14.689 -6.817 37.974 1.00 85.88 317 THR A N 1
ATOM 2477 C CA . THR A 1 317 ? -13.845 -7.364 36.907 1.00 85.88 317 THR A CA 1
ATOM 2478 C C . THR A 1 317 ? -14.706 -8.084 35.873 1.00 85.88 317 THR A C 1
ATOM 2480 O O . THR A 1 317 ? -15.385 -9.055 36.206 1.00 85.88 317 THR A O 1
ATOM 2483 N N . LEU A 1 318 ? -14.655 -7.639 34.619 1.00 90.81 318 LEU A N 1
ATOM 2484 C CA . LEU A 1 318 ? -15.228 -8.330 33.469 1.00 90.81 318 LEU A CA 1
ATOM 2485 C C . LEU A 1 318 ? -14.163 -9.224 32.832 1.00 90.81 318 LEU A C 1
ATOM 2487 O O . LEU A 1 318 ? -13.094 -8.746 32.468 1.00 90.81 318 LEU A O 1
ATOM 2491 N N . TYR A 1 319 ? -14.466 -10.505 32.645 1.00 92.00 319 TYR A N 1
ATOM 2492 C CA . TYR A 1 319 ? -13.588 -11.436 31.938 1.00 92.00 319 TYR A CA 1
ATOM 2493 C C . TYR A 1 319 ? -14.050 -11.588 30.494 1.00 92.00 319 TYR A C 1
ATOM 2495 O O . TYR A 1 319 ? -15.228 -11.838 30.246 1.00 92.00 319 TYR A O 1
ATOM 2503 N N . ASN A 1 320 ? -13.128 -11.464 29.542 1.00 91.75 320 ASN A N 1
ATOM 2504 C CA . ASN A 1 320 ? -13.437 -11.666 28.132 1.00 91.75 320 ASN A CA 1
ATOM 2505 C C . ASN A 1 320 ? -12.289 -12.382 27.405 1.00 91.75 320 ASN A C 1
ATOM 2507 O O . ASN A 1 320 ? -11.131 -12.349 27.838 1.00 91.75 320 ASN A O 1
ATOM 2511 N N . ARG A 1 321 ? -12.613 -13.042 26.293 1.00 90.38 321 ARG A N 1
ATOM 2512 C CA . ARG A 1 321 ? -11.654 -13.755 25.451 1.00 90.38 321 ARG A CA 1
ATOM 2513 C C . ARG A 1 321 ? -11.817 -13.348 23.996 1.00 90.38 321 ARG A C 1
ATOM 2515 O O . ARG A 1 321 ? -12.914 -13.395 23.452 1.00 90.38 321 ARG A O 1
ATOM 2522 N N . VAL A 1 322 ? -10.705 -13.002 23.361 1.00 90.94 322 VAL A N 1
ATOM 2523 C CA . VAL A 1 322 ? -10.640 -12.601 21.951 1.00 90.94 322 VAL A CA 1
ATOM 2524 C C . VAL A 1 322 ? -9.759 -13.586 21.196 1.00 90.94 322 VAL A C 1
ATOM 2526 O O . VAL A 1 322 ? -8.732 -14.028 21.704 1.00 90.94 322 VAL A O 1
ATOM 2529 N N . SER A 1 323 ? -10.163 -13.976 19.991 1.00 90.69 323 SER A N 1
ATOM 2530 C CA . SER A 1 323 ? -9.340 -14.809 19.111 1.00 90.69 323 SER A CA 1
ATOM 2531 C C . SER A 1 323 ? -9.215 -14.131 17.758 1.00 90.69 323 SER A C 1
ATOM 2533 O O . SER A 1 323 ? -10.212 -13.979 17.060 1.00 90.69 323 SER A O 1
ATOM 2535 N N . LEU A 1 324 ? -8.003 -13.699 17.411 1.00 90.69 324 LEU A N 1
ATOM 2536 C CA . LEU A 1 324 ? -7.751 -13.042 16.135 1.00 90.69 324 LEU A CA 1
ATOM 2537 C C . LEU A 1 324 ? -7.636 -14.082 15.021 1.00 90.69 324 LEU A C 1
ATOM 2539 O O . LEU A 1 324 ? -7.086 -15.166 15.214 1.00 90.69 324 LEU A O 1
ATOM 2543 N N . THR A 1 325 ? -8.117 -13.722 13.834 1.00 89.75 325 THR A N 1
ATOM 2544 C CA . THR A 1 325 ? -8.002 -14.574 12.644 1.00 89.75 325 THR A CA 1
ATOM 2545 C C . THR A 1 325 ? -6.678 -14.274 11.936 1.00 89.75 325 THR A C 1
ATOM 2547 O O . THR A 1 325 ? -6.443 -13.105 11.619 1.00 89.75 325 THR A O 1
ATOM 2550 N N . PRO A 1 326 ? -5.795 -15.265 11.708 1.00 88.44 326 PRO A N 1
ATOM 2551 C CA . PRO A 1 326 ? -4.569 -15.050 10.945 1.00 88.44 326 PRO A CA 1
ATOM 2552 C C . PRO A 1 326 ? -4.903 -14.670 9.499 1.00 88.44 326 PRO A C 1
ATOM 2554 O O . PRO A 1 326 ? -5.863 -15.175 8.921 1.00 88.44 326 PRO A O 1
ATOM 2557 N N . MET A 1 327 ? -4.106 -13.777 8.923 1.00 89.88 327 MET A N 1
ATOM 2558 C CA . MET A 1 327 ? -4.181 -13.381 7.518 1.00 89.88 327 MET A CA 1
ATOM 2559 C C . MET A 1 327 ? -3.104 -14.122 6.729 1.00 89.88 327 MET A C 1
ATOM 2561 O O . MET A 1 327 ? -1.991 -14.312 7.227 1.00 89.88 327 MET A O 1
ATOM 2565 N N . ASN A 1 328 ? -3.404 -14.486 5.482 1.00 92.12 328 ASN A N 1
ATOM 2566 C CA . ASN A 1 328 ? -2.368 -14.922 4.553 1.00 92.12 328 ASN A CA 1
ATOM 2567 C C . ASN A 1 328 ? -1.973 -13.727 3.696 1.00 92.12 328 ASN A C 1
ATOM 2569 O O . ASN A 1 328 ? -2.783 -13.207 2.933 1.00 92.12 328 ASN A O 1
ATOM 2573 N N . LEU A 1 329 ? -0.750 -13.252 3.892 1.00 91.94 329 LEU A N 1
ATOM 2574 C CA . LEU A 1 329 ? -0.240 -12.046 3.260 1.00 91.94 329 LEU A CA 1
ATOM 2575 C C . LEU A 1 329 ? 0.806 -12.436 2.225 1.00 91.94 329 LEU A C 1
ATOM 2577 O O . LEU A 1 329 ? 1.763 -13.133 2.547 1.00 91.94 329 LEU A O 1
ATOM 2581 N N . LEU A 1 330 ? 0.650 -11.955 0.999 1.00 94.06 330 LEU A N 1
ATOM 2582 C CA . LEU A 1 330 ? 1.581 -12.153 -0.097 1.00 94.06 330 LEU A CA 1
ATOM 2583 C C . LEU A 1 330 ? 2.302 -10.840 -0.410 1.00 94.06 330 LEU A C 1
ATOM 2585 O O . LEU A 1 330 ? 1.674 -9.806 -0.645 1.00 94.06 330 LEU A O 1
ATOM 2589 N N . SER A 1 331 ? 3.631 -10.885 -0.437 1.00 94.81 331 SER A N 1
ATOM 2590 C CA . SER A 1 331 ? 4.466 -9.792 -0.942 1.00 94.81 331 SER A CA 1
ATOM 2591 C C . SER A 1 331 ? 5.189 -10.235 -2.205 1.00 94.81 331 SER A C 1
ATOM 2593 O O . SER A 1 331 ? 5.841 -11.278 -2.207 1.00 94.81 331 SER A O 1
ATOM 2595 N N . ILE A 1 332 ? 5.089 -9.448 -3.277 1.00 97.44 332 ILE A N 1
ATOM 2596 C CA . ILE A 1 332 ? 5.671 -9.779 -4.584 1.00 97.44 332 ILE A CA 1
ATOM 2597 C C . ILE A 1 332 ? 6.649 -8.688 -4.993 1.00 97.44 332 ILE A C 1
ATOM 2599 O O . ILE A 1 332 ? 6.305 -7.507 -5.057 1.00 97.44 332 ILE A O 1
ATOM 2603 N N . THR A 1 333 ? 7.866 -9.095 -5.331 1.00 97.38 333 THR A N 1
ATOM 2604 C CA . THR A 1 333 ? 8.896 -8.220 -5.899 1.00 97.38 333 THR A CA 1
ATOM 2605 C C . THR A 1 333 ? 9.411 -8.807 -7.204 1.00 97.38 333 THR A C 1
ATOM 2607 O O . THR A 1 333 ? 9.376 -10.024 -7.394 1.00 97.38 333 THR A O 1
ATOM 2610 N N . THR A 1 334 ? 9.882 -7.953 -8.113 1.00 97.69 334 THR A N 1
ATOM 2611 C CA . THR A 1 334 ? 10.492 -8.416 -9.362 1.00 97.69 334 THR A CA 1
ATOM 2612 C C . THR A 1 334 ? 11.814 -7.734 -9.635 1.00 97.69 334 THR A C 1
ATOM 2614 O O . THR A 1 334 ? 12.034 -6.593 -9.224 1.00 97.69 334 THR A O 1
ATOM 2617 N N . GLU A 1 335 ? 12.661 -8.430 -10.381 1.00 95.00 335 GLU A N 1
ATOM 2618 C CA . GLU A 1 335 ? 13.885 -7.891 -10.950 1.00 95.00 335 GLU A CA 1
ATOM 2619 C C . GLU A 1 335 ? 13.919 -8.181 -12.460 1.00 95.00 335 GLU A C 1
ATOM 2621 O O . GLU A 1 335 ? 13.843 -9.346 -12.842 1.00 95.00 335 GLU A O 1
ATOM 2626 N N . PRO A 1 336 ? 13.989 -7.159 -13.333 1.00 92.44 336 PRO A N 1
ATOM 2627 C CA . PRO A 1 336 ? 13.857 -5.735 -13.018 1.00 92.44 336 PRO A CA 1
ATOM 2628 C C . PRO A 1 336 ? 12.472 -5.367 -12.426 1.00 92.44 336 PRO A C 1
ATOM 2630 O O . PRO A 1 336 ? 11.476 -6.068 -12.622 1.00 92.44 336 PRO A O 1
ATOM 2633 N N . SER A 1 337 ? 12.417 -4.272 -11.656 1.00 93.62 337 SER A N 1
ATOM 2634 C CA . SER A 1 337 ? 11.236 -3.837 -10.876 1.00 93.62 337 SER A CA 1
ATOM 2635 C C . SER A 1 337 ? 10.064 -3.355 -11.747 1.00 93.62 337 SER A C 1
ATOM 2637 O O . SER A 1 337 ? 10.181 -3.313 -12.966 1.00 93.62 337 SER A O 1
ATOM 2639 N N . ASN A 1 338 ? 8.923 -2.965 -11.169 1.00 95.50 338 ASN A N 1
ATOM 2640 C CA . ASN A 1 338 ? 7.794 -2.385 -11.915 1.00 95.50 338 ASN A CA 1
ATOM 2641 C C . ASN A 1 338 ? 7.228 -3.293 -13.029 1.00 95.50 338 ASN A C 1
ATOM 2643 O O . ASN A 1 338 ? 6.823 -2.818 -14.090 1.00 95.50 338 ASN A O 1
ATOM 2647 N N . ALA A 1 339 ? 7.227 -4.607 -12.807 1.00 97.12 339 ALA A N 1
ATOM 2648 C CA . ALA A 1 339 ? 6.573 -5.568 -13.691 1.00 97.12 339 ALA A CA 1
ATOM 2649 C C . ALA A 1 339 ? 5.076 -5.649 -13.364 1.00 97.12 339 ALA A C 1
ATOM 2651 O O . ALA A 1 339 ? 4.715 -5.626 -12.190 1.00 97.12 339 ALA A O 1
ATOM 2652 N N . ARG A 1 340 ? 4.216 -5.788 -14.376 1.00 98.19 340 ARG A N 1
ATOM 2653 C CA . ARG A 1 340 ? 2.780 -6.062 -14.224 1.00 98.19 340 ARG A CA 1
ATOM 2654 C C . ARG A 1 340 ? 2.598 -7.435 -13.578 1.00 98.19 340 ARG A C 1
ATOM 2656 O O . ARG A 1 340 ? 3.106 -8.425 -14.104 1.00 98.19 340 ARG A O 1
ATOM 2663 N N . ILE A 1 341 ? 1.887 -7.494 -12.458 1.00 98.19 341 ILE A N 1
ATOM 2664 C CA . ILE A 1 341 ? 1.651 -8.724 -11.702 1.00 98.19 341 ILE A CA 1
ATOM 2665 C C . ILE A 1 341 ? 0.210 -9.178 -11.880 1.00 98.19 341 ILE A C 1
ATOM 2667 O O . ILE A 1 341 ? -0.731 -8.398 -11.728 1.00 98.19 341 ILE A O 1
ATOM 2671 N N . TYR A 1 342 ? 0.061 -10.469 -12.149 1.00 97.69 342 TYR A N 1
ATOM 2672 C CA . TYR A 1 342 ? -1.213 -11.162 -12.192 1.00 97.69 342 TYR A CA 1
ATOM 2673 C C . TYR A 1 342 ? -1.219 -12.267 -11.139 1.00 97.69 342 TYR A C 1
ATOM 2675 O O . TYR A 1 342 ? -0.231 -12.996 -11.016 1.00 97.69 342 TYR A O 1
ATOM 2683 N N . LEU A 1 343 ? -2.329 -12.412 -10.423 1.00 97.06 343 LEU A N 1
ATOM 2684 C CA . LEU A 1 343 ? -2.583 -13.496 -9.476 1.00 97.06 343 LEU A CA 1
ATOM 2685 C C . LEU A 1 343 ? -3.779 -14.297 -9.989 1.00 97.06 343 LEU A C 1
ATOM 2687 O O . LEU A 1 343 ? -4.827 -13.729 -10.270 1.00 97.06 343 LEU A O 1
ATOM 2691 N N . ASP A 1 344 ? -3.581 -15.594 -10.207 1.00 96.31 344 ASP A N 1
ATOM 2692 C CA . ASP A 1 344 ? -4.579 -16.525 -10.757 1.00 96.31 344 ASP A CA 1
ATOM 2693 C C . ASP A 1 344 ? -5.225 -16.060 -12.074 1.00 96.31 344 ASP A C 1
ATOM 2695 O O . ASP A 1 344 ? -6.360 -16.392 -12.403 1.00 96.31 344 ASP A O 1
ATOM 2699 N N . GLY A 1 345 ? -4.459 -15.305 -12.865 1.00 94.25 345 GLY A N 1
ATOM 2700 C CA . GLY A 1 345 ? -4.882 -14.756 -14.153 1.00 94.25 345 GLY A CA 1
ATOM 2701 C C . GLY A 1 345 ? -5.472 -13.346 -14.082 1.00 94.25 345 GLY A C 1
ATOM 2702 O O . GLY A 1 345 ? -5.534 -12.682 -15.117 1.00 94.25 345 GLY A O 1
ATOM 2703 N N . GLU A 1 346 ? -5.820 -12.843 -12.898 1.00 96.38 346 GLU A N 1
ATOM 2704 C CA . GLU A 1 346 ? -6.321 -11.479 -12.722 1.00 96.38 346 GLU A CA 1
ATOM 2705 C C . GLU A 1 346 ? -5.175 -10.485 -12.554 1.00 96.38 346 GLU A C 1
ATOM 2707 O O . GLU A 1 346 ? -4.234 -10.715 -11.796 1.00 96.38 346 GLU A O 1
ATOM 2712 N N . TYR A 1 347 ? -5.244 -9.364 -13.274 1.00 95.94 347 TYR A N 1
ATOM 2713 C CA . TYR A 1 347 ? -4.277 -8.282 -13.117 1.00 95.94 347 TYR A CA 1
ATOM 2714 C C . TYR A 1 347 ? -4.474 -7.594 -11.764 1.00 95.94 347 TYR A C 1
ATOM 2716 O O . TYR A 1 347 ? -5.568 -7.118 -11.467 1.00 95.94 347 TYR A O 1
ATOM 2724 N N . LEU A 1 348 ? -3.401 -7.499 -10.980 1.00 94.56 348 LEU A N 1
ATOM 2725 C CA . LEU A 1 348 ? -3.409 -6.819 -9.689 1.00 94.56 348 LEU A CA 1
ATOM 2726 C C . LEU A 1 348 ? -2.884 -5.388 -9.817 1.00 94.56 348 LEU A C 1
ATOM 2728 O O . LEU A 1 348 ? -3.632 -4.415 -9.749 1.00 94.56 348 LEU A O 1
ATOM 2732 N N . ASN A 1 349 ? -1.565 -5.261 -9.946 1.00 94.31 349 ASN A N 1
ATOM 2733 C CA . ASN A 1 349 ? -0.842 -4.001 -10.034 1.00 94.31 349 ASN A CA 1
ATOM 2734 C C . ASN A 1 349 ? 0.595 -4.281 -10.495 1.00 94.31 349 ASN A C 1
ATOM 2736 O O . ASN A 1 349 ? 0.981 -5.433 -10.705 1.00 94.31 349 ASN A O 1
ATOM 2740 N N . ASN A 1 350 ? 1.413 -3.244 -10.606 1.00 96.81 350 ASN A N 1
ATOM 2741 C CA . ASN A 1 350 ? 2.840 -3.407 -10.832 1.00 96.81 350 ASN A CA 1
ATOM 2742 C C . ASN A 1 350 ? 3.588 -3.723 -9.526 1.00 96.81 350 ASN A C 1
ATOM 2744 O O . ASN A 1 350 ? 3.185 -3.301 -8.443 1.00 96.81 350 ASN A O 1
ATOM 2748 N N . SER A 1 351 ? 4.703 -4.446 -9.629 1.00 95.81 351 SER A N 1
ATOM 2749 C CA . SER A 1 351 ? 5.610 -4.700 -8.509 1.00 95.81 351 SER A CA 1
ATOM 2750 C C . SER A 1 351 ? 6.362 -3.424 -8.071 1.00 95.81 351 SER A C 1
ATOM 2752 O O . SER A 1 351 ? 6.708 -2.591 -8.912 1.00 95.81 351 SER A O 1
ATOM 2754 N N . PRO A 1 352 ? 6.711 -3.274 -6.781 1.00 96.56 352 PRO A N 1
ATOM 2755 C CA . PRO A 1 352 ? 6.454 -4.204 -5.685 1.00 96.56 352 PRO A CA 1
ATOM 2756 C C . PRO A 1 352 ? 5.007 -4.135 -5.167 1.00 96.56 352 PRO A C 1
ATOM 2758 O O . PRO A 1 352 ? 4.430 -3.059 -5.041 1.00 96.56 352 PRO A O 1
ATOM 2761 N N . ILE A 1 353 ? 4.448 -5.294 -4.813 1.00 94.62 353 ILE A N 1
ATOM 2762 C CA . ILE A 1 353 ? 3.182 -5.402 -4.077 1.00 94.62 353 ILE A CA 1
ATOM 2763 C C . ILE A 1 353 ? 3.521 -5.797 -2.644 1.00 94.62 353 ILE A C 1
ATOM 2765 O O . ILE A 1 353 ? 4.138 -6.840 -2.415 1.00 94.62 353 ILE A O 1
ATOM 2769 N N . HIS A 1 354 ? 3.118 -4.963 -1.689 1.00 91.00 354 HIS A N 1
ATOM 2770 C CA . HIS A 1 354 ? 3.328 -5.194 -0.264 1.00 91.00 354 HIS A CA 1
ATOM 2771 C C . HIS A 1 354 ? 2.016 -5.623 0.397 1.00 91.00 354 HIS A C 1
ATOM 2773 O O . HIS A 1 354 ? 1.004 -4.943 0.244 1.00 91.00 354 HIS A O 1
ATOM 2779 N N . CYS A 1 355 ? 2.060 -6.718 1.161 1.00 83.81 355 CYS A N 1
ATOM 2780 C CA . CYS A 1 355 ? 0.987 -7.144 2.066 1.00 83.81 355 CYS A CA 1
ATOM 2781 C C . CYS A 1 355 ? -0.397 -7.320 1.408 1.00 83.81 355 CYS A C 1
ATOM 2783 O O . CYS A 1 355 ? -1.393 -6.796 1.906 1.00 83.81 355 CYS A O 1
ATOM 2785 N N . LEU A 1 356 ? -0.475 -8.076 0.312 1.00 91.25 356 LEU A N 1
ATOM 2786 C CA . LEU A 1 356 ? -1.749 -8.472 -0.289 1.00 91.25 356 LEU A CA 1
ATOM 2787 C C . LEU A 1 356 ? -2.387 -9.608 0.522 1.00 91.25 356 LEU A C 1
ATOM 2789 O O . LEU A 1 356 ? -1.769 -10.656 0.666 1.00 91.25 356 LEU A O 1
ATOM 2793 N N . GLU A 1 357 ? -3.607 -9.435 1.031 1.00 91.25 357 GLU A N 1
ATOM 2794 C CA . GLU A 1 357 ? -4.353 -10.541 1.650 1.00 91.25 357 GLU A CA 1
ATOM 2795 C C . GLU A 1 357 ? -4.884 -11.484 0.562 1.00 91.25 357 GLU A C 1
ATOM 2797 O O . GLU A 1 357 ? -5.568 -11.045 -0.361 1.00 91.25 357 GLU A O 1
ATOM 2802 N N . VAL A 1 358 ? -4.550 -12.771 0.665 1.00 92.19 358 VAL A N 1
ATOM 2803 C CA . VAL A 1 358 ? -4.937 -13.819 -0.290 1.00 92.19 358 VAL A CA 1
ATOM 2804 C C . VAL A 1 358 ? -5.511 -15.015 0.478 1.00 92.19 358 VAL A C 1
ATOM 2806 O O . VAL A 1 358 ? -5.275 -15.177 1.678 1.00 92.19 358 VAL A O 1
ATOM 2809 N N . GLU A 1 359 ? -6.302 -15.855 -0.183 1.00 90.69 359 GLU A N 1
ATOM 2810 C CA . GLU A 1 359 ? -6.726 -17.126 0.403 1.00 90.69 359 GLU A CA 1
ATOM 2811 C C . GLU A 1 359 ? -5.519 -18.043 0.684 1.00 90.69 359 GLU A C 1
ATOM 2813 O O . GLU A 1 359 ? -4.432 -17.884 0.130 1.00 90.69 359 GLU A O 1
ATOM 2818 N N . ALA A 1 360 ? -5.680 -18.974 1.626 1.00 90.50 360 ALA A N 1
ATOM 2819 C CA . ALA A 1 360 ? -4.644 -19.967 1.891 1.00 90.50 360 ALA A CA 1
ATOM 2820 C C . ALA A 1 360 ? -4.665 -21.029 0.789 1.00 90.50 360 ALA A C 1
ATOM 2822 O O . ALA A 1 360 ? -5.728 -21.558 0.462 1.00 90.50 360 ALA A O 1
ATOM 2823 N N . GLY A 1 361 ? -3.491 -21.415 0.298 1.00 91.69 361 GLY A N 1
ATOM 2824 C CA . GLY A 1 361 ? -3.365 -22.482 -0.690 1.00 91.69 361 GLY A CA 1
ATOM 2825 C C . GLY A 1 361 ? -2.450 -22.132 -1.853 1.00 91.69 361 GLY A C 1
ATOM 2826 O O . GLY A 1 361 ? -1.678 -21.175 -1.807 1.00 91.69 361 GLY A O 1
ATOM 2827 N N . ALA A 1 362 ? -2.498 -22.962 -2.892 1.00 94.31 362 ALA A N 1
ATOM 2828 C CA . ALA A 1 362 ? -1.668 -22.795 -4.073 1.00 94.31 362 ALA A CA 1
ATOM 2829 C C . ALA A 1 362 ? -2.265 -21.735 -5.003 1.00 94.31 362 ALA A C 1
ATOM 2831 O O . ALA A 1 362 ? -3.359 -21.915 -5.531 1.00 94.31 362 ALA A O 1
ATOM 2832 N N . HIS A 1 363 ? -1.497 -20.680 -5.246 1.00 96.62 363 HIS A N 1
ATOM 2833 C CA . HIS A 1 363 ? -1.806 -19.612 -6.183 1.00 96.62 363 HIS A CA 1
ATOM 2834 C C . HIS A 1 363 ? -0.772 -19.567 -7.302 1.00 96.62 363 HIS A C 1
ATOM 2836 O O . HIS A 1 363 ? 0.365 -20.032 -7.160 1.00 96.62 363 HIS A O 1
ATOM 2842 N N . THR A 1 364 ? -1.160 -18.994 -8.431 1.00 97.19 364 THR A N 1
ATOM 2843 C CA . THR A 1 364 ? -0.284 -18.775 -9.578 1.00 97.19 364 THR A CA 1
ATOM 2844 C C . THR A 1 364 ? -0.010 -17.289 -9.734 1.00 97.19 364 THR A C 1
ATOM 2846 O O . THR A 1 364 ? -0.925 -16.504 -9.955 1.00 97.19 364 THR A O 1
ATOM 2849 N N . VAL A 1 365 ? 1.259 -16.898 -9.680 1.00 97.88 365 VAL A N 1
ATOM 2850 C CA . VAL A 1 365 ? 1.700 -15.521 -9.901 1.00 97.88 365 VAL A CA 1
ATOM 2851 C C . VAL A 1 365 ? 2.408 -15.437 -11.242 1.00 97.88 365 VAL A C 1
ATOM 2853 O O . VAL A 1 365 ? 3.393 -16.136 -11.474 1.00 97.88 365 VAL A O 1
ATOM 2856 N N . ARG A 1 366 ? 1.932 -14.559 -12.120 1.00 98.25 366 ARG A N 1
ATOM 2857 C CA . ARG A 1 366 ? 2.565 -14.263 -13.408 1.00 98.25 366 ARG A CA 1
ATOM 2858 C C . ARG A 1 366 ? 3.061 -12.825 -13.410 1.00 98.25 366 ARG A C 1
ATOM 2860 O O . ARG A 1 366 ? 2.308 -11.915 -13.075 1.00 98.25 366 ARG A O 1
ATOM 2867 N N . ALA A 1 367 ? 4.313 -12.625 -13.800 1.00 97.94 367 ALA A N 1
ATOM 2868 C CA . ALA A 1 367 ? 4.926 -11.312 -13.926 1.00 97.94 367 ALA A CA 1
ATOM 2869 C C . ALA A 1 367 ? 5.266 -11.019 -15.390 1.00 97.94 367 ALA A C 1
ATOM 2871 O O . ALA A 1 367 ? 5.858 -11.843 -16.089 1.00 97.94 367 ALA A O 1
ATOM 2872 N N . GLU A 1 368 ? 4.910 -9.821 -15.845 1.00 97.06 368 GLU A N 1
ATOM 2873 C CA . GLU A 1 368 ? 5.160 -9.352 -17.204 1.00 97.06 368 GLU A CA 1
ATOM 2874 C C . GLU A 1 368 ? 5.826 -7.982 -17.186 1.00 97.06 368 GLU A C 1
ATOM 2876 O O . GLU A 1 368 ? 5.380 -7.058 -16.507 1.00 97.06 368 GLU A O 1
ATOM 2881 N N . ARG A 1 369 ? 6.867 -7.811 -17.995 1.00 94.44 369 ARG A N 1
ATOM 2882 C CA . ARG A 1 369 ? 7.484 -6.507 -18.220 1.00 94.44 369 ARG A CA 1
ATOM 2883 C C . ARG A 1 369 ? 7.913 -6.402 -19.670 1.00 94.44 369 ARG A C 1
ATOM 2885 O O . ARG A 1 369 ? 8.465 -7.351 -20.220 1.00 94.44 369 ARG A O 1
ATOM 2892 N N . ASP A 1 370 ? 7.676 -5.243 -20.270 1.00 88.50 370 ASP A N 1
ATOM 2893 C CA . ASP A 1 370 ? 8.061 -4.997 -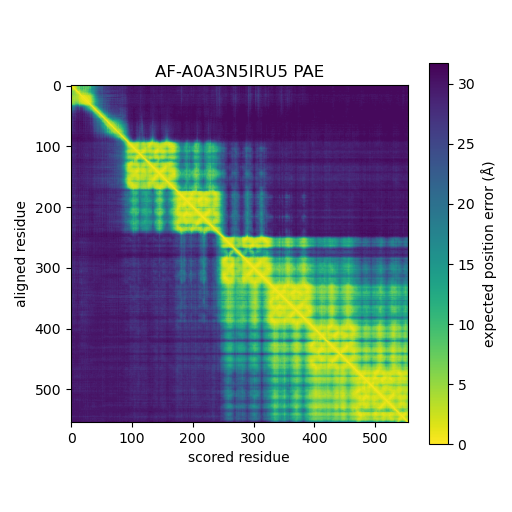21.656 1.00 88.50 370 ASP A CA 1
ATOM 2894 C C . ASP A 1 370 ? 9.586 -5.144 -21.810 1.00 88.50 370 ASP A C 1
ATOM 2896 O O . ASP A 1 370 ? 10.365 -4.689 -20.968 1.00 88.50 370 ASP A O 1
ATOM 2900 N N . GLY A 1 371 ? 10.001 -5.862 -22.856 1.00 86.25 371 GLY A N 1
ATOM 2901 C CA . GLY A 1 371 ? 11.398 -6.235 -23.092 1.00 86.25 371 GLY A CA 1
ATOM 2902 C C . GLY A 1 371 ? 11.939 -7.376 -22.221 1.00 86.25 371 GLY A C 1
ATOM 2903 O O . GLY A 1 371 ? 13.135 -7.659 -22.255 1.00 86.25 371 GLY A O 1
ATOM 2904 N N . CYS A 1 372 ? 11.084 -8.055 -21.454 1.00 91.12 372 CYS A N 1
ATOM 2905 C CA . CYS A 1 372 ? 11.432 -9.252 -20.691 1.00 91.12 372 CYS A CA 1
ATOM 2906 C C . CYS A 1 372 ? 10.554 -10.440 -21.103 1.00 91.12 372 CYS A C 1
ATOM 2908 O O . CYS A 1 372 ? 9.430 -10.270 -21.574 1.00 91.12 372 CYS A O 1
ATOM 2910 N N . VAL A 1 373 ? 11.056 -11.655 -20.891 1.00 92.69 373 VAL A N 1
ATOM 2911 C CA . VAL A 1 373 ? 10.254 -12.878 -20.996 1.00 92.69 373 VAL A CA 1
ATOM 2912 C C . VAL A 1 373 ? 9.311 -12.940 -19.793 1.00 92.69 373 VAL A C 1
ATOM 2914 O O . VAL A 1 373 ? 9.756 -12.756 -18.660 1.00 92.69 373 VAL A O 1
ATOM 2917 N N . SER A 1 374 ? 8.017 -13.176 -20.027 1.00 93.56 374 SER A N 1
ATOM 2918 C CA . SER A 1 374 ? 7.037 -13.355 -18.950 1.00 93.56 374 SER A CA 1
ATOM 2919 C C . SER A 1 374 ? 7.355 -14.611 -18.141 1.00 93.56 374 SER A C 1
ATOM 2921 O O . SER A 1 374 ? 7.533 -15.679 -18.728 1.00 93.56 374 SER A O 1
ATOM 2923 N N . GLU A 1 375 ? 7.353 -14.501 -16.818 1.00 96.75 375 GLU A N 1
ATOM 2924 C CA . GLU A 1 375 ? 7.594 -15.628 -15.912 1.00 96.75 375 GLU A CA 1
ATOM 2925 C C . GLU A 1 375 ? 6.339 -15.926 -15.090 1.00 96.75 375 GLU A C 1
ATOM 2927 O O . GLU A 1 375 ? 5.601 -15.018 -14.695 1.00 96.75 375 GLU A O 1
ATOM 2932 N N . GLN A 1 376 ? 6.098 -17.210 -14.832 1.00 96.00 376 GLN A N 1
ATOM 2933 C CA . GLN A 1 376 ? 4.968 -17.691 -14.045 1.00 96.00 376 GLN A CA 1
ATOM 2934 C C . GLN A 1 376 ? 5.459 -18.658 -12.970 1.00 96.00 376 GLN A C 1
ATOM 2936 O O . GLN A 1 376 ? 6.154 -19.629 -13.261 1.00 96.00 376 GLN A O 1
ATOM 2941 N N . SER A 1 377 ? 5.043 -18.409 -11.733 1.00 94.88 377 SER A N 1
ATOM 2942 C CA . SER A 1 377 ? 5.439 -19.165 -10.550 1.00 94.88 377 SER A CA 1
ATOM 2943 C C . SER A 1 377 ? 4.203 -19.603 -9.779 1.00 94.88 377 SER A C 1
ATOM 2945 O O . SER A 1 377 ? 3.283 -18.815 -9.578 1.00 94.88 377 SER A O 1
ATOM 2947 N N . SER A 1 378 ? 4.184 -20.847 -9.306 1.00 94.75 378 SER A N 1
ATOM 2948 C CA . SER A 1 378 ? 3.195 -21.278 -8.316 1.00 94.75 378 SER A CA 1
ATOM 2949 C C . SER A 1 378 ? 3.746 -21.035 -6.913 1.00 94.75 378 SER A C 1
ATOM 2951 O O . SER A 1 378 ? 4.905 -21.349 -6.637 1.00 94.75 378 SER A O 1
ATOM 2953 N N . VAL A 1 379 ? 2.929 -20.460 -6.036 1.00 95.56 379 VAL A N 1
ATOM 2954 C CA . VAL A 1 379 ? 3.265 -20.174 -4.642 1.00 95.56 379 VAL A CA 1
ATOM 2955 C C . VAL A 1 379 ? 2.173 -20.740 -3.746 1.00 95.56 379 VAL A C 1
ATOM 2957 O O . VAL A 1 379 ? 0.993 -20.506 -3.975 1.00 95.56 379 VAL A O 1
ATOM 2960 N N . ASN A 1 380 ? 2.559 -21.501 -2.724 1.00 93.56 380 ASN A N 1
ATOM 2961 C CA . ASN A 1 380 ? 1.624 -21.955 -1.703 1.00 93.56 380 ASN A CA 1
ATOM 2962 C C . ASN A 1 380 ? 1.624 -20.948 -0.553 1.00 93.56 380 ASN A C 1
ATOM 2964 O O . ASN A 1 380 ? 2.619 -20.834 0.164 1.00 93.56 380 ASN A O 1
ATOM 2968 N N . ILE A 1 381 ? 0.534 -20.205 -0.405 1.00 92.81 381 ILE A N 1
ATOM 2969 C CA . ILE A 1 381 ? 0.414 -19.128 0.569 1.00 92.81 381 ILE A CA 1
ATOM 2970 C C . ILE A 1 381 ? -0.067 -19.718 1.893 1.00 92.81 381 ILE A C 1
ATOM 2972 O O . ILE A 1 381 ? -1.164 -20.269 1.994 1.00 92.81 381 ILE A O 1
ATOM 2976 N N . MET A 1 382 ? 0.775 -19.588 2.917 1.00 87.06 382 MET A N 1
ATOM 2977 C CA . MET A 1 382 ? 0.456 -19.935 4.301 1.00 87.06 382 MET A CA 1
ATOM 2978 C C . MET A 1 382 ? 1.001 -18.836 5.214 1.00 87.06 382 MET A C 1
ATOM 2980 O O . MET A 1 382 ? 2.215 -18.680 5.339 1.00 87.06 382 MET A O 1
ATOM 2984 N N . GLY A 1 383 ? 0.119 -18.055 5.842 1.00 86.31 383 GLY A N 1
ATOM 2985 C CA . GLY A 1 383 ? 0.535 -16.889 6.623 1.00 86.31 383 GLY A CA 1
ATOM 2986 C C . GLY A 1 383 ? 1.262 -15.850 5.759 1.00 86.31 383 GLY A C 1
ATOM 2987 O O . GLY A 1 383 ? 0.844 -15.568 4.638 1.00 86.31 383 GLY A O 1
ATOM 2988 N N . SER A 1 384 ? 2.350 -15.268 6.270 1.00 88.25 384 SER A N 1
ATOM 2989 C CA . SER A 1 384 ? 3.143 -14.274 5.532 1.00 88.25 384 SER A CA 1
ATOM 2990 C C . SER A 1 384 ? 4.120 -14.949 4.564 1.00 88.25 384 SER A C 1
ATOM 2992 O O . SER A 1 384 ? 5.036 -15.655 4.983 1.00 88.25 384 SER A O 1
ATOM 2994 N N . THR A 1 385 ? 3.918 -14.734 3.265 1.00 92.62 385 THR A N 1
ATOM 2995 C CA . THR A 1 385 ? 4.686 -15.331 2.168 1.00 92.62 385 THR A CA 1
ATOM 2996 C C . THR A 1 385 ? 5.288 -14.239 1.285 1.00 92.62 385 THR A C 1
ATOM 2998 O O . THR A 1 385 ? 4.601 -13.313 0.854 1.00 92.62 385 THR A O 1
ATOM 3001 N N . SER A 1 386 ? 6.574 -14.370 0.964 1.00 93.75 386 SER A N 1
ATOM 3002 C CA . SER A 1 386 ? 7.284 -13.456 0.064 1.00 93.75 386 SER A CA 1
ATOM 3003 C C . SER A 1 386 ? 7.714 -14.189 -1.198 1.00 93.75 386 SER A C 1
ATOM 3005 O O . SER A 1 386 ? 8.359 -15.234 -1.123 1.00 93.75 386 SER A O 1
ATOM 3007 N N . LEU A 1 387 ? 7.392 -13.620 -2.356 1.00 95.81 387 LEU A N 1
ATOM 3008 C CA . LEU A 1 387 ? 7.776 -14.125 -3.666 1.00 95.81 387 LEU A CA 1
ATOM 3009 C C . LEU A 1 387 ? 8.629 -13.084 -4.395 1.00 95.81 387 LEU A C 1
ATOM 3011 O O . LEU A 1 387 ? 8.237 -11.929 -4.566 1.00 95.81 387 LEU A O 1
ATOM 3015 N N . HIS A 1 388 ? 9.800 -13.510 -4.852 1.00 97.19 388 HIS A N 1
ATOM 3016 C CA . HIS A 1 388 ? 10.663 -12.716 -5.714 1.00 97.19 388 HIS A CA 1
ATOM 3017 C C . HIS A 1 388 ? 10.749 -13.378 -7.090 1.00 97.19 388 HIS A C 1
ATOM 3019 O O . HIS A 1 388 ? 11.051 -14.568 -7.178 1.00 97.19 388 HIS A O 1
ATOM 3025 N N . ILE A 1 389 ? 10.472 -12.623 -8.155 1.00 96.75 389 ILE A N 1
ATOM 3026 C CA . ILE A 1 389 ? 10.484 -13.125 -9.536 1.00 96.75 389 ILE A CA 1
ATOM 3027 C C . ILE A 1 389 ? 11.574 -12.406 -10.326 1.00 96.75 389 ILE A C 1
ATOM 3029 O O . ILE A 1 389 ? 11.544 -11.186 -10.480 1.00 96.75 389 ILE A O 1
ATOM 3033 N N . ASN A 1 390 ? 12.518 -13.174 -10.861 1.00 96.25 390 ASN A N 1
ATOM 3034 C CA . ASN A 1 390 ? 13.602 -12.654 -11.684 1.00 96.25 390 ASN A CA 1
ATOM 3035 C C . ASN A 1 390 ? 13.248 -12.853 -13.169 1.00 96.25 390 ASN A C 1
ATOM 3037 O O . ASN A 1 390 ? 13.176 -13.983 -13.652 1.00 96.25 390 ASN A O 1
ATOM 3041 N N . LEU A 1 391 ? 12.969 -11.758 -13.873 1.00 95.19 391 LEU A N 1
ATOM 3042 C CA . LEU A 1 391 ? 12.554 -11.741 -15.272 1.00 95.19 391 LEU A CA 1
ATOM 3043 C C . LEU A 1 391 ? 13.781 -11.689 -16.184 1.00 95.19 391 LEU A C 1
ATOM 3045 O O . LEU A 1 391 ? 14.618 -10.788 -16.094 1.00 95.19 391 LEU A O 1
ATOM 3049 N N . LYS A 1 392 ? 13.865 -12.629 -17.127 1.00 92.31 392 LYS A N 1
ATOM 3050 C CA . LYS A 1 392 ? 14.952 -12.653 -18.111 1.00 92.31 392 LYS A CA 1
ATOM 3051 C C . LYS A 1 392 ? 14.723 -11.574 -19.164 1.00 92.31 392 LYS A C 1
ATOM 3053 O O . LYS A 1 392 ? 13.741 -11.623 -19.905 1.00 92.31 392 LYS A O 1
ATOM 3058 N N . GLN A 1 393 ? 15.642 -10.616 -19.249 1.00 90.31 393 GLN A N 1
ATOM 3059 C CA . GLN A 1 393 ? 15.618 -9.596 -20.296 1.00 90.31 393 GLN A CA 1
ATOM 3060 C C . GLN A 1 393 ? 15.827 -10.232 -21.671 1.00 90.31 393 GLN A C 1
ATOM 3062 O O . GLN A 1 393 ? 16.733 -11.045 -21.869 1.00 90.31 393 GLN A O 1
ATOM 3067 N N . ILE A 1 394 ? 14.998 -9.827 -22.627 1.00 90.75 394 ILE A N 1
ATOM 3068 C CA . ILE A 1 394 ? 15.200 -10.142 -24.036 1.00 90.75 394 ILE A CA 1
ATOM 3069 C C . ILE A 1 394 ? 16.315 -9.226 -24.534 1.00 90.75 394 ILE A C 1
ATOM 3071 O O . ILE A 1 394 ? 16.317 -8.032 -24.231 1.00 90.75 394 ILE A O 1
ATOM 3075 N N . LYS A 1 395 ? 17.264 -9.780 -25.288 1.00 90.00 395 LYS A N 1
ATOM 3076 C CA . LYS A 1 395 ? 18.399 -9.031 -25.828 1.00 90.00 395 LYS A CA 1
ATOM 3077 C C . LYS A 1 395 ? 18.361 -8.957 -27.352 1.00 90.00 395 LYS A C 1
ATOM 3079 O O . LYS A 1 395 ? 17.879 -9.876 -28.017 1.00 90.00 395 LYS A O 1
ATOM 3084 N N . GLY A 1 396 ? 18.896 -7.869 -27.890 1.00 91.19 396 GLY A N 1
ATOM 3085 C CA . GLY A 1 396 ? 19.262 -7.713 -29.295 1.00 91.19 396 GLY A CA 1
ATOM 3086 C C . GLY A 1 396 ? 20.756 -7.426 -29.441 1.00 91.19 396 GLY A C 1
ATOM 3087 O O . GLY A 1 396 ? 21.502 -7.424 -28.458 1.00 91.19 396 GLY A O 1
ATOM 3088 N N . ILE A 1 397 ? 21.198 -7.204 -30.679 1.00 92.38 397 ILE A N 1
ATOM 3089 C CA . ILE A 1 397 ? 22.617 -7.010 -30.995 1.00 92.38 397 ILE A CA 1
ATOM 3090 C C . ILE A 1 397 ? 22.837 -5.597 -31.531 1.00 92.38 397 ILE A C 1
ATOM 3092 O O . ILE A 1 397 ? 22.178 -5.179 -32.481 1.00 92.38 397 ILE A O 1
ATOM 3096 N N . LEU A 1 398 ? 23.815 -4.889 -30.969 1.00 93.38 398 LEU A N 1
ATOM 3097 C CA . LEU A 1 398 ? 24.386 -3.679 -31.547 1.00 93.38 398 LEU A CA 1
ATOM 3098 C C . LEU A 1 398 ? 25.755 -3.997 -32.153 1.00 93.38 398 LEU A C 1
ATOM 3100 O O . LEU A 1 398 ? 26.654 -4.477 -31.469 1.00 93.38 398 LEU A O 1
ATOM 3104 N N . GLU A 1 399 ? 25.926 -3.673 -33.427 1.00 93.62 399 GLU A N 1
ATOM 3105 C CA . GLU A 1 399 ? 27.220 -3.594 -34.094 1.00 93.62 399 GLU A CA 1
ATOM 3106 C C . GLU A 1 399 ? 27.613 -2.119 -34.232 1.00 93.62 399 GLU A C 1
ATOM 3108 O O . GLU A 1 399 ? 26.973 -1.366 -34.967 1.00 93.62 399 GLU A O 1
ATOM 3113 N N . LEU A 1 400 ? 28.669 -1.719 -33.529 1.00 92.56 400 LEU A N 1
ATOM 3114 C CA . LEU A 1 400 ? 29.218 -0.369 -33.550 1.00 92.56 400 LEU A CA 1
ATOM 3115 C C . LEU A 1 400 ? 30.575 -0.366 -34.257 1.00 92.56 400 LEU A C 1
ATOM 3117 O O . LEU A 1 400 ? 31.494 -1.060 -33.826 1.00 92.56 400 LEU A O 1
ATOM 3121 N N . ASP A 1 401 ? 30.704 0.438 -35.307 1.00 91.31 401 ASP A N 1
ATOM 3122 C CA . ASP A 1 401 ? 31.952 0.669 -36.030 1.00 91.31 401 ASP A CA 1
ATOM 3123 C C . ASP A 1 401 ? 32.426 2.119 -35.854 1.00 91.31 401 ASP A C 1
ATOM 3125 O O . ASP A 1 401 ? 31.692 3.054 -36.172 1.00 91.31 401 ASP A O 1
ATOM 3129 N N . THR A 1 402 ? 33.642 2.331 -35.351 1.00 90.19 402 THR A N 1
ATOM 3130 C CA . THR A 1 402 ? 34.224 3.669 -35.176 1.00 90.19 402 THR A CA 1
ATOM 3131 C C . THR A 1 402 ? 35.535 3.827 -35.939 1.00 90.19 402 THR A C 1
ATOM 3133 O O . THR A 1 402 ? 36.432 2.976 -35.915 1.00 90.19 402 THR A O 1
ATOM 3136 N N . ARG A 1 403 ? 35.664 4.964 -36.629 1.00 88.44 403 ARG A N 1
ATOM 3137 C CA . ARG A 1 403 ? 36.871 5.358 -37.360 1.00 88.44 403 ARG A CA 1
ATOM 3138 C C . ARG A 1 403 ? 37.329 6.749 -36.888 1.00 88.44 403 ARG A C 1
ATOM 3140 O O . ARG A 1 403 ? 36.555 7.695 -36.982 1.00 88.44 403 ARG A O 1
ATOM 3147 N N . PRO A 1 404 ? 38.557 6.892 -36.353 1.00 85.50 404 PRO A N 1
ATOM 3148 C CA . PRO A 1 404 ? 39.493 5.815 -36.047 1.00 85.50 404 PRO A CA 1
ATOM 3149 C C . PRO A 1 404 ? 39.021 5.016 -34.808 1.00 85.50 404 PRO A C 1
ATOM 3151 O O . PRO A 1 404 ? 38.295 5.555 -33.978 1.00 85.50 404 PRO A O 1
ATOM 3154 N N . PRO A 1 405 ? 39.470 3.760 -34.632 1.00 80.12 405 PRO A N 1
ATOM 3155 C CA . PRO A 1 405 ? 39.117 2.957 -33.455 1.00 80.12 405 PRO A CA 1
ATOM 3156 C C . PRO A 1 405 ? 39.756 3.460 -32.156 1.00 80.12 405 PRO A C 1
ATOM 3158 O O . PRO A 1 405 ? 39.253 3.221 -31.062 1.00 80.12 405 PRO A O 1
ATOM 3161 N N . LYS A 1 406 ? 40.925 4.103 -32.264 1.00 85.75 406 LYS A N 1
ATOM 3162 C CA . LYS A 1 406 ? 41.698 4.580 -31.115 1.00 85.75 406 LYS A CA 1
ATOM 3163 C C . LYS A 1 406 ? 41.227 5.963 -30.687 1.00 85.75 406 LYS A C 1
ATOM 3165 O O . LYS A 1 406 ? 40.846 6.780 -31.519 1.00 85.75 406 LYS A O 1
ATOM 3170 N N . ASN A 1 407 ? 41.359 6.225 -29.391 1.00 88.31 407 ASN A N 1
ATOM 3171 C CA . ASN A 1 407 ? 40.996 7.479 -28.733 1.00 88.31 407 ASN A CA 1
ATOM 3172 C C . ASN A 1 407 ? 39.501 7.831 -28.788 1.00 88.31 407 ASN A C 1
ATOM 3174 O O . ASN A 1 407 ? 39.140 9.000 -28.658 1.00 88.31 407 ASN A O 1
ATOM 3178 N N . VAL A 1 408 ? 38.645 6.826 -28.977 1.00 90.69 408 VAL A N 1
ATOM 3179 C CA . VAL A 1 408 ? 37.199 6.951 -28.813 1.00 90.69 408 VAL A CA 1
ATOM 3180 C C . VAL A 1 408 ? 36.818 6.300 -27.489 1.00 90.69 408 VAL A C 1
ATOM 3182 O O . VAL A 1 408 ? 37.140 5.134 -27.258 1.00 90.69 408 VAL A O 1
ATOM 3185 N N . THR A 1 409 ? 36.133 7.034 -26.619 1.00 92.06 409 THR A N 1
ATOM 3186 C CA . THR A 1 409 ? 35.435 6.467 -25.460 1.00 92.06 409 THR A CA 1
ATOM 3187 C C . THR A 1 409 ? 33.957 6.344 -25.786 1.00 92.06 409 THR A C 1
ATOM 3189 O O . THR A 1 409 ? 33.386 7.277 -26.350 1.00 92.06 409 THR A O 1
ATOM 3192 N N . ALA A 1 410 ? 33.347 5.219 -25.424 1.00 92.75 410 ALA A N 1
ATOM 3193 C CA . ALA A 1 410 ? 31.935 4.955 -25.659 1.00 92.75 410 ALA A CA 1
ATOM 3194 C C . ALA A 1 410 ? 31.190 4.758 -24.341 1.00 92.75 410 ALA A C 1
ATOM 3196 O O . ALA A 1 410 ? 31.702 4.108 -23.428 1.00 92.75 410 ALA A O 1
ATOM 3197 N N . GLN A 1 411 ? 29.972 5.280 -24.271 1.00 95.00 411 GLN A N 1
ATOM 3198 C CA . GLN A 1 411 ? 29.008 5.005 -23.219 1.00 95.00 411 GLN A CA 1
ATOM 3199 C C . GLN A 1 411 ? 27.673 4.610 -23.844 1.00 95.00 411 GLN A C 1
ATOM 3201 O O . GLN A 1 411 ? 27.235 5.241 -24.802 1.00 95.00 411 GLN A O 1
ATOM 3206 N N . ILE A 1 412 ? 27.027 3.580 -23.301 1.00 94.31 412 ILE A N 1
ATOM 3207 C CA . ILE A 1 412 ? 25.620 3.281 -23.587 1.00 94.31 412 ILE A CA 1
ATOM 3208 C C . ILE A 1 412 ? 24.846 3.408 -22.288 1.00 94.31 412 ILE A C 1
ATOM 3210 O O . ILE A 1 412 ? 25.256 2.841 -21.277 1.00 94.31 412 ILE A O 1
ATOM 3214 N N . ASP A 1 413 ? 23.765 4.182 -22.305 1.00 93.31 413 ASP A N 1
ATOM 3215 C CA . ASP A 1 413 ? 22.921 4.463 -21.136 1.00 93.31 413 ASP A CA 1
ATOM 3216 C C . ASP A 1 413 ? 23.738 4.898 -19.904 1.00 93.31 413 ASP A C 1
ATOM 3218 O O . ASP A 1 413 ? 23.527 4.432 -18.781 1.00 93.31 413 ASP A O 1
ATOM 3222 N N . ASN A 1 414 ? 24.712 5.788 -20.128 1.00 91.81 414 ASN A N 1
ATOM 3223 C CA . ASN A 1 414 ? 25.676 6.283 -19.136 1.00 91.81 414 ASN A CA 1
ATOM 3224 C C . ASN A 1 414 ? 26.657 5.231 -18.574 1.00 91.81 414 ASN A C 1
ATOM 3226 O O . ASN A 1 414 ? 27.352 5.499 -17.591 1.00 91.81 414 ASN A O 1
ATOM 3230 N N . GLN A 1 415 ? 26.751 4.041 -19.172 1.00 92.81 415 GLN A N 1
ATOM 3231 C CA . GLN A 1 415 ? 27.716 3.008 -18.792 1.00 92.81 415 GLN A CA 1
ATOM 3232 C C . GLN A 1 415 ? 28.867 2.936 -19.795 1.00 92.81 415 GLN A C 1
ATOM 3234 O O . GLN A 1 415 ? 28.649 2.763 -20.991 1.00 92.81 415 GLN A O 1
ATOM 3239 N N . ASN A 1 416 ? 30.106 3.041 -19.303 1.00 91.75 416 ASN A N 1
ATOM 3240 C CA . ASN A 1 416 ? 31.310 2.955 -20.132 1.00 91.75 416 ASN A CA 1
ATOM 3241 C C . ASN A 1 416 ? 31.432 1.592 -20.816 1.00 91.75 416 ASN A C 1
ATOM 3243 O O . ASN A 1 416 ? 31.337 0.549 -20.170 1.00 91.75 416 ASN A O 1
ATOM 3247 N N . ILE A 1 417 ? 31.764 1.617 -22.103 1.00 88.31 417 ILE A N 1
ATOM 3248 C CA . ILE A 1 417 ? 32.051 0.432 -22.902 1.00 88.31 417 ILE A CA 1
ATOM 3249 C C . ILE A 1 417 ? 33.491 0.485 -23.380 1.00 88.31 417 ILE A C 1
ATOM 3251 O O . ILE A 1 417 ? 33.980 1.500 -23.881 1.00 88.31 417 ILE A O 1
ATOM 3255 N N . LEU A 1 418 ? 34.166 -0.653 -23.259 1.00 83.31 418 LEU A N 1
ATOM 3256 C CA . LEU A 1 418 ? 35.481 -0.837 -23.840 1.00 83.31 418 LEU A CA 1
ATOM 3257 C C . LEU A 1 418 ? 35.339 -1.170 -25.328 1.00 83.31 418 LEU A C 1
ATOM 3259 O O . LEU A 1 418 ? 34.888 -2.257 -25.688 1.00 83.31 418 LEU A O 1
ATOM 3263 N N . LEU A 1 419 ? 35.768 -0.250 -26.188 1.00 82.25 419 LEU A N 1
ATOM 3264 C CA . LEU A 1 419 ? 35.899 -0.517 -27.617 1.00 82.25 419 LEU A CA 1
ATOM 3265 C C . LEU A 1 419 ? 37.149 -1.376 -27.844 1.00 82.25 419 LEU A C 1
ATOM 3267 O O . LEU A 1 419 ? 38.270 -0.947 -27.576 1.00 82.25 419 LEU A O 1
ATOM 3271 N N . GLN A 1 420 ? 36.956 -2.618 -28.289 1.00 69.00 420 GLN A N 1
ATOM 3272 C CA . GLN A 1 420 ? 38.047 -3.592 -28.441 1.00 69.00 420 GLN A CA 1
ATOM 3273 C C . GLN A 1 420 ? 38.735 -3.511 -29.816 1.00 69.00 420 GLN A C 1
ATOM 3275 O O . GLN A 1 420 ? 39.884 -3.926 -29.961 1.00 69.00 420 GLN A O 1
ATOM 3280 N N . ALA A 1 421 ? 38.047 -2.968 -30.822 1.00 74.44 421 ALA A N 1
ATOM 3281 C CA . ALA A 1 421 ? 38.520 -2.786 -32.194 1.00 74.44 421 ALA A CA 1
ATOM 3282 C C . ALA A 1 421 ? 37.692 -1.688 -32.890 1.00 74.44 421 ALA A C 1
ATOM 3284 O O . ALA A 1 421 ? 36.839 -1.070 -32.257 1.00 74.44 421 ALA A O 1
ATOM 3285 N N . SER A 1 422 ? 37.911 -1.465 -34.194 1.00 73.94 422 SER A N 1
ATOM 3286 C CA . SER A 1 422 ? 37.037 -0.583 -34.991 1.00 73.94 422 SER A CA 1
ATOM 3287 C C . SER A 1 422 ? 35.597 -1.046 -34.947 1.00 73.94 422 SER A C 1
ATOM 3289 O O . SER A 1 422 ? 34.722 -0.235 -34.703 1.00 73.94 422 SER A O 1
ATOM 3291 N N . LYS A 1 423 ? 35.375 -2.359 -35.037 1.00 86.94 423 LYS A N 1
ATOM 3292 C CA . LYS A 1 423 ? 34.065 -2.985 -34.914 1.00 86.94 423 LYS A CA 1
ATOM 3293 C C . LYS A 1 423 ? 33.907 -3.658 -33.551 1.00 86.94 423 LYS A C 1
ATOM 3295 O O . LYS A 1 423 ? 34.672 -4.559 -33.214 1.00 86.94 423 LYS A O 1
ATOM 3300 N N . THR A 1 424 ? 32.892 -3.248 -32.799 1.00 89.75 424 THR A N 1
ATOM 3301 C CA . THR A 1 424 ? 32.513 -3.793 -31.489 1.00 89.75 424 THR A CA 1
ATOM 3302 C C . THR A 1 424 ? 31.078 -4.317 -31.562 1.00 89.75 424 THR A C 1
ATOM 3304 O O . THR A 1 424 ? 30.190 -3.624 -32.051 1.00 89.75 424 THR A O 1
ATOM 3307 N N . ILE A 1 425 ? 30.851 -5.550 -31.104 1.00 90.88 425 ILE A N 1
ATOM 3308 C CA . ILE A 1 425 ? 29.521 -6.175 -31.048 1.00 90.88 425 ILE A CA 1
ATOM 3309 C C . ILE A 1 425 ? 29.099 -6.261 -29.584 1.00 90.88 425 ILE A C 1
ATOM 3311 O O . ILE A 1 425 ? 29.858 -6.758 -28.755 1.00 90.88 425 ILE A O 1
ATOM 3315 N N . LEU A 1 426 ? 27.900 -5.776 -29.276 1.00 90.94 426 LEU A N 1
ATOM 3316 C CA . LEU A 1 426 ? 27.352 -5.708 -27.926 1.00 90.94 426 LEU A CA 1
ATOM 3317 C C . LEU A 1 426 ? 25.971 -6.357 -27.898 1.00 90.94 426 LEU A C 1
ATOM 3319 O O . LEU A 1 426 ? 25.148 -6.116 -28.780 1.00 90.94 426 LEU A O 1
ATOM 3323 N N . GLU A 1 427 ? 25.708 -7.153 -26.865 1.00 91.19 427 GLU A N 1
ATOM 3324 C CA . GLU A 1 427 ? 24.353 -7.596 -26.550 1.00 91.19 427 GLU A CA 1
ATOM 3325 C C . GLU A 1 427 ? 23.717 -6.606 -25.585 1.00 91.19 427 GLU A C 1
ATOM 3327 O O . GLU A 1 427 ? 24.218 -6.403 -24.476 1.00 91.19 427 GLU A O 1
ATOM 3332 N N . LEU A 1 428 ? 22.599 -6.022 -25.993 1.00 91.62 428 LEU A N 1
ATOM 3333 C CA . LEU A 1 428 ? 21.874 -5.033 -25.205 1.00 91.62 428 LEU A CA 1
ATOM 3334 C C . LEU A 1 428 ? 20.450 -5.530 -24.955 1.00 91.62 428 LEU A C 1
ATOM 3336 O O . LEU A 1 428 ? 19.913 -6.251 -25.803 1.00 91.62 428 LEU A O 1
ATOM 3340 N N . PRO A 1 429 ? 19.823 -5.179 -23.818 1.00 91.25 429 PRO A N 1
ATOM 3341 C CA . PRO A 1 429 ? 18.386 -5.366 -23.640 1.00 91.25 429 PRO A CA 1
ATOM 3342 C C . PRO A 1 429 ? 17.604 -4.776 -24.822 1.00 91.25 429 PRO A C 1
ATOM 3344 O O . PRO A 1 429 ? 18.076 -3.868 -25.491 1.00 91.25 429 PRO A O 1
ATOM 3347 N N . VAL A 1 430 ? 16.419 -5.295 -25.126 1.00 91.62 430 VAL A N 1
ATOM 3348 C CA . VAL A 1 430 ? 15.559 -4.656 -26.132 1.00 91.62 430 VAL A CA 1
ATOM 3349 C C . VAL A 1 430 ? 14.935 -3.384 -25.560 1.00 91.62 430 VAL A C 1
ATOM 3351 O O . VAL A 1 430 ? 14.547 -3.344 -24.391 1.00 91.62 430 VAL A O 1
ATOM 3354 N N . GLY A 1 431 ? 14.792 -2.357 -26.392 1.00 90.19 431 GLY A N 1
ATOM 3355 C CA . GLY A 1 431 ? 14.274 -1.057 -25.976 1.00 90.19 431 GLY A CA 1
ATOM 3356 C C . GLY A 1 431 ? 15.064 0.107 -26.557 1.00 90.19 431 GLY A C 1
ATOM 3357 O O . GLY A 1 431 ? 15.825 -0.054 -27.509 1.00 90.19 431 GLY A O 1
ATOM 3358 N N . ASN A 1 432 ? 14.835 1.292 -25.999 1.00 92.06 432 ASN A N 1
ATOM 3359 C CA . ASN A 1 432 ? 15.541 2.507 -26.385 1.00 92.06 432 ASN A CA 1
ATOM 3360 C C . ASN A 1 432 ? 16.850 2.607 -25.606 1.00 92.06 432 ASN A C 1
ATOM 3362 O O . ASN A 1 432 ? 16.860 2.385 -24.396 1.00 92.06 432 ASN A O 1
ATOM 3366 N N . HIS A 1 433 ? 17.907 2.995 -26.302 1.00 93.69 433 HIS A N 1
ATOM 3367 C CA . HIS A 1 433 ? 19.241 3.187 -25.759 1.00 93.69 433 HIS A CA 1
ATOM 3368 C C . HIS A 1 433 ? 19.822 4.501 -26.266 1.00 93.69 433 HIS A C 1
ATOM 3370 O O . HIS A 1 433 ? 19.510 4.937 -27.379 1.00 93.69 433 HIS A O 1
ATOM 3376 N N . THR A 1 434 ? 20.710 5.097 -25.481 1.00 95.06 434 THR A N 1
ATOM 3377 C CA . THR A 1 434 ? 21.502 6.259 -25.898 1.00 95.06 434 THR A CA 1
ATOM 3378 C C . THR A 1 434 ? 22.955 5.838 -26.038 1.00 95.06 434 THR A C 1
ATOM 3380 O O . THR A 1 434 ? 23.511 5.245 -25.118 1.00 95.06 434 THR A O 1
ATOM 3383 N N . LEU A 1 435 ? 23.570 6.133 -27.184 1.00 95.25 435 LEU A N 1
ATOM 3384 C CA . LEU A 1 435 ? 24.997 5.937 -27.423 1.00 95.25 435 LEU A CA 1
ATOM 3385 C C . LEU A 1 435 ? 25.703 7.291 -27.420 1.00 95.25 435 LEU A C 1
ATOM 3387 O O . LEU A 1 435 ? 25.442 8.121 -28.289 1.00 95.25 435 LEU A O 1
ATOM 3391 N N . ASP A 1 436 ? 26.647 7.453 -26.501 1.00 94.44 436 ASP A N 1
ATOM 3392 C CA . ASP A 1 436 ? 27.550 8.594 -26.418 1.00 94.44 436 ASP A CA 1
ATOM 3393 C C . ASP A 1 436 ? 28.967 8.169 -26.791 1.00 94.44 436 ASP A C 1
ATOM 3395 O O . ASP A 1 436 ? 29.551 7.256 -26.205 1.00 94.44 436 ASP A O 1
ATOM 3399 N N . LEU A 1 437 ? 29.548 8.855 -27.765 1.00 93.25 437 LEU A N 1
ATOM 3400 C CA . LEU A 1 437 ? 30.924 8.669 -28.196 1.00 93.25 437 LEU A CA 1
ATOM 3401 C C . LEU A 1 437 ? 31.685 9.978 -28.035 1.00 93.25 437 LEU A C 1
ATOM 3403 O O . LEU A 1 437 ? 31.216 11.043 -28.443 1.00 93.25 437 LEU A O 1
ATOM 3407 N N . VAL A 1 438 ? 32.899 9.892 -27.503 1.00 92.69 438 VAL A N 1
ATOM 3408 C CA . VAL A 1 438 ? 33.822 11.024 -27.416 1.00 92.69 438 VAL A CA 1
ATOM 3409 C C . VAL A 1 438 ? 35.136 10.623 -28.056 1.00 92.69 438 VAL A C 1
ATOM 3411 O O . VAL A 1 438 ? 35.792 9.686 -27.608 1.00 92.69 438 VAL A O 1
ATOM 3414 N N . PHE A 1 439 ? 35.520 11.333 -29.109 1.00 91.44 439 PHE A N 1
ATOM 3415 C CA . PHE A 1 439 ? 36.801 11.177 -29.778 1.00 91.44 439 PHE A CA 1
ATOM 3416 C C . PHE A 1 439 ? 37.744 12.304 -29.368 1.00 91.44 439 PHE A C 1
ATOM 3418 O O . PHE A 1 439 ? 37.398 13.477 -29.505 1.00 91.44 439 PHE A O 1
ATOM 3425 N N . ILE A 1 440 ? 38.944 11.952 -28.905 1.00 89.31 440 ILE A N 1
ATOM 3426 C CA . ILE A 1 440 ? 39.970 12.915 -28.488 1.00 89.31 440 ILE A CA 1
ATOM 3427 C C . ILE A 1 440 ? 41.262 12.640 -29.259 1.00 89.31 440 ILE A C 1
ATOM 3429 O O . ILE A 1 440 ? 41.868 11.582 -29.129 1.00 89.31 440 ILE A O 1
ATOM 3433 N N . ALA A 1 441 ? 41.737 13.594 -30.050 1.00 86.56 441 ALA A N 1
ATOM 3434 C CA . ALA A 1 441 ? 43.035 13.493 -30.710 1.00 86.56 441 ALA A CA 1
ATOM 3435 C C . ALA A 1 441 ? 43.767 14.832 -30.658 1.00 86.56 441 ALA A C 1
ATOM 3437 O O . ALA A 1 441 ? 43.339 15.808 -31.271 1.00 86.56 441 ALA A O 1
ATOM 3438 N N . ASN A 1 442 ? 44.908 14.859 -29.964 1.00 84.44 442 ASN A N 1
ATOM 3439 C CA . ASN A 1 442 ? 45.660 16.083 -29.678 1.00 84.44 442 ASN A CA 1
ATOM 3440 C C . ASN A 1 442 ? 44.744 17.125 -28.998 1.00 84.44 442 ASN A C 1
ATOM 3442 O O . ASN A 1 442 ? 44.131 16.819 -27.982 1.00 84.44 442 ASN A O 1
ATOM 3446 N N . GLU A 1 443 ? 44.617 18.327 -29.565 1.00 80.62 443 GLU A N 1
ATOM 3447 C CA . GLU A 1 443 ? 43.736 19.400 -29.074 1.00 80.62 443 GLU A CA 1
ATOM 3448 C C . GLU A 1 443 ? 42.295 19.310 -29.618 1.00 80.62 443 GLU A C 1
ATOM 3450 O O . GLU A 1 443 ? 41.456 20.155 -29.312 1.00 80.62 443 GLU A O 1
ATOM 3455 N N . TYR A 1 444 ? 41.981 18.298 -30.434 1.00 80.38 444 TYR A N 1
ATOM 3456 C CA . TYR A 1 444 ? 40.660 18.125 -31.036 1.00 80.38 444 TYR A CA 1
ATOM 3457 C C . TYR A 1 444 ? 39.801 17.160 -30.216 1.00 80.38 444 TYR A C 1
ATOM 3459 O O . TYR A 1 444 ? 40.187 16.013 -29.994 1.00 80.38 444 TYR A O 1
ATOM 3467 N N . THR A 1 445 ? 38.613 17.617 -29.816 1.00 85.69 445 THR A N 1
ATOM 3468 C CA . THR A 1 445 ? 37.580 16.791 -29.177 1.00 85.69 445 THR A CA 1
ATOM 3469 C C . THR A 1 445 ? 36.306 16.844 -30.009 1.00 85.69 445 THR A C 1
ATOM 3471 O O . THR A 1 445 ? 35.811 17.929 -30.306 1.00 85.69 445 THR A O 1
ATOM 3474 N N . SER A 1 446 ? 35.768 15.680 -30.364 1.00 88.31 446 SER A N 1
ATOM 3475 C CA . SER A 1 446 ? 34.467 15.539 -31.017 1.00 88.31 446 SER A CA 1
ATOM 3476 C C . SER A 1 446 ? 33.566 14.656 -30.170 1.00 88.31 446 SER A C 1
ATOM 3478 O O . SER A 1 446 ? 34.021 13.675 -29.587 1.00 88.31 446 SER A O 1
ATOM 3480 N N . THR A 1 447 ? 32.288 15.006 -30.094 1.00 91.75 447 THR A N 1
ATOM 3481 C CA . THR A 1 447 ? 31.282 14.210 -29.381 1.00 91.75 447 THR A CA 1
ATOM 3482 C C . THR A 1 447 ? 30.198 13.784 -30.354 1.00 91.75 447 THR A C 1
ATOM 3484 O O . THR A 1 447 ? 29.920 14.495 -31.316 1.00 91.75 447 THR A O 1
ATOM 3487 N N . TRP A 1 448 ? 29.586 12.634 -30.128 1.00 92.25 448 TRP A N 1
ATOM 3488 C CA . TRP A 1 448 ? 28.513 12.104 -30.958 1.00 92.25 448 TRP A CA 1
ATOM 3489 C C . TRP A 1 448 ? 27.523 11.401 -30.035 1.00 92.25 448 TRP A C 1
ATOM 3491 O O . TRP A 1 448 ? 27.933 10.543 -29.262 1.00 92.25 448 TRP A O 1
ATOM 3501 N N . THR A 1 449 ? 26.254 11.795 -30.091 1.00 92.88 449 THR A N 1
ATOM 3502 C CA . THR A 1 449 ? 25.196 11.275 -29.213 1.00 92.88 449 THR A CA 1
ATOM 3503 C C . THR A 1 449 ? 23.994 10.916 -30.063 1.00 92.88 449 THR A C 1
ATOM 3505 O O . THR A 1 449 ? 23.482 11.778 -30.779 1.00 92.88 449 THR A O 1
ATOM 3508 N N . GLU A 1 450 ? 23.527 9.674 -29.983 1.00 91.19 450 GLU A N 1
ATOM 3509 C CA . GLU A 1 450 ? 22.355 9.218 -30.731 1.00 91.19 450 GLU A CA 1
ATOM 3510 C C . GLU A 1 450 ? 21.486 8.276 -29.901 1.00 91.19 450 GLU A C 1
ATOM 3512 O O . GLU A 1 450 ? 21.983 7.385 -29.211 1.00 91.19 450 GLU A O 1
ATOM 3517 N N . GLU A 1 451 ? 20.172 8.468 -29.998 1.00 94.38 451 GLU A N 1
ATOM 3518 C CA . GLU A 1 451 ? 19.181 7.528 -29.485 1.00 94.38 451 GLU A CA 1
ATOM 3519 C C . GLU A 1 451 ? 18.866 6.480 -30.552 1.00 94.38 451 GLU A C 1
ATOM 3521 O O . GLU A 1 451 ? 18.643 6.804 -31.721 1.00 94.38 451 GLU A O 1
ATOM 3526 N N . PHE A 1 452 ? 18.816 5.215 -30.153 1.00 93.31 452 PHE A N 1
ATOM 3527 C CA . PHE A 1 452 ? 18.514 4.101 -31.042 1.00 93.31 452 PHE A CA 1
ATOM 3528 C C . PHE A 1 452 ? 17.651 3.057 -30.336 1.00 93.31 452 PHE A C 1
ATOM 3530 O O . PHE A 1 452 ? 17.564 3.014 -29.111 1.00 93.31 452 PHE A O 1
ATOM 3537 N N . ILE A 1 453 ? 16.994 2.205 -31.123 1.00 91.81 453 ILE A N 1
ATOM 3538 C CA . ILE A 1 453 ? 16.138 1.133 -30.610 1.00 91.81 453 ILE A CA 1
ATOM 3539 C C . ILE A 1 453 ? 16.798 -0.211 -30.909 1.00 91.81 453 ILE A C 1
ATOM 3541 O O . ILE A 1 453 ? 17.152 -0.495 -32.055 1.00 91.81 453 ILE A O 1
ATOM 3545 N N . VAL A 1 454 ? 16.937 -1.048 -29.886 1.00 92.81 454 VAL A N 1
ATOM 3546 C CA . VAL A 1 454 ? 17.352 -2.448 -29.998 1.00 92.81 454 VAL A CA 1
ATOM 3547 C C . VAL A 1 454 ? 16.103 -3.320 -30.033 1.00 92.81 454 VAL A C 1
ATOM 3549 O O . VAL A 1 454 ? 15.236 -3.226 -29.162 1.00 92.81 454 VAL A O 1
ATOM 3552 N N . ARG A 1 455 ? 15.999 -4.171 -31.054 1.00 89.69 455 ARG A N 1
ATOM 3553 C CA . ARG A 1 455 ? 14.859 -5.073 -31.271 1.00 89.69 455 ARG A CA 1
ATOM 3554 C C . ARG A 1 455 ? 15.279 -6.526 -31.069 1.00 89.69 455 ARG A C 1
ATOM 3556 O O . ARG A 1 455 ? 16.449 -6.877 -31.220 1.00 89.69 455 ARG A O 1
ATOM 3563 N N . GLU A 1 456 ? 14.322 -7.372 -30.698 1.00 87.94 456 GLU A N 1
ATOM 3564 C CA . GLU A 1 456 ? 14.580 -8.794 -30.460 1.00 87.94 456 GLU A CA 1
ATOM 3565 C C . GLU A 1 456 ? 15.112 -9.461 -31.733 1.00 87.94 456 GLU A C 1
ATOM 3567 O O . GLU A 1 456 ? 14.500 -9.342 -32.792 1.00 87.94 456 GLU A O 1
ATOM 3572 N N . LYS A 1 457 ? 16.227 -10.199 -31.611 1.00 81.75 457 LYS A N 1
ATOM 3573 C CA . LYS A 1 457 ? 16.861 -10.969 -32.705 1.00 81.75 457 LYS A CA 1
ATOM 3574 C C . LYS A 1 457 ? 17.259 -10.142 -33.936 1.00 81.75 457 LYS A C 1
ATOM 3576 O O . LYS A 1 457 ? 17.663 -10.717 -34.945 1.00 81.75 457 LYS A O 1
ATOM 3581 N N . GLU A 1 458 ? 17.202 -8.818 -33.855 1.00 87.19 458 GLU A N 1
ATOM 3582 C CA . GLU A 1 458 ? 17.686 -7.921 -34.896 1.00 87.19 458 GLU A CA 1
ATOM 3583 C C . GLU A 1 458 ? 19.077 -7.387 -34.548 1.00 87.19 458 GLU A C 1
ATOM 3585 O O . GLU A 1 458 ? 19.475 -7.297 -33.382 1.00 87.19 458 GLU A O 1
ATOM 3590 N N . MET A 1 459 ? 19.826 -7.039 -35.594 1.00 90.50 459 MET A N 1
ATOM 3591 C CA . MET A 1 459 ? 21.134 -6.409 -35.480 1.00 90.50 459 MET A CA 1
ATOM 3592 C C . MET A 1 459 ? 21.022 -4.940 -35.872 1.00 90.50 459 MET A C 1
ATOM 3594 O O . MET A 1 459 ? 20.877 -4.616 -37.053 1.00 90.50 459 MET A O 1
ATOM 3598 N N . THR A 1 460 ? 21.144 -4.056 -34.888 1.00 93.00 460 THR A N 1
ATOM 3599 C CA . THR A 1 460 ? 21.281 -2.617 -35.116 1.00 93.00 460 THR A CA 1
ATOM 3600 C C . THR A 1 460 ? 22.728 -2.327 -35.497 1.00 93.00 460 THR A C 1
ATOM 3602 O O . THR A 1 460 ? 23.646 -2.746 -34.798 1.00 93.00 460 THR A O 1
ATOM 3605 N N . LYS A 1 461 ? 22.954 -1.628 -36.614 1.00 92.44 461 LYS A N 1
ATOM 3606 C CA . LYS A 1 461 ? 24.297 -1.254 -37.080 1.00 92.44 461 LYS A CA 1
ATOM 3607 C C . LYS A 1 461 ? 24.478 0.252 -37.002 1.00 92.44 461 LYS A C 1
ATOM 3609 O O . LYS A 1 461 ? 23.676 0.989 -37.568 1.00 92.44 461 LYS A O 1
ATOM 3614 N N . MET A 1 462 ? 25.551 0.695 -36.360 1.00 90.88 462 MET A N 1
ATOM 3615 C CA . MET A 1 462 ? 25.962 2.097 -36.322 1.00 90.88 462 MET A CA 1
ATOM 3616 C C . MET A 1 462 ? 27.421 2.214 -36.745 1.00 90.88 462 MET A C 1
ATOM 3618 O O . MET A 1 462 ? 28.265 1.448 -36.290 1.00 90.88 462 MET A O 1
ATOM 3622 N N . SER A 1 463 ? 27.715 3.171 -37.622 1.00 89.50 463 SER A N 1
ATOM 3623 C CA . SER A 1 463 ? 29.078 3.467 -38.061 1.00 89.50 463 SER A CA 1
ATOM 3624 C C . SER A 1 463 ? 29.335 4.962 -37.946 1.00 89.50 463 SER A C 1
ATOM 3626 O O . SER A 1 463 ? 28.552 5.768 -38.452 1.00 89.50 463 SER A O 1
ATOM 3628 N N . VAL A 1 464 ? 30.422 5.331 -37.272 1.00 90.06 464 VAL A N 1
ATOM 3629 C CA . VAL A 1 464 ? 30.811 6.722 -37.024 1.00 90.06 464 VAL A CA 1
ATOM 3630 C C . VAL A 1 464 ? 32.254 6.924 -37.463 1.00 90.06 464 VAL A C 1
ATOM 3632 O O . VAL A 1 464 ? 33.172 6.295 -36.943 1.00 90.06 464 VAL A O 1
ATOM 3635 N N . ASP A 1 465 ? 32.463 7.823 -38.421 1.00 90.19 465 ASP A N 1
ATOM 3636 C CA . ASP A 1 465 ? 33.792 8.200 -38.903 1.00 90.19 465 ASP A CA 1
ATOM 3637 C C . ASP A 1 465 ? 34.110 9.645 -38.501 1.00 90.19 465 ASP A C 1
ATOM 3639 O O . ASP A 1 465 ? 33.727 10.593 -39.183 1.00 90.19 465 ASP A O 1
ATOM 3643 N N . PHE A 1 466 ? 34.816 9.813 -37.383 1.00 88.88 466 PHE A N 1
ATOM 3644 C CA . PHE A 1 466 ? 35.229 11.107 -36.834 1.00 88.88 466 PHE A CA 1
ATOM 3645 C C . PHE A 1 466 ? 36.274 11.838 -37.691 1.00 88.88 466 PHE A C 1
ATOM 3647 O O . PHE A 1 466 ? 36.515 13.027 -37.472 1.00 88.88 466 PHE A O 1
ATOM 3654 N N . LEU A 1 467 ? 36.913 11.157 -38.651 1.00 86.06 467 LEU A N 1
ATOM 3655 C CA . LEU A 1 467 ? 37.845 11.787 -39.595 1.00 86.06 467 LEU A CA 1
ATOM 3656 C C . LEU A 1 467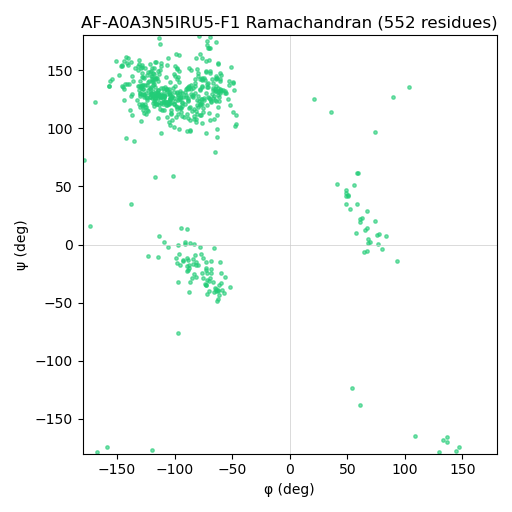 ? 37.149 12.228 -40.880 1.00 86.06 467 LEU A C 1
ATOM 3658 O O . LEU A 1 467 ? 37.729 12.996 -41.652 1.00 86.06 467 LEU A O 1
ATOM 3662 N N . SER A 1 468 ? 35.924 11.754 -41.112 1.00 88.81 468 SER A N 1
ATOM 3663 C CA . SER A 1 468 ? 35.146 12.149 -42.272 1.00 88.81 468 SER A CA 1
ATOM 3664 C C . SER A 1 468 ? 34.753 13.615 -42.166 1.00 88.81 468 SER A C 1
ATOM 3666 O O . SER A 1 468 ? 34.185 14.068 -41.168 1.00 88.81 468 SER A O 1
ATOM 3668 N N . ASN A 1 469 ? 35.031 14.341 -43.242 1.00 88.56 469 ASN A N 1
ATOM 3669 C CA . ASN A 1 469 ? 34.569 15.699 -43.428 1.00 88.56 469 ASN A CA 1
ATOM 3670 C C . ASN A 1 469 ? 33.287 15.693 -44.272 1.00 88.56 469 ASN A C 1
ATOM 3672 O O . ASN A 1 469 ? 33.184 14.947 -45.242 1.00 88.56 469 ASN A O 1
ATOM 3676 N N . VAL A 1 470 ? 32.338 16.543 -43.912 1.00 90.38 470 VAL A N 1
ATOM 3677 C CA . VAL A 1 470 ? 31.015 16.685 -44.512 1.00 90.38 470 VAL A CA 1
ATOM 3678 C C . VAL A 1 470 ? 30.865 18.133 -44.944 1.00 90.38 470 VAL A C 1
ATOM 3680 O O . VAL A 1 470 ? 31.055 19.048 -44.136 1.00 90.38 470 VAL A O 1
ATOM 3683 N N . MET A 1 471 ? 30.561 18.359 -46.220 1.00 91.06 471 MET A N 1
ATOM 3684 C CA . MET A 1 471 ? 30.312 19.709 -46.706 1.00 91.06 471 MET A CA 1
ATOM 3685 C C . MET A 1 471 ? 28.883 20.103 -46.342 1.00 91.06 471 MET A C 1
ATOM 3687 O O . MET A 1 471 ? 27.942 19.412 -46.724 1.00 91.06 471 MET A O 1
ATOM 3691 N N . ILE A 1 472 ? 28.704 21.216 -45.635 1.00 91.81 472 ILE A N 1
ATOM 3692 C CA . ILE A 1 472 ? 27.377 21.778 -45.367 1.00 91.81 472 ILE A CA 1
ATOM 3693 C C . ILE A 1 472 ? 27.297 23.220 -45.857 1.00 91.81 472 ILE A C 1
ATOM 3695 O O . ILE A 1 472 ? 28.262 23.981 -45.773 1.00 91.81 472 ILE A O 1
ATOM 3699 N N . THR A 1 473 ? 26.129 23.631 -46.340 1.00 94.44 473 THR A N 1
ATOM 3700 C CA . THR A 1 473 ? 25.876 25.037 -46.667 1.00 94.44 473 THR A CA 1
ATOM 3701 C C . THR A 1 473 ? 25.198 25.707 -45.481 1.00 94.44 473 THR A C 1
ATOM 3703 O O . THR A 1 473 ? 24.082 25.348 -45.122 1.00 94.44 473 THR A O 1
ATOM 3706 N N . ILE A 1 474 ? 25.832 26.711 -44.884 1.00 95.56 474 ILE A N 1
ATOM 3707 C CA . ILE A 1 474 ? 25.223 27.527 -43.830 1.00 95.56 474 ILE A CA 1
ATOM 3708 C C . ILE A 1 474 ? 24.628 28.771 -44.481 1.00 95.56 474 ILE A C 1
ATOM 3710 O O . ILE A 1 474 ? 25.355 29.570 -45.070 1.00 95.56 474 ILE A O 1
ATOM 3714 N N . ALA A 1 475 ? 23.315 28.946 -44.371 1.00 96.06 475 ALA A N 1
ATOM 3715 C CA . ALA A 1 475 ? 22.573 30.061 -44.954 1.00 96.06 475 ALA A CA 1
ATOM 3716 C C . ALA A 1 475 ? 21.701 30.751 -43.899 1.00 96.06 475 ALA A C 1
ATOM 3718 O O . ALA A 1 475 ? 21.292 30.130 -42.921 1.00 96.06 475 ALA A O 1
ATOM 3719 N N . SER A 1 476 ? 21.387 32.032 -44.097 1.00 95.69 476 SER A N 1
ATOM 3720 C CA . SER A 1 476 ? 20.490 32.759 -43.198 1.00 95.69 476 SER A CA 1
ATOM 3721 C C . SER A 1 476 ? 19.540 33.691 -43.931 1.00 95.69 476 SER A C 1
ATOM 3723 O O . SER A 1 476 ? 19.781 34.093 -45.070 1.00 95.69 476 SER A O 1
ATOM 3725 N N . ARG A 1 477 ? 18.460 34.061 -43.243 1.00 94.31 477 ARG A N 1
ATOM 3726 C CA . ARG A 1 477 ? 17.557 35.137 -43.645 1.00 94.31 477 ARG A CA 1
ATOM 3727 C C . ARG A 1 477 ? 17.331 36.090 -42.465 1.00 94.31 477 ARG A C 1
ATOM 3729 O O . ARG A 1 477 ? 16.765 35.643 -41.468 1.00 94.31 477 ARG A O 1
ATOM 3736 N N . PRO A 1 478 ? 17.706 37.379 -42.577 1.00 93.56 478 PRO A N 1
ATOM 3737 C CA . PRO A 1 478 ? 18.458 37.981 -43.684 1.00 93.56 478 PRO A CA 1
ATOM 3738 C C . PRO A 1 478 ? 19.925 37.500 -43.727 1.00 93.56 478 PRO A C 1
ATOM 3740 O O . PRO A 1 478 ? 20.413 36.838 -42.812 1.00 93.56 478 PRO A O 1
ATOM 3743 N N . ALA A 1 479 ? 20.614 37.818 -44.818 1.00 89.69 479 ALA A N 1
ATOM 3744 C CA . ALA A 1 479 ? 22.048 37.611 -45.038 1.00 89.69 479 ALA A CA 1
ATOM 3745 C C . ALA A 1 479 ? 22.646 38.938 -45.553 1.00 89.69 479 ALA A C 1
ATOM 3747 O O . ALA A 1 479 ? 21.887 39.723 -46.133 1.00 89.69 479 ALA A O 1
ATOM 3748 N N . PRO A 1 480 ? 23.952 39.222 -45.384 1.00 94.00 480 PRO A N 1
ATOM 3749 C CA . PRO A 1 480 ? 25.020 38.364 -44.855 1.00 94.00 480 PRO A CA 1
ATOM 3750 C C . PRO A 1 480 ? 25.181 38.428 -43.330 1.00 94.00 480 PRO A C 1
ATOM 3752 O O . PRO A 1 480 ? 25.231 39.513 -42.756 1.00 94.00 480 PRO A O 1
ATOM 3755 N N . TYR A 1 481 ? 25.303 37.275 -42.668 1.00 96.06 481 TYR A N 1
ATOM 3756 C CA . TYR A 1 481 ? 25.627 37.176 -41.237 1.00 96.06 481 TYR A CA 1
ATOM 3757 C C . TYR A 1 481 ? 26.928 36.394 -41.028 1.00 96.06 481 TYR A C 1
ATOM 3759 O O . TYR A 1 481 ? 27.193 35.437 -41.754 1.00 96.06 481 TYR A O 1
ATOM 3767 N N . HIS A 1 482 ? 27.723 36.780 -40.029 1.00 97.19 482 HIS A N 1
ATOM 3768 C CA . HIS A 1 482 ? 28.995 36.130 -39.714 1.00 97.19 482 HIS A CA 1
ATOM 3769 C C . HIS A 1 482 ? 28.787 34.741 -39.113 1.00 97.19 482 HIS A C 1
ATOM 3771 O O . HIS A 1 482 ? 27.928 34.553 -38.250 1.00 97.19 482 HIS A O 1
ATOM 3777 N N . ILE A 1 483 ? 29.613 33.785 -39.538 1.00 97.19 483 ILE A N 1
ATOM 3778 C CA . ILE A 1 483 ? 29.515 32.382 -39.127 1.00 97.19 483 ILE A CA 1
ATOM 3779 C C . ILE A 1 483 ? 30.548 32.069 -38.042 1.00 97.19 483 ILE A C 1
ATOM 3781 O O . ILE A 1 483 ? 31.740 32.357 -38.180 1.00 97.19 483 ILE A O 1
ATOM 3785 N N . PHE A 1 484 ? 30.081 31.433 -36.975 1.00 96.44 484 PHE A N 1
ATOM 3786 C CA . PHE A 1 484 ? 30.868 30.925 -35.864 1.00 96.44 484 PHE A CA 1
ATOM 3787 C C . PHE A 1 484 ? 30.632 29.418 -35.748 1.00 96.44 484 PHE A C 1
ATOM 3789 O O . PHE A 1 484 ? 29.492 28.954 -35.785 1.00 96.44 484 PHE A O 1
ATOM 3796 N N . ILE A 1 485 ? 31.712 28.658 -35.599 1.00 94.62 485 ILE A N 1
ATOM 3797 C CA . ILE A 1 485 ? 31.673 27.213 -35.351 1.00 94.62 485 ILE A CA 1
ATOM 3798 C C . ILE A 1 485 ? 32.457 26.957 -34.076 1.00 94.62 485 ILE A C 1
ATOM 3800 O O . ILE A 1 485 ? 33.587 27.421 -33.945 1.00 94.62 485 ILE A O 1
ATOM 3804 N N . ASP A 1 486 ? 31.830 26.277 -33.121 1.00 91.50 486 ASP A N 1
ATOM 3805 C CA . ASP A 1 486 ? 32.394 25.960 -31.806 1.00 91.50 486 ASP A CA 1
ATOM 3806 C C . ASP A 1 486 ? 32.971 27.197 -31.100 1.00 91.50 486 ASP A C 1
ATOM 3808 O O . ASP A 1 486 ? 34.034 27.170 -30.486 1.00 91.50 486 ASP A O 1
ATOM 3812 N N . ASN A 1 487 ? 32.225 28.304 -31.188 1.00 92.12 487 ASN A N 1
ATOM 3813 C CA . ASN A 1 487 ? 32.569 29.639 -30.677 1.00 92.12 487 ASN A CA 1
ATOM 3814 C C . ASN A 1 487 ? 33.736 30.345 -31.391 1.00 92.12 487 ASN A C 1
ATOM 3816 O O . ASN A 1 487 ? 34.108 31.450 -30.994 1.00 92.12 487 ASN A O 1
ATOM 3820 N N . VAL A 1 488 ? 34.280 29.768 -32.463 1.00 93.12 488 VAL A N 1
ATOM 3821 C CA . VAL A 1 488 ? 35.351 30.365 -33.267 1.00 93.12 488 VAL A CA 1
ATOM 3822 C C . VAL A 1 488 ? 34.765 31.012 -34.517 1.00 93.12 488 VAL A C 1
ATOM 3824 O O . VAL A 1 488 ? 34.089 30.356 -35.316 1.00 93.12 488 VAL A O 1
ATOM 3827 N N . GLN A 1 489 ? 35.038 32.306 -34.705 1.00 94.81 489 GLN A N 1
ATOM 3828 C CA . GLN A 1 489 ? 34.651 33.020 -35.920 1.00 94.81 489 GLN A CA 1
ATOM 3829 C C . GLN A 1 489 ? 35.406 32.458 -37.119 1.00 94.81 489 GLN A C 1
ATOM 3831 O O . GLN A 1 489 ? 36.634 32.383 -37.114 1.00 94.81 489 GLN A O 1
ATOM 3836 N N . GLN A 1 490 ? 34.668 32.098 -38.160 1.00 95.75 490 GLN A N 1
ATOM 3837 C CA . GLN A 1 490 ? 35.260 31.569 -39.376 1.00 95.75 490 GLN A CA 1
ATOM 3838 C C . GLN A 1 490 ? 35.700 32.715 -40.284 1.00 95.75 490 GLN A C 1
ATOM 3840 O O . GLN A 1 490 ? 34.957 33.678 -40.482 1.00 95.75 490 GLN A O 1
ATOM 3845 N N . VAL A 1 491 ? 36.907 32.615 -40.834 1.00 93.62 491 VAL A N 1
ATOM 3846 C CA . VAL A 1 491 ? 37.527 33.645 -41.677 1.00 93.62 491 VAL A CA 1
ATOM 3847 C C . VAL A 1 491 ? 38.230 33.006 -42.876 1.00 93.62 491 VAL A C 1
ATOM 3849 O O . VAL A 1 491 ? 38.614 31.839 -42.826 1.00 93.62 491 VAL A O 1
ATOM 3852 N N . ASN A 1 492 ? 38.423 33.766 -43.955 1.00 90.12 492 ASN A N 1
ATOM 3853 C CA . ASN A 1 492 ? 39.273 33.356 -45.076 1.00 90.12 492 ASN A CA 1
ATOM 3854 C C . ASN A 1 492 ? 40.773 33.555 -44.766 1.00 90.12 492 ASN A C 1
ATOM 3856 O O . ASN A 1 492 ? 41.142 34.072 -43.711 1.00 90.12 492 ASN A O 1
ATOM 3860 N N . GLU A 1 493 ? 41.643 33.206 -45.718 1.00 89.06 493 GLU A N 1
ATOM 3861 C CA . GLU A 1 493 ? 43.108 33.354 -45.609 1.00 89.06 493 GLU A CA 1
ATOM 3862 C C . GLU A 1 493 ? 43.561 34.795 -45.304 1.00 89.06 493 GLU A C 1
ATOM 3864 O O . GLU A 1 493 ? 44.558 35.008 -44.617 1.00 89.06 493 GLU A O 1
ATOM 3869 N N . ASN A 1 494 ? 42.778 35.792 -45.726 1.00 92.38 494 ASN A N 1
ATOM 3870 C CA . ASN A 1 494 ? 43.023 37.214 -45.476 1.00 92.38 494 ASN A CA 1
ATOM 3871 C C . ASN A 1 494 ? 42.392 37.716 -44.161 1.00 92.38 494 ASN A C 1
ATOM 3873 O O . ASN A 1 494 ? 42.283 38.924 -43.958 1.00 92.38 494 ASN A O 1
ATOM 3877 N N . LYS A 1 495 ? 41.956 36.810 -43.272 1.00 89.88 495 LYS A N 1
ATOM 3878 C CA . LYS A 1 495 ? 41.257 37.103 -42.005 1.00 89.88 495 LYS A CA 1
ATOM 3879 C C . LYS A 1 495 ? 39.918 37.839 -42.169 1.00 89.88 495 LYS A C 1
ATOM 3881 O O . LYS A 1 495 ? 39.436 38.461 -41.225 1.00 89.88 495 LYS A O 1
ATOM 3886 N N . ILE A 1 496 ? 39.295 37.757 -43.343 1.00 91.88 496 ILE A N 1
ATOM 3887 C CA . ILE A 1 496 ? 37.967 38.331 -43.591 1.00 91.88 496 ILE A CA 1
ATOM 3888 C C . ILE A 1 496 ? 36.906 37.329 -43.114 1.00 91.88 496 ILE A C 1
ATOM 3890 O O . ILE A 1 496 ? 36.957 36.175 -43.551 1.00 91.88 496 ILE A O 1
ATOM 3894 N N . PRO A 1 497 ? 35.943 37.732 -42.262 1.00 93.12 497 PRO A N 1
ATOM 3895 C CA . PRO A 1 497 ? 34.858 36.870 -41.801 1.00 93.12 497 PRO A CA 1
ATOM 3896 C C . PRO A 1 497 ? 34.084 36.191 -42.928 1.00 93.12 497 PRO A C 1
ATOM 3898 O O . PRO A 1 497 ? 33.718 36.816 -43.923 1.00 93.12 497 PRO A O 1
ATOM 3901 N N . PHE A 1 498 ? 33.787 34.906 -42.749 1.00 95.31 498 PHE A N 1
ATOM 3902 C CA . PHE A 1 498 ? 32.804 34.224 -43.575 1.00 95.31 498 PHE A CA 1
ATOM 3903 C C . PHE A 1 498 ? 31.402 34.724 -43.245 1.00 95.31 498 PHE A C 1
ATOM 3905 O O . PHE A 1 498 ? 31.019 34.813 -42.077 1.00 95.31 498 PHE A O 1
ATOM 3912 N N . SER A 1 499 ? 30.639 34.979 -44.303 1.00 94.88 499 SER A N 1
ATOM 3913 C CA . SER A 1 499 ? 29.262 35.441 -44.241 1.00 94.88 499 SER A CA 1
ATOM 3914 C C . SER A 1 499 ? 28.326 34.459 -44.929 1.00 94.88 499 SER A C 1
ATOM 3916 O O . SER A 1 499 ? 28.694 33.860 -45.939 1.00 94.88 499 SER A O 1
ATOM 3918 N N . THR A 1 500 ? 27.114 34.309 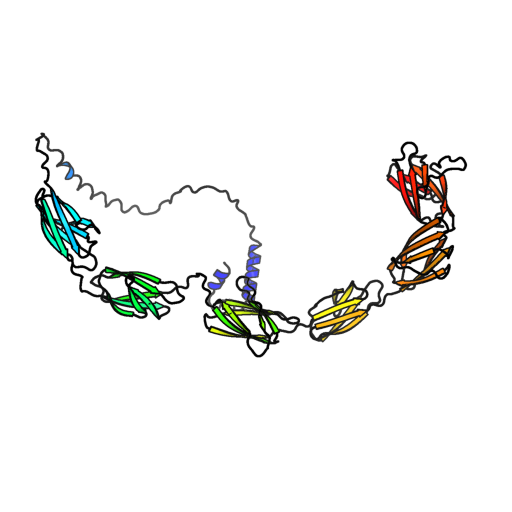-44.406 1.00 95.44 500 THR A N 1
ATOM 3919 C CA . THR A 1 500 ? 26.065 33.503 -45.036 1.00 95.44 500 THR A CA 1
ATOM 3920 C C . THR A 1 500 ? 25.624 34.082 -46.394 1.00 95.44 500 THR A C 1
ATOM 3922 O O . THR A 1 500 ? 25.547 35.305 -46.538 1.00 95.44 500 THR A O 1
ATOM 3925 N N . PRO A 1 501 ? 25.272 33.229 -47.377 1.00 95.56 501 PRO A N 1
ATOM 3926 C CA . PRO A 1 501 ? 25.448 31.778 -47.380 1.00 95.56 501 PRO A CA 1
ATOM 3927 C C . PRO A 1 501 ? 26.908 31.363 -47.647 1.00 95.56 501 PRO A C 1
ATOM 3929 O O . PRO A 1 501 ? 27.593 31.969 -48.469 1.00 95.56 501 PRO A O 1
ATOM 3932 N N . LYS A 1 502 ? 27.382 30.298 -46.990 1.00 95.62 502 LYS A N 1
ATOM 3933 C CA . LYS A 1 502 ? 28.736 29.759 -47.188 1.00 95.62 502 LYS A CA 1
ATOM 3934 C C . LYS A 1 502 ? 28.749 28.238 -47.079 1.00 95.62 502 LYS A C 1
ATOM 3936 O O . LYS A 1 502 ? 28.195 27.683 -46.135 1.00 95.62 502 LYS A O 1
ATOM 3941 N N . GLU A 1 503 ? 29.414 27.580 -48.022 1.00 93.94 503 GLU A N 1
ATOM 3942 C CA . GLU A 1 503 ? 29.786 26.171 -47.886 1.00 93.94 503 GLU A CA 1
ATOM 3943 C C . GLU A 1 503 ? 30.980 26.042 -46.946 1.00 93.94 503 GLU A C 1
ATOM 3945 O O . GLU A 1 503 ? 32.005 26.711 -47.127 1.00 93.94 503 GLU A O 1
ATOM 3950 N N . ILE A 1 504 ? 30.818 25.216 -45.916 1.00 92.19 504 ILE A N 1
ATOM 3951 C CA . ILE A 1 504 ? 31.832 24.954 -44.906 1.00 92.19 504 ILE A CA 1
ATOM 3952 C C . ILE A 1 504 ? 31.969 23.450 -44.733 1.00 92.19 504 ILE A C 1
ATOM 3954 O O . ILE A 1 504 ? 30.993 22.715 -44.585 1.00 92.19 504 ILE A O 1
ATOM 3958 N N . LEU A 1 505 ? 33.221 23.018 -44.732 1.00 92.00 505 LEU A N 1
ATOM 3959 C CA . LEU A 1 505 ? 33.598 21.651 -44.460 1.00 92.00 505 LEU A CA 1
ATOM 3960 C C . LEU A 1 505 ? 33.668 21.448 -42.941 1.00 92.00 505 LEU A C 1
ATOM 3962 O O . LEU A 1 505 ? 34.486 22.079 -42.272 1.00 92.00 505 LEU A O 1
ATOM 3966 N N . LEU A 1 506 ? 32.816 20.578 -42.404 1.00 90.62 506 LEU A N 1
ATOM 3967 C CA . LEU A 1 506 ? 32.797 20.209 -40.988 1.00 90.62 506 LEU A CA 1
ATOM 3968 C C . LEU A 1 506 ? 33.207 18.757 -40.802 1.00 90.62 506 LEU A C 1
ATOM 3970 O O . LEU A 1 506 ? 32.939 17.923 -41.656 1.00 90.62 506 LEU A O 1
ATOM 3974 N N . ARG A 1 507 ? 33.820 18.427 -39.668 1.00 88.75 507 ARG A N 1
ATOM 3975 C CA . ARG A 1 507 ? 34.040 17.024 -39.296 1.00 88.75 507 ARG A CA 1
ATOM 3976 C C . ARG A 1 507 ? 32.743 16.400 -38.785 1.00 88.75 507 ARG A C 1
ATOM 3978 O O . ARG A 1 507 ? 31.821 17.106 -38.387 1.00 88.75 507 ARG A O 1
ATOM 3985 N N . CYS A 1 508 ? 32.667 15.072 -38.787 1.00 89.88 508 CYS A N 1
ATOM 3986 C CA . CYS A 1 508 ? 31.562 14.380 -38.131 1.00 89.88 508 CYS A CA 1
ATOM 3987 C C . CYS A 1 508 ? 31.614 14.565 -36.606 1.00 89.88 508 CYS A C 1
ATOM 3989 O O . CYS A 1 508 ? 32.676 14.479 -35.978 1.00 89.88 508 CYS A O 1
ATOM 3991 N N . GLY A 1 509 ? 30.438 14.773 -36.020 1.00 89.62 509 GLY A N 1
ATOM 3992 C CA . GLY A 1 509 ? 30.243 15.015 -34.596 1.00 89.62 509 GLY A CA 1
ATOM 3993 C C . GLY A 1 509 ? 29.388 16.243 -34.301 1.00 89.62 509 GLY A C 1
ATOM 3994 O O . GLY A 1 509 ? 28.866 16.911 -35.192 1.00 89.62 509 GLY A O 1
ATOM 3995 N N . ASN A 1 510 ? 29.210 16.515 -33.016 1.00 90.81 510 ASN A N 1
ATOM 3996 C CA . ASN A 1 510 ? 28.443 17.637 -32.509 1.00 90.81 510 ASN A CA 1
ATOM 3997 C C . ASN A 1 510 ? 29.230 18.938 -32.656 1.00 90.81 510 ASN A C 1
ATOM 3999 O O . ASN A 1 510 ? 30.275 19.109 -32.030 1.00 90.81 510 ASN A O 1
ATOM 4003 N N . HIS A 1 511 ? 28.650 19.881 -33.388 1.00 91.56 511 HIS A N 1
ATOM 4004 C CA . HIS A 1 511 ? 29.162 21.236 -33.539 1.00 91.56 511 HIS A CA 1
ATOM 4005 C C . HIS A 1 511 ? 28.141 22.253 -33.024 1.00 91.56 511 HIS A C 1
ATOM 4007 O O . HIS A 1 511 ? 26.931 22.100 -33.223 1.00 91.56 511 HIS A O 1
ATOM 4013 N N . LEU A 1 512 ? 28.616 23.305 -32.358 1.00 93.94 512 LEU A N 1
ATOM 4014 C CA . LEU A 1 512 ? 27.820 24.498 -32.084 1.00 93.94 512 LEU A CA 1
ATOM 4015 C C . LEU A 1 512 ? 27.984 25.458 -33.258 1.00 93.94 512 LEU A C 1
ATOM 4017 O O . LEU A 1 512 ? 29.037 26.070 -33.420 1.00 93.94 512 LEU A O 1
ATOM 4021 N N . ILE A 1 513 ? 26.932 25.608 -34.054 1.00 95.69 513 ILE A N 1
ATOM 4022 C CA . ILE A 1 513 ? 26.926 26.540 -35.178 1.00 95.69 513 ILE A CA 1
ATOM 4023 C C . ILE A 1 513 ? 26.130 27.766 -34.769 1.00 95.69 513 ILE A C 1
ATOM 4025 O O . ILE A 1 513 ? 24.982 27.661 -34.333 1.00 95.69 513 ILE A O 1
ATOM 4029 N N . GLU A 1 514 ? 26.747 28.929 -34.915 1.00 96.56 514 GLU A N 1
ATOM 4030 C CA . GLU A 1 514 ? 26.153 30.207 -34.575 1.00 96.56 514 GLU A CA 1
ATOM 4031 C C . GLU A 1 514 ? 26.323 31.201 -35.719 1.00 96.56 514 GLU A C 1
ATOM 4033 O O . GLU A 1 514 ? 27.378 31.313 -36.341 1.00 96.56 514 GLU A O 1
ATOM 4038 N N . VAL A 1 515 ? 25.249 31.922 -36.007 1.00 96.81 515 VAL A N 1
ATOM 4039 C CA . VAL A 1 515 ? 25.197 32.936 -37.053 1.00 96.81 515 VAL A CA 1
ATOM 4040 C C . VAL A 1 515 ? 24.874 34.259 -36.367 1.00 96.81 515 VAL A C 1
ATOM 4042 O O . VAL A 1 515 ? 23.868 34.355 -35.664 1.00 96.81 515 VAL A O 1
ATOM 4045 N N . ARG A 1 516 ? 25.740 35.269 -36.521 1.00 96.81 516 ARG A N 1
ATOM 4046 C CA . ARG A 1 516 ? 25.628 36.579 -35.849 1.00 96.81 516 ARG A CA 1
ATOM 4047 C C . ARG A 1 516 ? 25.476 37.711 -36.853 1.00 96.81 516 ARG A C 1
ATOM 4049 O O . ARG A 1 516 ? 26.177 37.744 -37.865 1.00 96.81 516 ARG A O 1
ATOM 4056 N N . ASN A 1 517 ? 24.619 38.677 -36.543 1.00 94.81 517 ASN A N 1
ATOM 4057 C CA . ASN A 1 517 ? 24.538 39.908 -37.317 1.00 94.81 517 ASN A CA 1
ATOM 4058 C C . ASN A 1 517 ? 25.875 40.683 -37.199 1.00 94.81 517 ASN A C 1
ATOM 4060 O O . ASN A 1 517 ? 26.389 40.831 -36.086 1.00 94.81 517 ASN A O 1
ATOM 4064 N N . PRO A 1 518 ? 26.455 41.160 -38.316 1.00 92.81 518 PRO A N 1
ATOM 4065 C CA . PRO A 1 518 ? 27.763 41.814 -38.314 1.00 92.81 518 PRO A CA 1
ATOM 4066 C C . PRO A 1 518 ? 27.749 43.212 -37.676 1.00 92.81 518 PRO A C 1
ATOM 4068 O O . PRO A 1 518 ? 28.751 43.617 -37.094 1.00 92.81 518 PRO A O 1
ATOM 4071 N N . GLU A 1 519 ? 26.631 43.937 -37.761 1.00 93.62 519 GLU A N 1
ATOM 4072 C CA . GLU A 1 519 ? 26.471 45.291 -37.212 1.00 93.62 519 GLU A CA 1
ATOM 4073 C C . GLU A 1 519 ? 26.040 45.265 -35.742 1.00 93.62 519 GLU A C 1
ATOM 4075 O O . GLU A 1 519 ? 26.418 46.133 -34.957 1.00 93.62 519 GLU A O 1
ATOM 4080 N N . ASN A 1 520 ? 25.270 44.246 -35.351 1.00 93.38 520 ASN A N 1
ATOM 4081 C CA . ASN A 1 520 ? 24.814 44.056 -33.980 1.00 93.38 520 ASN A CA 1
ATOM 4082 C C . ASN A 1 520 ? 24.961 42.590 -33.530 1.00 93.38 520 ASN A C 1
ATOM 4084 O O . ASN A 1 520 ? 24.000 41.822 -33.619 1.00 93.38 520 ASN A O 1
ATOM 4088 N N . PRO A 1 521 ? 26.118 42.201 -32.962 1.00 89.75 521 PRO A N 1
ATOM 4089 C CA . PRO A 1 521 ? 26.400 40.820 -32.563 1.00 89.75 521 PRO A CA 1
ATOM 4090 C C . PRO A 1 521 ? 25.449 40.218 -31.519 1.00 89.75 521 PRO A C 1
ATOM 4092 O O . PRO A 1 521 ? 25.453 39.002 -31.341 1.00 89.75 521 PRO A O 1
ATOM 4095 N N . SER A 1 522 ? 24.641 41.036 -30.828 1.00 91.69 522 SER A N 1
ATOM 4096 C CA . SER A 1 522 ? 23.597 40.539 -29.917 1.00 91.69 522 SER A CA 1
ATOM 4097 C C . SER A 1 522 ? 22.448 39.838 -30.655 1.00 91.69 522 SER A C 1
ATOM 4099 O O . SER A 1 522 ? 21.750 39.014 -30.066 1.00 91.69 522 SER A O 1
ATOM 4101 N N . ILE A 1 523 ? 22.276 40.119 -31.952 1.00 92.62 523 ILE A N 1
ATOM 4102 C CA . ILE A 1 523 ? 21.323 39.437 -32.826 1.00 92.62 523 ILE A CA 1
ATOM 4103 C C . ILE A 1 523 ? 22.015 38.195 -33.387 1.00 92.62 523 ILE A C 1
ATOM 4105 O O . ILE A 1 523 ? 22.778 38.270 -34.354 1.00 92.62 523 ILE A O 1
ATOM 4109 N N . LEU A 1 524 ? 21.739 37.045 -32.776 1.00 95.56 524 LEU A N 1
ATOM 4110 C CA . LEU A 1 524 ? 22.300 35.760 -33.180 1.00 95.56 524 LEU A CA 1
ATOM 4111 C C . LEU A 1 524 ? 21.274 34.632 -33.092 1.00 95.56 524 LEU A C 1
ATOM 4113 O O . LEU A 1 524 ? 20.338 34.679 -32.295 1.00 95.56 524 LEU A O 1
ATOM 4117 N N . LEU A 1 525 ? 21.494 33.596 -33.894 1.00 96.31 525 LEU A N 1
ATOM 4118 C CA . LEU A 1 525 ? 20.872 32.289 -33.730 1.00 96.31 525 LEU A CA 1
ATOM 4119 C C . LEU A 1 525 ? 21.981 31.251 -33.620 1.00 96.31 525 LEU A C 1
ATOM 4121 O O . LEU A 1 525 ? 22.973 31.316 -34.346 1.00 96.31 525 LEU A O 1
ATOM 4125 N N . ARG A 1 526 ? 21.800 30.283 -32.725 1.00 95.12 526 ARG A N 1
ATOM 4126 C CA . ARG A 1 526 ? 22.754 29.199 -32.498 1.00 95.12 526 ARG A CA 1
ATOM 4127 C C . ARG A 1 526 ? 22.034 27.875 -32.351 1.00 95.12 52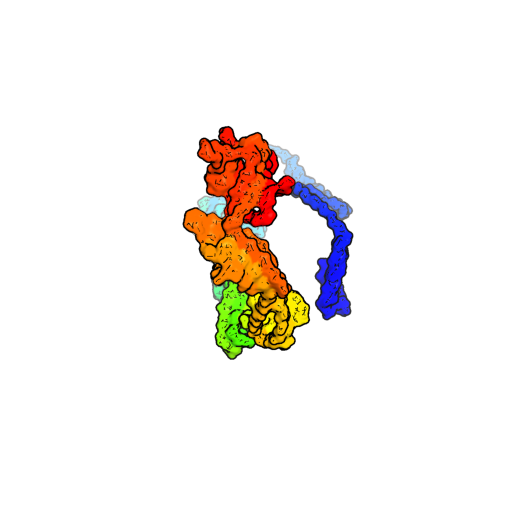6 ARG A C 1
ATOM 4129 O O . ARG A 1 526 ? 20.959 27.828 -31.760 1.00 95.12 526 ARG A O 1
ATOM 4136 N N . GLN A 1 527 ? 22.648 26.810 -32.841 1.00 94.56 527 GLN A N 1
ATOM 4137 C CA . GLN A 1 527 ? 22.113 25.459 -32.746 1.00 94.56 527 GLN A CA 1
ATOM 4138 C C . GLN A 1 527 ? 23.266 24.469 -32.572 1.00 94.56 527 GLN A C 1
ATOM 4140 O O . GLN A 1 527 ? 24.280 24.558 -33.266 1.00 94.56 527 GLN A O 1
ATOM 4145 N N . ARG A 1 528 ? 23.107 23.514 -31.648 1.00 92.75 528 ARG A N 1
ATOM 4146 C CA . ARG A 1 528 ? 23.965 22.323 -31.602 1.00 92.75 528 ARG A CA 1
ATOM 4147 C C . ARG A 1 528 ? 23.443 21.302 -32.596 1.00 92.75 528 ARG A C 1
ATOM 4149 O O . ARG A 1 528 ? 22.240 21.033 -32.623 1.00 92.75 528 ARG A O 1
ATOM 4156 N N . ILE A 1 529 ? 24.341 20.778 -33.416 1.00 90.94 529 ILE A N 1
ATOM 4157 C CA . ILE A 1 529 ? 24.003 19.914 -34.541 1.00 90.94 529 ILE A CA 1
ATOM 4158 C C . ILE A 1 529 ? 24.979 18.756 -34.576 1.00 90.94 529 ILE A C 1
ATOM 4160 O O . ILE A 1 529 ? 26.189 18.966 -34.585 1.00 90.94 529 ILE A O 1
ATOM 4164 N N . LEU A 1 530 ? 24.431 17.549 -34.652 1.00 90.50 530 LEU A N 1
ATOM 4165 C CA . LEU A 1 530 ? 25.192 16.341 -34.908 1.00 90.50 530 LEU A CA 1
ATOM 4166 C C . LEU A 1 530 ? 25.448 16.217 -36.410 1.00 90.50 530 LEU A C 1
ATOM 4168 O O . LEU A 1 530 ? 24.528 15.884 -37.148 1.00 90.50 530 LEU A O 1
ATOM 4172 N N . ILE A 1 531 ? 26.673 16.483 -36.861 1.00 90.00 531 ILE A N 1
ATOM 4173 C CA . ILE A 1 531 ? 27.111 16.280 -38.245 1.00 90.00 531 ILE A CA 1
ATOM 4174 C C . ILE A 1 531 ? 27.415 14.795 -38.471 1.00 90.00 531 ILE A C 1
ATOM 4176 O O . ILE A 1 531 ? 28.235 14.205 -37.769 1.00 90.00 531 ILE A O 1
ATOM 4180 N N . LYS A 1 532 ? 26.751 14.194 -39.461 1.00 87.38 532 LYS A N 1
ATOM 4181 C CA . LYS A 1 532 ? 26.871 12.783 -39.848 1.00 87.38 532 LYS A CA 1
ATOM 4182 C C . LYS A 1 532 ? 27.345 12.685 -41.298 1.00 87.38 532 LYS A C 1
ATOM 4184 O O . LYS A 1 532 ? 27.054 13.573 -42.098 1.00 87.38 532 LYS A O 1
ATOM 4189 N N . GLY A 1 533 ? 28.047 11.605 -41.640 1.00 80.06 533 GLY A N 1
ATOM 4190 C CA . GLY A 1 533 ? 28.643 11.418 -42.970 1.00 80.06 533 GLY A CA 1
ATOM 4191 C C . GLY A 1 533 ? 27.643 11.419 -44.136 1.00 80.06 533 GLY A C 1
ATOM 4192 O O . GLY A 1 533 ? 28.003 11.770 -45.252 1.00 80.06 533 GLY A O 1
ATOM 4193 N N . ASP A 1 534 ? 26.380 11.082 -43.882 1.00 79.38 534 ASP A N 1
ATOM 4194 C CA . ASP A 1 534 ? 25.281 11.066 -44.857 1.00 79.38 534 ASP A CA 1
ATOM 4195 C C . ASP A 1 534 ? 24.633 12.446 -45.088 1.00 79.38 534 ASP A C 1
ATOM 4197 O O . ASP A 1 534 ? 23.680 12.578 -45.858 1.00 79.38 534 ASP A O 1
ATOM 4201 N N . MET A 1 535 ? 25.124 13.490 -44.415 1.00 81.38 535 MET A N 1
ATOM 4202 C CA . MET A 1 535 ? 24.608 14.855 -44.536 1.00 81.38 535 MET A CA 1
ATOM 4203 C C . MET A 1 535 ? 25.352 15.714 -45.554 1.00 81.38 535 MET A C 1
ATOM 4205 O O . MET A 1 535 ? 25.174 16.934 -45.557 1.00 81.38 535 MET A O 1
ATOM 4209 N N . ASP A 1 536 ? 26.156 15.093 -46.418 1.00 76.00 536 ASP A N 1
ATOM 4210 C CA . ASP A 1 536 ? 26.904 15.816 -47.438 1.00 76.00 536 ASP A CA 1
ATOM 4211 C C . ASP A 1 536 ? 25.964 16.664 -48.301 1.00 76.00 536 ASP A C 1
ATOM 4213 O O . ASP A 1 536 ? 24.922 16.205 -48.778 1.00 76.00 536 ASP A O 1
ATOM 4217 N N . LYS A 1 537 ? 26.344 17.932 -48.456 1.00 76.56 537 LYS A N 1
ATOM 4218 C CA . LYS A 1 537 ? 25.646 18.971 -49.214 1.00 76.56 537 LYS A CA 1
ATOM 4219 C C . LYS A 1 537 ? 24.288 19.420 -48.666 1.00 76.56 537 LYS A C 1
ATOM 4221 O O . LYS A 1 537 ? 23.565 20.124 -49.362 1.00 76.56 537 LYS A O 1
ATOM 4226 N N . LYS A 1 538 ? 23.914 19.096 -47.423 1.00 86.25 538 LYS A N 1
ATOM 4227 C CA . LYS A 1 538 ? 22.685 19.655 -46.819 1.00 86.25 538 LYS A CA 1
ATOM 4228 C C . LYS A 1 538 ? 22.822 21.154 -46.523 1.00 86.25 538 LYS A C 1
ATOM 4230 O O . LYS A 1 538 ? 23.892 21.633 -46.138 1.00 86.25 538 LYS A O 1
ATOM 4235 N N . ILE A 1 539 ? 21.710 21.888 -46.634 1.00 90.94 539 ILE A N 1
ATOM 4236 C CA . ILE A 1 539 ? 21.642 23.303 -46.250 1.00 90.94 539 ILE A CA 1
ATOM 4237 C C . ILE A 1 539 ? 21.153 23.403 -44.810 1.00 90.94 539 ILE A C 1
ATOM 4239 O O . ILE A 1 539 ? 20.046 22.977 -44.487 1.00 90.94 539 ILE A O 1
ATOM 4243 N N . LEU A 1 540 ? 21.950 24.027 -43.954 1.00 93.94 540 LEU A N 1
ATOM 4244 C CA . LEU A 1 540 ? 21.543 24.465 -42.632 1.00 93.94 540 LEU A CA 1
ATOM 4245 C C . LEU A 1 540 ? 21.069 25.921 -42.700 1.00 93.94 540 LEU A C 1
ATOM 4247 O O . LEU A 1 540 ? 21.864 26.838 -42.926 1.00 93.94 540 LEU A O 1
ATOM 4251 N N . PHE A 1 541 ? 19.768 26.130 -42.514 1.00 95.62 541 PHE A N 1
ATOM 4252 C CA . PHE A 1 541 ? 19.121 27.420 -42.717 1.00 95.62 541 PHE A CA 1
ATOM 4253 C C . PHE A 1 541 ? 18.722 28.079 -41.390 1.00 95.62 541 PHE A C 1
ATOM 4255 O O . PHE A 1 541 ? 17.944 27.520 -40.617 1.00 95.62 541 PHE A O 1
ATOM 4262 N N . PHE A 1 542 ? 19.228 29.292 -41.158 1.00 96.25 542 PHE A N 1
ATOM 4263 C CA . PHE A 1 542 ? 18.948 30.127 -39.989 1.00 96.25 542 PHE A CA 1
ATOM 4264 C C . PHE A 1 542 ? 17.951 31.237 -40.343 1.00 96.25 542 PHE A C 1
ATOM 4266 O O . PHE A 1 542 ? 18.291 32.213 -41.019 1.00 96.25 542 PHE A O 1
ATOM 4273 N N . ASP A 1 543 ? 16.714 31.115 -39.876 1.00 95.12 543 ASP A N 1
ATOM 4274 C CA . ASP A 1 543 ? 15.659 32.091 -40.128 1.00 95.12 543 ASP A CA 1
ATOM 4275 C C . ASP A 1 543 ? 15.455 33.016 -38.925 1.00 95.12 543 ASP A C 1
ATOM 4277 O O . ASP A 1 543 ? 14.782 32.664 -37.955 1.00 95.12 543 ASP A O 1
ATOM 4281 N N . PHE A 1 544 ? 16.002 34.231 -39.001 1.00 94.25 544 PHE A N 1
ATOM 4282 C CA . PHE A 1 544 ? 15.872 35.235 -37.942 1.00 94.25 544 PHE A CA 1
ATOM 4283 C C . PHE A 1 544 ? 14.465 35.822 -37.858 1.00 94.25 544 PHE A C 1
ATOM 4285 O O . PHE A 1 544 ? 14.061 36.272 -36.790 1.00 94.25 544 PHE A O 1
ATOM 4292 N N . SER A 1 545 ? 13.694 35.790 -38.950 1.00 91.50 545 SER A N 1
ATOM 4293 C CA . SER A 1 545 ? 12.302 36.252 -38.914 1.00 91.50 545 SER A CA 1
ATOM 4294 C C . SER A 1 545 ? 11.410 35.297 -38.118 1.00 91.50 545 SER A C 1
ATOM 4296 O O . SER A 1 545 ? 10.476 35.734 -37.452 1.00 91.50 545 SER A O 1
ATOM 4298 N N . GLN A 1 546 ? 11.737 34.001 -38.137 1.00 91.62 546 GLN A N 1
ATOM 4299 C CA . GLN A 1 546 ? 10.975 32.947 -37.461 1.00 91.62 546 GLN A CA 1
ATOM 4300 C C . GLN A 1 546 ? 11.647 32.420 -36.187 1.00 91.62 546 GLN A C 1
ATOM 4302 O O . GLN A 1 546 ? 11.077 31.558 -35.526 1.00 91.62 546 GLN A O 1
ATOM 4307 N N . HIS A 1 547 ? 12.841 32.915 -35.846 1.00 90.62 547 HIS A N 1
ATOM 4308 C CA . HIS A 1 547 ? 13.666 32.404 -34.745 1.00 90.62 547 HIS A CA 1
ATOM 4309 C C . HIS A 1 547 ? 13.860 30.878 -34.812 1.00 90.62 547 HIS A C 1
ATOM 4311 O O . HIS A 1 547 ? 13.774 30.179 -33.803 1.00 90.62 547 HIS A O 1
ATOM 4317 N N . LYS A 1 548 ? 14.100 30.351 -36.019 1.00 92.38 548 LYS A N 1
ATOM 4318 C CA . LYS A 1 548 ? 14.151 28.909 -36.290 1.00 92.38 548 LYS A CA 1
ATOM 4319 C C . LYS A 1 548 ? 15.438 28.524 -37.014 1.00 92.38 548 LYS A C 1
ATOM 4321 O O . LYS A 1 548 ? 15.917 29.258 -37.876 1.00 92.38 548 LYS A O 1
ATOM 4326 N N . VAL A 1 549 ? 15.961 27.342 -36.694 1.00 90.94 549 VAL A N 1
ATOM 4327 C CA . VAL A 1 549 ? 17.047 26.683 -37.430 1.00 90.94 549 VAL A CA 1
ATOM 4328 C C . VAL A 1 549 ? 16.528 25.347 -37.950 1.00 90.94 549 VAL A C 1
ATOM 4330 O O . VAL A 1 549 ? 15.933 24.580 -37.196 1.00 90.94 549 VAL A O 1
ATOM 4333 N N . GLU A 1 550 ? 16.713 25.072 -39.237 1.00 90.94 550 GLU A N 1
ATOM 4334 C CA . GLU A 1 550 ? 16.255 23.827 -39.860 1.00 90.94 550 GLU A CA 1
ATOM 4335 C C . GLU A 1 550 ? 17.203 23.367 -40.969 1.00 90.94 550 GLU A C 1
ATOM 4337 O O . GLU A 1 550 ? 17.882 24.174 -41.606 1.00 90.94 550 GLU A O 1
ATOM 4342 N N . PHE A 1 551 ? 17.224 22.060 -41.222 1.00 85.56 551 PHE A N 1
ATOM 4343 C CA . PHE A 1 551 ? 17.853 21.519 -42.420 1.00 85.56 551 PHE A CA 1
ATOM 4344 C C . PHE A 1 551 ? 16.899 21.609 -43.608 1.00 85.56 551 PHE A C 1
ATOM 4346 O O . PHE A 1 551 ? 15.722 21.262 -43.501 1.00 85.56 551 PHE A O 1
ATOM 4353 N N . ARG A 1 552 ? 17.427 22.026 -44.756 1.00 83.50 552 ARG A N 1
ATOM 4354 C CA . ARG A 1 552 ? 16.748 22.000 -46.051 1.00 83.50 552 ARG A CA 1
ATOM 4355 C C . ARG A 1 552 ? 17.520 21.098 -47.007 1.00 83.50 552 ARG A C 1
ATOM 4357 O O . ARG A 1 552 ? 18.746 20.991 -46.922 1.00 83.50 552 ARG A O 1
ATOM 4364 N N . ALA A 1 553 ? 16.787 20.435 -47.898 1.00 69.69 553 ALA A N 1
ATOM 4365 C CA . ALA A 1 553 ? 17.399 19.823 -49.070 1.00 69.69 553 ALA A CA 1
ATOM 4366 C C . ALA A 1 553 ? 18.064 20.928 -49.904 1.00 69.69 553 ALA A C 1
ATOM 4368 O O . ALA A 1 553 ? 17.555 22.053 -49.927 1.00 69.69 553 ALA A O 1
ATOM 4369 N N . GLN A 1 554 ? 19.219 20.610 -50.489 1.00 57.72 554 GLN A N 1
ATOM 4370 C CA . GLN A 1 554 ? 19.981 21.554 -51.303 1.00 57.72 554 GLN A CA 1
ATOM 4371 C C . GLN A 1 554 ? 19.228 21.974 -52.559 1.00 57.72 554 GLN A C 1
ATOM 4373 O O . GLN A 1 554 ? 18.566 21.094 -53.155 1.00 57.72 554 GLN A O 1
#

Foldseek 3Di:
DLVVVQVPDDPVPHDPDPVVSVVVVVVVVVVVVPDDDDDDDDDDDDDDDDDDDDDDDPDDVPPPVVVPVVPVVVVVVVPPDDDDDDDDDDPPQQKFKEFEAEVVAFKWKWWADPNDTDTQDGGDPDHRDIGIGGAAKTWMWIDDFQWDIDIDIDGGHGPYYDYDYYYTHGDPQWAFEFEAEVVFQWFKDKQNHTDGGPGDTGDTDTFAKIKMWTHDVQFDIFIDIDGGDSPHNYDYYYTYGDDDPPPPFQWAKEFEAEPVAQKWKFKPPPPDGDTDGGHHRPGTDIDTDGAAWIKMWIGDPQWDIDIDIDGGHGHYYHYDYYYTHGFFWEFEAEVVFQWFKDKQNHTDGGPGDGTDTDDAAKIKIWTHDPQWDIDIDIDGTDGYYYYYYYTHGFKAKEKEAEVPLPQKWKDKPNHTDDRPHRIDMDIDGFAKIKMWIWHDDDPDIFIAIDIDGGDGHDYHYYYAYQADKAKEWEAEVPDFWFKDKQNHTDADPVRHTDTPGDIDIDGFHWIWIKTAHPVHRVQIAIDIDGDGNVCHYWYFYYYSVVSDTDIDRD

Sequence (554 aa):
RIIAKMIDKEPGKRYQSADQVLEEISRFEKSLEDETIIEPKVKTRQHGERPVPHSIRKKIIAAVLFLFIGILGVGLYNLLVTDKPKNHTEQQTEKGTLSLTTIPYDVDIYSVTRGKESLLQSKSSADPLRLSLAAGSHQLRIKKEGYQDFDSTIQVNSGKTISCKVSLEQKKITSLLAVTTDPSNAQIYLDRKVIGKSPIHGREIIPGNHTVRAELEGYPASEQSFTITDRDSSIHLKLQARIVDQGETYKGILALTTNPAEVNIFSIVKHQPIFLESKTSEAPALLALEAGLNVIRVTKEGYRQQELTVDIEAGKTLYNRVSLTPMNLLSITTEPSNARIYLDGEYLNNSPIHCLEVEAGAHTVRAERDGCVSEQSSVNIMGSTSLHINLKQIKGILELDTRPPKNVTAQIDNQNILLQASKTILELPVGNHTLDLVFIANEYTSTWTEEFIVREKEMTKMSVDFLSNVMITIASRPAPYHIFIDNVQQVNENKIPFSTPKEILLRCGNHLIEVRNPENPSILLRQRILIKGDMDKKILFFDFSQHKVEFRAQ

Nearest PDB structures (foldseek):
  1h8l-assembly1_A  TM=6.256E-01  e=3.341E-02  Lophonetta specularioides
  2xhn-assembly2_A  TM=2.289E-01  e=1.414E-03  Aspergillus aculeatus
  1nkg-assembly1_A  TM=2.293E-01  e=5.301E-03  Aspergillus aculeatus
  3njx-assembly1_A  TM=2.220E-01  e=4.186E-03  Aspergillus aculeatus
  4iyk-assembly1_A  TM=2.560E-01  e=4.483E-01  Bacteroides uniformis ATCC 8492